Protein AF-A0A150G360-F1 (afdb_monomer)

Mean predicted aligned error: 19.84 Å

Secondary structure (DSSP, 8-state):
--HHHHHHHHHHHHHHHHHHHHHHHHHHHHHHHHHHHHHHHHHHHHHHHHHHHHHHHHHHHHHHHHHHHHHHHHHHHHHHHHHHHHHHHHHHHHHHHHHHSS-HHHHHHHHHHHHHHHSPS----------------------HHHHHHHHHTT--EEE-THHHHHHHHHHTT--HHHHHHHHHHHHHHHHHH-STTTHHHHHHHHHHHHS-TTHHHHTTTTEEEEEEE-SSS-EEEEE---SSHHHHHHHHHHHT--TTTSSS-S-EEETTEEEE-HHHH-SS---SSS----B-SS-HHHHHHHHTTT-SS-HHHHHHTT-SB-TTSSS---S-HHHHHHHHHSPPPHHHHHHHHHHHHHHHHHHHHHTT-S-GGGGGS--S-------HHHHHHHHHHHHHHHHHHHHHHHTTS------------------------

Foldseek 3Di:
DDPVVVVVVVVVVVVVVVVVVVVVVVVVVVVVVVVVVVVVVVVVVVVVVVVVVVVVVVVVVVVVVVVVVVVVVVVVVVVVVVVVVVVVVVVVVVVVVVVVPPPPVVVCVVVVVVVVVVDDDDDDDDDDDYDDDDDDDDDPCPDPVVVVVVVQLQAADEAFAVGLVVLLCVQLPQDPVLVLVLVQLLQVCCQVVNFFQAQLLLLLLSLVLRGDQCSQVSQAPRRWYWWFFPPPHTAIDTDRHAPGSNLSSVSNSRLNACACGRNRHHWDDHPNTITHHRCVHPVFDDGPDPDDATEDAADLVLVCVVCVVPDPPDVNNVSSVRHLFYLPNPHHDPDHRVVSVVCVRRPDDPVVVVVSVVSRVVRVVVSCVVVVVDDPPVPPPDPDDDDPPPPPVSSVSSSVSSVVSVVVVCVVVVVPPDDDDDDDDDDDDDDDDDDDDDDDD

Radius of gyration: 38.51 Å; Cα contacts (8 Å, |Δi|>4): 376; chains: 1; bounding box: 89×79×157 Å

Structure (mmCIF, N/CA/C/O backbone):
data_AF-A0A150G360-F1
#
_entry.id   AF-A0A150G360-F1
#
loop_
_atom_site.group_PDB
_atom_site.id
_atom_site.type_symbol
_atom_site.label_atom_id
_atom_site.label_alt_id
_atom_site.label_comp_id
_atom_site.label_asym_id
_atom_site.label_entity_id
_atom_site.label_seq_id
_atom_site.pdbx_PDB_ins_code
_atom_site.Cartn_x
_atom_site.Cartn_y
_atom_site.Cartn_z
_atom_site.occupancy
_atom_site.B_iso_or_equiv
_atom_site.auth_seq_id
_atom_site.auth_comp_id
_atom_site.auth_asym_id
_atom_site.auth_atom_id
_atom_site.pdbx_PDB_model_num
ATOM 1 N N . MET A 1 1 ? 59.492 9.430 -80.816 1.00 55.16 1 MET A N 1
ATOM 2 C CA . MET A 1 1 ? 59.792 9.183 -79.390 1.00 55.16 1 MET A CA 1
ATOM 3 C C . MET A 1 1 ? 59.311 7.783 -79.062 1.00 55.16 1 MET A C 1
ATOM 5 O O . MET A 1 1 ? 58.238 7.413 -79.514 1.00 55.16 1 MET A O 1
ATOM 9 N N . SER A 1 2 ? 60.183 6.965 -78.478 1.00 65.62 2 SER A N 1
ATOM 10 C CA . SER A 1 2 ? 60.050 5.499 -78.427 1.00 65.62 2 SER A CA 1
ATOM 11 C C . SER A 1 2 ? 59.022 5.070 -77.375 1.00 65.62 2 SER A C 1
ATOM 13 O O . SER A 1 2 ? 58.985 5.674 -76.309 1.00 65.62 2 SER A O 1
ATOM 15 N N . ALA A 1 3 ? 58.249 4.003 -77.626 1.00 75.00 3 ALA A N 1
ATOM 16 C CA . ALA A 1 3 ? 57.279 3.410 -76.687 1.00 75.00 3 ALA A CA 1
ATOM 17 C C . ALA A 1 3 ? 57.857 3.142 -75.278 1.00 75.00 3 ALA A C 1
ATOM 19 O O . ALA A 1 3 ? 57.134 3.115 -74.286 1.00 75.00 3 ALA A O 1
ATOM 20 N N . ARG A 1 4 ? 59.183 3.006 -75.185 1.00 79.25 4 ARG A N 1
ATOM 21 C CA . ARG A 1 4 ? 59.931 2.913 -73.930 1.00 79.25 4 ARG A CA 1
ATOM 22 C C . ARG A 1 4 ? 59.833 4.172 -73.057 1.00 79.25 4 ARG A C 1
ATOM 24 O O . ARG A 1 4 ? 59.665 4.041 -71.854 1.00 79.25 4 ARG A O 1
ATOM 31 N N . GLN A 1 5 ? 59.889 5.366 -73.647 1.00 78.44 5 GLN A N 1
ATOM 32 C CA . GLN A 1 5 ? 59.815 6.636 -72.907 1.00 78.44 5 GLN A CA 1
ATOM 33 C C . GLN A 1 5 ? 58.419 6.861 -72.314 1.00 78.44 5 GLN A C 1
ATOM 35 O O . GLN A 1 5 ? 58.283 7.403 -71.224 1.00 78.44 5 GLN A O 1
ATOM 40 N N . GLU A 1 6 ? 57.375 6.411 -73.011 1.00 81.00 6 GLU A N 1
ATOM 41 C CA . GLU A 1 6 ? 56.001 6.485 -72.510 1.00 81.00 6 GLU A CA 1
ATOM 42 C C . GLU A 1 6 ? 55.748 5.470 -71.382 1.00 81.00 6 GLU A C 1
ATOM 44 O O . GLU A 1 6 ? 55.044 5.771 -70.420 1.00 81.00 6 GLU A O 1
ATOM 49 N N . ALA A 1 7 ? 56.350 4.279 -71.469 1.00 81.50 7 ALA A N 1
ATOM 50 C CA . ALA A 1 7 ? 56.307 3.288 -70.398 1.00 81.50 7 ALA A CA 1
ATOM 51 C C . ALA A 1 7 ? 57.068 3.755 -69.143 1.00 81.50 7 ALA A C 1
ATOM 53 O O . ALA A 1 7 ? 56.560 3.589 -68.037 1.00 81.50 7 ALA A O 1
ATOM 54 N N . GLU A 1 8 ? 58.241 4.376 -69.309 1.00 85.75 8 GLU A N 1
ATOM 55 C CA . GLU A 1 8 ? 59.017 4.971 -68.209 1.00 85.75 8 GLU A CA 1
ATOM 56 C C . GLU A 1 8 ? 58.233 6.112 -67.531 1.00 85.75 8 GLU A C 1
ATOM 58 O O . GLU A 1 8 ? 58.089 6.106 -66.313 1.00 85.75 8 GLU A O 1
ATOM 63 N N . ALA A 1 9 ? 57.596 7.005 -68.299 1.00 85.19 9 ALA A N 1
ATOM 64 C CA . ALA A 1 9 ? 56.768 8.079 -67.739 1.00 85.19 9 ALA A CA 1
ATOM 65 C C . ALA A 1 9 ? 55.541 7.564 -66.958 1.00 85.19 9 ALA A C 1
ATOM 67 O O . ALA A 1 9 ? 55.216 8.089 -65.894 1.00 85.19 9 ALA A O 1
ATOM 68 N N . LYS A 1 10 ? 54.867 6.514 -67.453 1.00 87.88 10 LYS A N 1
ATOM 69 C CA . LYS A 1 10 ? 53.747 5.875 -66.733 1.00 87.88 10 LYS A CA 1
ATOM 70 C C . LYS A 1 10 ? 54.214 5.180 -65.452 1.00 87.88 10 LYS A C 1
ATOM 72 O O . LYS A 1 10 ? 53.502 5.207 -64.452 1.00 87.88 10 LYS A O 1
ATOM 77 N N . LEU A 1 11 ? 55.396 4.562 -65.470 1.00 89.25 11 LEU A N 1
ATOM 78 C CA . LEU A 1 11 ? 55.981 3.927 -64.289 1.00 89.25 11 LEU A CA 1
ATOM 79 C C . LEU A 1 11 ? 56.340 4.963 -63.213 1.00 89.25 11 LEU A C 1
ATOM 81 O O . LEU A 1 11 ? 56.097 4.722 -62.027 1.00 89.25 11 LEU A O 1
ATOM 85 N N . ASP A 1 12 ? 56.877 6.112 -63.621 1.00 89.75 12 ASP A N 1
ATOM 86 C CA . ASP A 1 12 ? 57.209 7.216 -62.720 1.00 89.75 12 ASP A CA 1
ATOM 87 C C . ASP A 1 12 ? 55.954 7.841 -62.099 1.00 89.75 12 ASP A C 1
ATOM 89 O O . ASP A 1 12 ? 55.927 8.081 -60.889 1.00 89.75 12 ASP A O 1
ATOM 93 N N . ASP A 1 13 ? 54.886 8.023 -62.881 1.00 89.81 13 ASP A N 1
ATOM 94 C CA . ASP A 1 13 ? 53.602 8.536 -62.392 1.00 89.81 13 ASP A CA 1
ATOM 95 C C . ASP A 1 13 ? 52.982 7.598 -61.341 1.00 89.81 13 ASP A C 1
ATOM 97 O O . ASP A 1 13 ? 52.686 8.018 -60.218 1.00 89.81 13 ASP A O 1
ATOM 101 N N . VAL A 1 14 ? 52.912 6.294 -61.639 1.00 90.56 14 VAL A N 1
ATOM 102 C CA . VAL A 1 14 ? 52.431 5.272 -60.692 1.00 90.56 14 VAL A CA 1
ATOM 103 C C . VAL A 1 14 ? 53.299 5.228 -59.432 1.00 90.56 14 VAL A C 1
ATOM 105 O O . VAL A 1 14 ? 52.772 5.174 -58.318 1.00 90.56 14 VAL A O 1
ATOM 108 N N . SER A 1 15 ? 54.623 5.300 -59.580 1.00 91.19 15 SER A N 1
ATOM 109 C CA . SER A 1 15 ? 55.553 5.314 -58.445 1.00 91.19 15 SER A CA 1
ATOM 110 C C . SER A 1 15 ? 55.381 6.562 -57.577 1.00 91.19 15 SER A C 1
ATOM 112 O O . SER A 1 15 ? 55.463 6.477 -56.351 1.00 91.19 15 SER A O 1
ATOM 114 N N . SER A 1 16 ? 55.120 7.722 -58.185 1.00 92.06 16 SER A N 1
ATOM 115 C CA . SER A 1 16 ? 54.879 8.974 -57.463 1.00 92.06 16 SER A CA 1
ATOM 116 C C . SER A 1 16 ? 53.556 8.943 -56.689 1.00 92.06 16 SER A C 1
ATOM 118 O O . SER A 1 16 ? 53.523 9.313 -55.513 1.00 92.06 16 SER A O 1
ATOM 120 N N . ASN A 1 17 ? 52.499 8.399 -57.299 1.00 92.94 17 ASN A N 1
ATOM 121 C CA . ASN A 1 17 ? 51.189 8.256 -56.677 1.00 92.94 17 ASN A CA 1
ATOM 122 C C . ASN A 1 17 ? 51.243 7.285 -55.484 1.00 92.94 17 ASN A C 1
ATOM 124 O O . ASN A 1 17 ? 50.775 7.612 -54.395 1.00 92.94 17 ASN A O 1
ATOM 128 N N . LEU A 1 18 ? 51.914 6.136 -55.639 1.00 92.19 18 LEU A N 1
ATOM 129 C CA . LEU A 1 18 ? 52.123 5.182 -54.543 1.00 92.19 18 LEU A CA 1
ATOM 130 C C . LEU A 1 18 ? 52.924 5.790 -53.384 1.00 92.19 18 LEU A C 1
ATOM 132 O O . LEU A 1 18 ? 52.568 5.586 -52.224 1.00 92.19 18 LEU A O 1
ATOM 136 N N . ARG A 1 19 ? 53.966 6.583 -53.671 1.00 93.12 19 ARG A N 1
ATOM 137 C CA . ARG A 1 19 ? 54.724 7.306 -52.632 1.00 93.12 19 ARG A CA 1
ATOM 138 C C . ARG A 1 19 ? 53.855 8.323 -51.896 1.00 93.12 19 ARG A C 1
ATOM 140 O O . ARG A 1 19 ? 53.958 8.435 -50.678 1.00 93.12 19 ARG A O 1
ATOM 147 N N . SER A 1 20 ? 52.987 9.039 -52.610 1.00 91.94 20 SER A N 1
ATOM 148 C CA . SER A 1 20 ? 52.064 9.988 -51.983 1.00 91.94 20 SER A CA 1
ATOM 149 C C . SER A 1 20 ? 51.027 9.288 -51.102 1.00 91.94 20 SER A C 1
ATOM 151 O O . SER A 1 20 ? 50.726 9.776 -50.014 1.00 91.94 20 SER A O 1
ATOM 153 N N . GLN A 1 21 ? 50.495 8.144 -51.543 1.00 92.25 21 GLN A N 1
ATOM 154 C CA . GLN A 1 21 ? 49.557 7.345 -50.753 1.00 92.25 21 GLN A CA 1
ATOM 155 C C . GLN A 1 21 ? 50.218 6.751 -49.506 1.00 92.25 21 GLN A C 1
ATOM 157 O O . GLN A 1 21 ? 49.625 6.803 -48.430 1.00 92.25 21 GLN A O 1
ATOM 162 N N . LEU A 1 22 ? 51.450 6.242 -49.625 1.00 93.00 22 LEU A N 1
ATOM 163 C CA . LEU A 1 22 ? 52.225 5.751 -48.482 1.00 93.00 22 L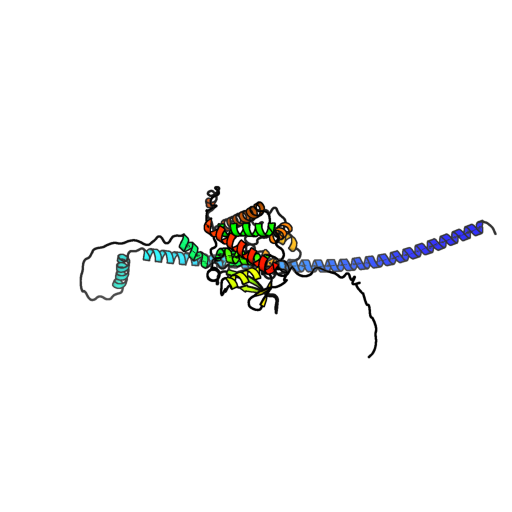EU A CA 1
ATOM 164 C C . LEU A 1 22 ? 52.431 6.849 -47.441 1.00 93.00 22 LEU A C 1
ATOM 166 O O . LEU A 1 22 ? 52.122 6.636 -46.274 1.00 93.00 22 LEU A O 1
ATOM 170 N N . LYS A 1 23 ? 52.845 8.044 -47.872 1.00 93.69 23 LYS A N 1
ATOM 171 C CA . LYS A 1 23 ? 53.038 9.181 -46.968 1.00 93.69 23 LYS A CA 1
ATOM 172 C C . LYS A 1 23 ? 51.743 9.584 -46.251 1.00 93.69 23 LYS A C 1
ATOM 174 O O . LYS A 1 23 ? 51.746 9.802 -45.045 1.00 93.69 23 LYS A O 1
ATOM 179 N N . SER A 1 24 ? 50.620 9.621 -46.972 1.00 93.62 24 SER A N 1
ATOM 180 C CA . SER A 1 24 ? 49.308 9.906 -46.374 1.00 93.62 24 SER A CA 1
ATOM 181 C C . SER A 1 24 ? 48.897 8.844 -45.346 1.00 93.62 24 SER A C 1
ATOM 183 O O . SER A 1 24 ? 48.382 9.186 -44.283 1.00 93.62 24 SER A O 1
ATOM 185 N N . LYS A 1 25 ? 49.157 7.560 -45.622 1.00 92.38 25 LYS A N 1
ATOM 186 C CA . LYS A 1 25 ? 48.865 6.465 -44.684 1.00 92.38 25 LYS A CA 1
ATOM 187 C C . LYS A 1 25 ? 49.782 6.471 -43.462 1.00 92.38 25 LYS A C 1
ATOM 189 O O . LYS A 1 25 ? 49.322 6.154 -42.369 1.00 92.38 25 LYS A O 1
ATOM 194 N N . GLU A 1 26 ? 51.044 6.859 -43.621 1.00 94.75 26 GLU A N 1
ATOM 195 C CA . GLU A 1 26 ? 51.975 7.060 -42.505 1.00 94.75 26 GLU A CA 1
ATOM 196 C C . GLU A 1 26 ? 51.504 8.187 -41.575 1.00 94.75 26 GLU A C 1
ATOM 198 O O . GLU A 1 26 ? 51.492 8.007 -40.357 1.00 94.75 26 GLU A O 1
ATOM 203 N N . GLU A 1 27 ? 51.041 9.313 -42.126 1.00 93.38 27 GLU A N 1
ATOM 204 C CA . GLU A 1 27 ? 50.485 10.428 -41.345 1.00 93.38 27 GLU A CA 1
ATOM 205 C C . GLU A 1 27 ? 49.204 10.023 -40.588 1.00 93.38 27 GLU A C 1
ATOM 207 O O . GLU A 1 27 ? 49.059 10.321 -39.399 1.00 93.38 27 GLU A O 1
ATOM 212 N N . GLU A 1 28 ? 48.296 9.278 -41.232 1.00 93.19 28 GLU A N 1
ATOM 213 C CA . GLU A 1 28 ? 47.108 8.714 -40.575 1.00 93.19 28 GLU A CA 1
ATOM 214 C C . GLU A 1 28 ? 47.479 7.764 -39.426 1.00 93.19 28 GLU A C 1
ATOM 216 O O . GLU A 1 28 ? 46.903 7.855 -38.339 1.00 93.19 28 GLU A O 1
ATOM 221 N N . LEU A 1 29 ? 48.459 6.876 -39.636 1.00 93.19 29 LEU A N 1
ATOM 222 C CA . LEU A 1 29 ? 48.931 5.948 -38.606 1.00 93.19 29 LEU A CA 1
ATOM 223 C C . LEU A 1 29 ? 49.571 6.677 -37.423 1.00 93.19 29 LEU A C 1
ATOM 225 O O . LEU A 1 29 ? 49.321 6.299 -36.275 1.00 93.19 29 LEU A O 1
ATOM 229 N N . MET A 1 30 ? 50.352 7.732 -37.667 1.00 92.50 30 MET A N 1
ATOM 230 C CA . MET A 1 30 ? 50.917 8.550 -36.590 1.00 92.50 30 MET A CA 1
ATOM 231 C C . MET A 1 30 ? 49.820 9.229 -35.763 1.00 92.50 30 MET A C 1
ATOM 233 O O . MET A 1 30 ? 49.859 9.176 -34.530 1.00 92.50 30 MET A O 1
ATOM 237 N N . ASN A 1 31 ? 48.803 9.793 -36.418 1.00 92.50 31 ASN A N 1
ATOM 238 C CA . ASN A 1 31 ? 47.665 10.408 -35.733 1.00 92.50 31 ASN A CA 1
ATOM 239 C C . ASN A 1 31 ? 46.873 9.384 -34.910 1.00 92.50 31 ASN A C 1
ATOM 241 O O . ASN A 1 31 ? 46.568 9.631 -33.742 1.00 92.50 31 ASN A O 1
ATOM 245 N N . LEU A 1 32 ? 46.586 8.212 -35.481 1.00 93.44 32 LEU A N 1
ATOM 246 C CA . LEU A 1 32 ? 45.855 7.153 -34.786 1.00 93.44 32 LEU A CA 1
ATOM 247 C C . LEU A 1 32 ? 46.635 6.636 -33.569 1.00 93.44 32 LEU A C 1
ATOM 249 O O . LEU A 1 32 ? 46.059 6.438 -32.500 1.00 93.44 32 LEU A O 1
ATOM 253 N N . THR A 1 33 ? 47.953 6.479 -33.707 1.00 94.50 33 THR A N 1
ATOM 254 C CA . THR A 1 33 ? 48.838 6.052 -32.613 1.00 94.50 33 THR A CA 1
ATOM 255 C C . THR A 1 33 ? 48.860 7.088 -31.489 1.00 94.50 33 THR A C 1
ATOM 257 O O . THR A 1 33 ? 48.789 6.726 -30.313 1.00 94.50 33 THR A O 1
ATOM 260 N N . SER A 1 34 ? 48.888 8.380 -31.827 1.00 93.12 34 SER A N 1
ATOM 261 C CA . SER A 1 34 ? 48.812 9.469 -30.847 1.00 93.12 34 SER A CA 1
ATOM 262 C C . SER A 1 34 ? 47.495 9.441 -30.061 1.00 93.12 34 SER A C 1
ATOM 264 O O . SER A 1 34 ? 47.510 9.453 -28.827 1.00 93.12 34 SER A O 1
ATOM 266 N N . VAL A 1 35 ? 46.360 9.307 -30.757 1.00 93.19 35 VAL A N 1
ATOM 267 C CA . VAL A 1 35 ? 45.031 9.211 -30.130 1.00 93.19 35 VAL A CA 1
ATOM 268 C C . VAL A 1 35 ? 44.921 7.968 -29.249 1.00 93.19 35 VAL A C 1
ATOM 270 O O . VAL A 1 35 ? 44.436 8.058 -28.122 1.00 93.19 35 VAL A O 1
ATOM 273 N N . HIS A 1 36 ? 45.407 6.819 -29.723 1.00 93.94 36 HIS A N 1
ATOM 274 C CA . HIS A 1 36 ? 45.408 5.583 -28.946 1.00 93.94 36 HIS A CA 1
ATOM 275 C C . HIS A 1 36 ? 46.227 5.730 -27.659 1.00 93.94 36 HIS A C 1
ATOM 277 O O . HIS A 1 36 ? 45.746 5.393 -26.580 1.00 93.94 36 HIS A O 1
ATOM 283 N N . THR A 1 37 ? 47.421 6.320 -27.750 1.00 94.94 37 THR A N 1
ATOM 284 C CA . THR A 1 37 ? 48.291 6.552 -26.587 1.00 94.94 37 THR A CA 1
ATOM 285 C C . THR A 1 37 ? 47.624 7.477 -25.563 1.00 94.94 37 THR A C 1
ATOM 287 O O . THR A 1 37 ? 47.667 7.213 -24.361 1.00 94.94 37 THR A O 1
ATOM 290 N N . ALA A 1 38 ? 46.950 8.535 -26.024 1.00 92.69 38 ALA A N 1
ATOM 291 C CA . ALA A 1 38 ? 46.202 9.438 -25.151 1.00 92.69 38 ALA A CA 1
ATOM 292 C C . ALA A 1 38 ? 45.002 8.747 -24.478 1.00 92.69 38 ALA A C 1
ATOM 294 O O . ALA A 1 38 ? 44.749 8.971 -23.293 1.00 92.69 38 ALA A O 1
ATOM 295 N N . ALA A 1 39 ? 44.286 7.887 -25.209 1.00 91.88 39 ALA A N 1
ATOM 296 C CA . ALA A 1 39 ? 43.159 7.127 -24.678 1.00 91.88 39 ALA A CA 1
ATOM 297 C C . ALA A 1 39 ? 43.606 6.116 -23.612 1.00 91.88 39 ALA A C 1
ATOM 299 O O . ALA A 1 39 ? 43.012 6.074 -22.536 1.00 91.88 39 ALA A O 1
ATOM 300 N N . VAL A 1 40 ? 44.681 5.362 -23.866 1.00 95.56 40 VAL A N 1
ATOM 301 C CA . VAL A 1 40 ? 45.262 4.421 -22.891 1.00 95.56 40 VAL A CA 1
ATOM 302 C C . VAL A 1 40 ? 45.650 5.155 -21.607 1.00 95.56 40 VAL A C 1
ATOM 304 O O . VAL A 1 40 ? 45.194 4.783 -20.530 1.00 95.56 40 VAL A O 1
ATOM 307 N N . ALA A 1 41 ? 46.359 6.283 -21.716 1.00 93.75 41 ALA A N 1
ATOM 308 C CA . ALA A 1 41 ? 46.737 7.082 -20.551 1.00 93.75 41 ALA A CA 1
ATOM 309 C C . ALA A 1 41 ? 45.526 7.637 -19.768 1.00 93.75 41 ALA A C 1
ATOM 311 O O . ALA A 1 41 ? 45.592 7.795 -18.547 1.00 93.75 41 ALA A O 1
ATOM 312 N N . ALA A 1 42 ? 44.417 7.953 -20.446 1.00 91.81 42 ALA A N 1
ATOM 313 C CA . ALA A 1 42 ? 43.184 8.386 -19.790 1.00 91.81 42 ALA A CA 1
ATOM 314 C C . ALA A 1 42 ? 42.497 7.233 -19.039 1.00 91.81 42 ALA A C 1
ATOM 316 O O . ALA A 1 42 ? 42.035 7.429 -17.911 1.00 91.81 42 ALA A O 1
ATOM 317 N N . TYR A 1 43 ? 42.466 6.036 -19.631 1.00 91.06 43 TYR A N 1
ATOM 318 C CA . TYR A 1 43 ? 41.922 4.846 -18.981 1.00 91.06 43 TYR A CA 1
ATOM 319 C C . TYR A 1 43 ? 42.761 4.418 -17.778 1.00 91.06 43 TYR A C 1
ATOM 321 O O . TYR A 1 43 ? 42.183 4.180 -16.720 1.00 91.06 43 TYR A O 1
ATOM 329 N N . ASP A 1 44 ? 44.090 4.436 -17.877 1.00 95.06 44 ASP A N 1
ATOM 330 C CA . ASP A 1 44 ? 44.978 4.096 -16.757 1.00 95.06 44 ASP A CA 1
ATOM 331 C C . ASP A 1 44 ? 44.754 5.019 -15.550 1.00 95.06 44 ASP A C 1
ATOM 333 O O . ASP A 1 44 ? 44.653 4.562 -14.409 1.00 95.06 44 ASP A O 1
ATOM 337 N N . ARG A 1 45 ? 44.570 6.328 -15.784 1.00 94.31 45 ARG A N 1
ATOM 338 C CA . ARG A 1 45 ? 44.216 7.278 -14.712 1.00 94.31 45 ARG A CA 1
ATOM 339 C C . ARG A 1 45 ? 42.872 6.948 -14.073 1.00 94.31 45 ARG A C 1
ATOM 341 O O . ARG A 1 45 ? 42.733 7.057 -12.855 1.00 94.31 45 ARG A O 1
ATOM 348 N N . ARG A 1 46 ? 41.878 6.559 -14.876 1.00 92.62 46 ARG A N 1
ATOM 349 C CA . ARG A 1 46 ? 40.546 6.217 -14.370 1.00 92.62 46 ARG A CA 1
ATOM 350 C C . ARG A 1 46 ? 40.561 4.921 -13.566 1.00 92.62 46 ARG A C 1
ATOM 352 O O . ARG A 1 46 ? 39.880 4.850 -12.546 1.00 92.62 46 ARG A O 1
ATOM 359 N N . VAL A 1 47 ? 41.340 3.931 -13.996 1.00 93.38 47 VAL A N 1
ATOM 360 C CA . VAL A 1 47 ? 41.549 2.682 -13.254 1.00 93.38 47 VAL A CA 1
ATOM 361 C C . VAL A 1 47 ? 42.182 2.985 -11.897 1.00 93.38 47 VAL A C 1
ATOM 363 O O . VAL A 1 47 ? 41.600 2.618 -10.880 1.00 93.38 47 VAL A O 1
ATOM 366 N N . ALA A 1 48 ? 43.264 3.768 -11.854 1.00 93.94 48 ALA A N 1
ATOM 367 C CA . ALA A 1 48 ? 43.916 4.146 -10.598 1.00 93.94 48 ALA A CA 1
ATOM 368 C C . ALA A 1 48 ? 42.980 4.909 -9.632 1.00 93.94 48 ALA A C 1
ATOM 370 O O . ALA A 1 48 ? 42.994 4.686 -8.419 1.00 93.94 48 ALA A O 1
ATOM 371 N N . GLU A 1 49 ? 42.126 5.800 -10.150 1.00 93.00 49 GLU A N 1
ATOM 372 C CA . GLU A 1 49 ? 41.129 6.517 -9.342 1.00 93.00 49 GLU A CA 1
ATOM 373 C C . GLU A 1 49 ? 40.070 5.566 -8.754 1.00 93.00 49 GLU A C 1
ATOM 375 O O . GLU A 1 49 ? 39.684 5.691 -7.586 1.00 93.00 49 GLU A O 1
ATOM 380 N N . LEU A 1 50 ? 39.603 4.603 -9.554 1.00 88.19 50 LEU A N 1
ATOM 381 C CA . LEU A 1 50 ? 38.626 3.606 -9.122 1.00 88.19 50 LEU A CA 1
ATOM 382 C C . LEU A 1 50 ? 39.220 2.648 -8.086 1.00 88.19 50 LEU A C 1
ATOM 384 O O . LEU A 1 50 ? 38.567 2.388 -7.077 1.00 88.19 50 LEU A O 1
ATOM 388 N N . GLU A 1 51 ? 40.458 2.193 -8.274 1.00 95.44 51 GLU A N 1
ATOM 389 C CA . GLU A 1 51 ? 41.176 1.357 -7.307 1.00 95.44 51 GLU A CA 1
ATOM 390 C C . GLU A 1 51 ? 41.321 2.062 -5.951 1.00 95.44 51 GLU A C 1
ATOM 392 O O . GLU A 1 51 ? 41.011 1.484 -4.905 1.00 95.44 51 GLU A O 1
ATOM 397 N N . LEU A 1 52 ? 41.678 3.352 -5.952 1.00 94.38 52 LEU A N 1
ATOM 398 C CA . LEU A 1 52 ? 41.749 4.159 -4.732 1.00 94.38 52 LEU A CA 1
ATOM 399 C C . LEU A 1 52 ? 40.380 4.278 -4.041 1.00 94.38 52 LEU A C 1
ATOM 401 O O . LEU A 1 52 ? 40.283 4.223 -2.811 1.00 94.38 52 LEU A O 1
ATOM 405 N N . LYS A 1 53 ? 39.304 4.446 -4.819 1.00 91.69 53 LYS A N 1
ATOM 406 C CA . LYS A 1 53 ? 37.939 4.540 -4.287 1.00 91.69 53 LYS A CA 1
ATOM 407 C C . LYS A 1 53 ? 37.482 3.217 -3.673 1.00 91.69 53 LYS A C 1
ATOM 409 O O . LYS A 1 53 ? 36.900 3.235 -2.589 1.00 91.69 53 LYS A O 1
ATOM 414 N N . VAL A 1 54 ? 37.782 2.091 -4.320 1.00 91.25 54 VAL A N 1
ATOM 415 C CA . VAL A 1 54 ? 37.502 0.746 -3.795 1.00 91.25 54 VAL A CA 1
ATOM 416 C C . VAL A 1 54 ? 38.251 0.517 -2.485 1.00 91.25 54 VAL A C 1
ATOM 418 O O . VAL A 1 54 ? 37.639 0.074 -1.514 1.00 91.25 54 VAL A O 1
ATOM 421 N N . ALA A 1 55 ? 39.530 0.896 -2.404 1.00 92.94 55 ALA A N 1
ATOM 422 C CA . ALA A 1 55 ? 40.308 0.774 -1.172 1.00 92.94 55 ALA A CA 1
ATOM 423 C C . ALA A 1 55 ? 39.690 1.577 -0.009 1.00 92.94 55 ALA A C 1
ATOM 425 O O . ALA A 1 55 ? 39.511 1.040 1.084 1.00 92.94 55 ALA A O 1
ATOM 426 N N . ARG A 1 56 ? 39.281 2.834 -0.250 1.00 91.50 56 ARG A N 1
ATOM 427 C CA . ARG A 1 56 ? 38.620 3.670 0.774 1.00 91.50 56 ARG A CA 1
ATOM 428 C C . ARG A 1 56 ? 37.284 3.096 1.239 1.00 91.50 56 ARG A C 1
ATOM 430 O O . ARG A 1 56 ? 37.010 3.092 2.434 1.00 91.50 56 ARG A O 1
ATOM 437 N N . LEU A 1 57 ? 36.452 2.631 0.306 1.00 85.50 57 LEU A N 1
ATOM 438 C CA . LEU A 1 57 ? 35.148 2.049 0.636 1.00 85.50 57 LEU A CA 1
ATOM 439 C C . LEU A 1 57 ? 35.293 0.723 1.388 1.00 85.50 57 LEU A C 1
ATOM 441 O O . LEU A 1 57 ? 34.531 0.462 2.313 1.00 85.50 57 LEU A O 1
ATOM 445 N N . THR A 1 58 ? 36.300 -0.079 1.040 1.00 91.69 58 THR A N 1
ATOM 446 C CA . THR A 1 58 ? 36.605 -1.332 1.741 1.00 91.69 58 THR A CA 1
ATOM 447 C C . THR A 1 58 ? 36.988 -1.068 3.195 1.00 91.69 58 THR A C 1
ATOM 449 O O . THR A 1 58 ? 36.499 -1.752 4.090 1.00 91.69 58 THR A O 1
ATOM 452 N N . GLU A 1 59 ? 37.813 -0.050 3.451 1.00 91.88 59 GLU A N 1
ATOM 453 C CA . GLU A 1 59 ? 38.175 0.325 4.820 1.00 91.88 59 GLU A CA 1
ATOM 454 C C . GLU A 1 59 ? 36.972 0.874 5.601 1.00 91.88 59 GLU A C 1
ATOM 456 O O . GLU A 1 59 ? 36.727 0.456 6.730 1.00 91.88 59 GLU A O 1
ATOM 461 N N . ALA A 1 60 ? 36.156 1.736 4.988 1.00 87.31 60 ALA A N 1
ATOM 462 C CA . ALA A 1 60 ? 34.939 2.245 5.621 1.00 87.31 60 ALA A CA 1
ATOM 463 C C . ALA A 1 60 ? 33.950 1.121 5.989 1.00 87.31 60 ALA A C 1
ATOM 465 O O . ALA A 1 60 ? 33.375 1.144 7.077 1.00 87.31 60 ALA A O 1
ATOM 466 N N . ASN A 1 61 ? 33.792 0.111 5.126 1.00 87.56 61 ASN A N 1
ATOM 467 C CA . ASN A 1 61 ? 32.953 -1.053 5.417 1.00 87.56 61 ASN A CA 1
ATOM 468 C C . ASN A 1 61 ? 33.478 -1.862 6.606 1.00 87.56 61 ASN A C 1
ATOM 470 O O . ASN A 1 61 ? 32.690 -2.208 7.481 1.00 87.56 61 ASN A O 1
ATOM 474 N N . LYS A 1 62 ? 34.794 -2.096 6.702 1.00 92.00 62 LYS A N 1
ATOM 475 C CA . LYS A 1 62 ? 35.383 -2.780 7.868 1.00 92.00 62 LYS A CA 1
ATOM 476 C C . LYS A 1 62 ? 35.105 -2.035 9.174 1.00 92.00 62 LYS A C 1
ATOM 478 O O . LYS A 1 62 ? 34.772 -2.656 10.180 1.00 92.00 62 LYS A O 1
ATOM 483 N N . GLN A 1 63 ? 35.200 -0.704 9.158 1.00 87.12 63 GLN A N 1
ATOM 484 C CA . GLN A 1 63 ? 34.889 0.123 10.330 1.00 87.12 63 GLN A CA 1
ATOM 485 C C . GLN A 1 63 ? 33.405 0.027 10.722 1.00 87.12 63 GLN A C 1
ATOM 487 O O . GLN A 1 63 ? 33.078 -0.052 11.906 1.00 87.12 63 GLN A O 1
ATOM 492 N N . LEU A 1 64 ? 32.498 -0.011 9.740 1.00 84.69 64 LEU A N 1
ATOM 493 C CA . LEU A 1 64 ? 31.065 -0.200 9.986 1.00 84.69 64 LEU A CA 1
ATOM 494 C C . LEU A 1 64 ? 30.745 -1.597 10.529 1.00 84.69 64 LEU A C 1
ATOM 496 O O . LEU A 1 64 ? 29.932 -1.716 11.444 1.00 84.69 64 LEU A O 1
ATOM 500 N N . GLU A 1 65 ? 31.389 -2.644 10.014 1.00 85.25 65 GLU A N 1
ATOM 501 C CA . GLU A 1 65 ? 31.235 -4.012 10.518 1.00 85.25 65 GLU A CA 1
ATOM 502 C C . GLU A 1 65 ? 31.705 -4.137 11.970 1.00 85.25 65 GLU A C 1
ATOM 504 O O . GLU A 1 65 ? 30.997 -4.726 12.790 1.00 85.25 65 GLU A O 1
ATOM 509 N N . LEU A 1 66 ? 32.845 -3.523 12.307 1.00 88.19 66 LEU A N 1
ATOM 510 C CA . LEU A 1 66 ? 33.349 -3.476 13.679 1.00 88.19 66 LEU A CA 1
ATOM 511 C C . LEU A 1 66 ? 32.369 -2.755 14.610 1.00 88.19 66 LEU A C 1
ATOM 513 O O . LEU A 1 66 ? 32.066 -3.250 15.694 1.00 88.19 66 LEU A O 1
ATOM 517 N N . ARG A 1 67 ? 31.825 -1.611 14.178 1.00 82.31 67 ARG A N 1
ATOM 518 C CA . ARG A 1 67 ? 30.825 -0.874 14.959 1.00 82.31 67 ARG A CA 1
ATOM 519 C C . ARG A 1 67 ? 29.557 -1.695 15.176 1.00 82.31 67 ARG A C 1
ATOM 521 O O . ARG A 1 67 ? 29.081 -1.778 16.300 1.00 82.31 67 ARG A O 1
ATOM 528 N N . ARG A 1 68 ? 29.059 -2.362 14.130 1.00 85.38 68 ARG A N 1
ATOM 529 C CA . ARG A 1 68 ? 27.889 -3.245 14.228 1.00 85.38 68 ARG A CA 1
ATOM 530 C C . ARG A 1 68 ? 28.127 -4.382 15.220 1.00 85.38 68 ARG A C 1
ATOM 532 O O . ARG A 1 68 ? 27.221 -4.718 15.971 1.00 85.38 68 ARG A O 1
ATOM 539 N N . HIS A 1 69 ? 29.327 -4.961 15.235 1.00 82.00 69 HIS A N 1
ATOM 540 C CA . HIS A 1 69 ? 29.687 -5.996 16.202 1.00 82.00 69 HIS A CA 1
ATOM 541 C C . HIS A 1 69 ? 29.614 -5.475 17.644 1.00 82.00 69 HIS A C 1
ATOM 543 O O . HIS A 1 69 ? 28.958 -6.092 18.478 1.00 82.00 69 HIS A O 1
ATOM 549 N N . LEU A 1 70 ? 30.222 -4.315 17.915 1.00 78.50 70 LEU A N 1
ATOM 550 C CA . LEU A 1 70 ? 30.205 -3.685 19.240 1.00 78.50 70 LEU A CA 1
ATOM 551 C C . LEU A 1 70 ? 28.783 -3.307 19.688 1.00 78.50 70 LEU A C 1
ATOM 553 O O . LEU A 1 70 ? 28.422 -3.531 20.842 1.00 78.50 70 LEU A O 1
ATOM 557 N N . ASP A 1 71 ? 27.957 -2.788 18.776 1.00 78.75 71 ASP A N 1
ATOM 558 C CA . ASP A 1 71 ? 26.560 -2.446 19.061 1.00 78.75 71 ASP A CA 1
ATOM 559 C C . ASP A 1 71 ? 25.727 -3.707 19.362 1.00 78.75 71 ASP A C 1
ATOM 561 O O . ASP A 1 71 ? 24.923 -3.709 20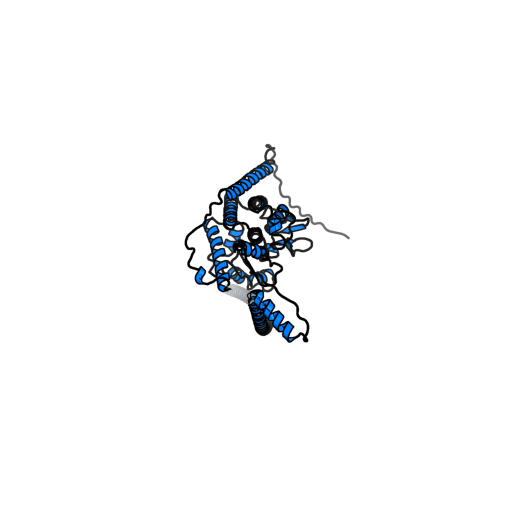.294 1.00 78.75 71 ASP A O 1
ATOM 565 N N . CYS A 1 72 ? 25.945 -4.809 18.632 1.00 75.19 72 CYS A N 1
ATOM 566 C CA . CYS A 1 72 ? 25.304 -6.094 18.923 1.00 75.19 72 CYS A CA 1
ATOM 567 C C . CYS A 1 72 ? 25.709 -6.641 20.299 1.00 75.19 72 CYS A C 1
ATOM 569 O O . CYS A 1 72 ? 24.847 -7.120 21.036 1.00 75.19 72 CYS A O 1
ATOM 571 N N . GLU A 1 73 ? 26.987 -6.550 20.672 1.00 75.50 73 GLU A N 1
ATOM 572 C CA . GLU A 1 73 ? 27.457 -6.956 22.001 1.00 75.50 73 GLU A CA 1
ATOM 573 C C . GLU A 1 73 ? 26.816 -6.106 23.108 1.00 75.50 73 GLU A C 1
ATOM 575 O O . GLU A 1 73 ? 26.274 -6.663 24.067 1.00 75.50 73 GLU A O 1
ATOM 580 N N . GLY A 1 74 ? 26.777 -4.779 22.941 1.00 78.81 74 GLY A N 1
ATOM 581 C CA . GLY A 1 74 ? 26.085 -3.873 23.864 1.00 78.81 74 GLY A CA 1
ATOM 582 C C . GLY A 1 74 ? 24.603 -4.220 24.014 1.00 78.81 74 GLY A C 1
ATOM 583 O O . GLY A 1 74 ? 24.106 -4.394 25.127 1.00 78.81 74 GLY A O 1
ATOM 584 N N . TRP A 1 75 ? 23.917 -4.454 22.895 1.00 72.88 75 TRP A N 1
ATOM 585 C CA . TRP A 1 75 ? 22.501 -4.813 22.896 1.00 72.88 75 TRP A CA 1
ATOM 586 C C . TRP A 1 75 ? 22.239 -6.163 23.577 1.00 72.88 75 TRP A C 1
ATOM 588 O O . TRP A 1 75 ? 21.278 -6.307 24.333 1.00 72.88 75 TRP A O 1
ATOM 598 N N . THR A 1 76 ? 23.111 -7.161 23.391 1.00 75.75 76 THR A N 1
ATOM 599 C CA . THR A 1 76 ? 22.981 -8.443 24.106 1.00 75.75 76 THR A CA 1
ATOM 600 C C . THR A 1 76 ? 23.178 -8.304 25.617 1.00 75.75 76 THR A C 1
ATOM 602 O O . THR A 1 76 ? 22.489 -8.986 26.387 1.00 75.75 76 THR A O 1
ATOM 605 N N . ALA A 1 77 ? 24.062 -7.405 26.060 1.00 76.81 77 ALA A N 1
ATOM 606 C CA . ALA A 1 77 ? 24.237 -7.099 27.476 1.00 76.81 77 ALA A CA 1
ATOM 607 C C . ALA A 1 77 ? 22.975 -6.439 28.056 1.00 76.81 77 ALA A C 1
ATOM 609 O O . ALA A 1 77 ? 22.460 -6.904 29.078 1.00 76.81 77 ALA A O 1
ATOM 610 N N . ASP A 1 78 ? 22.412 -5.452 27.358 1.00 80.12 78 ASP A N 1
ATOM 611 C CA . ASP A 1 78 ? 21.197 -4.745 27.775 1.00 80.12 78 ASP A CA 1
ATOM 612 C C . ASP A 1 78 ? 19.977 -5.673 27.821 1.00 80.12 78 ASP A C 1
ATOM 614 O O . ASP A 1 78 ? 19.260 -5.717 28.824 1.00 80.12 78 ASP A O 1
ATOM 618 N N . VAL A 1 79 ? 19.782 -6.514 26.799 1.00 77.88 79 VAL A N 1
ATOM 619 C CA . VAL A 1 79 ? 18.721 -7.537 26.781 1.00 77.88 79 VAL A CA 1
ATOM 620 C C . VAL A 1 79 ? 18.876 -8.511 27.952 1.00 77.88 79 VAL A C 1
ATOM 622 O O . VAL A 1 79 ? 17.885 -8.919 28.562 1.00 77.88 79 VAL A O 1
ATOM 625 N N . THR A 1 80 ? 20.108 -8.873 28.317 1.00 82.06 80 THR A N 1
ATOM 626 C CA . THR A 1 80 ? 20.367 -9.750 29.467 1.00 82.06 80 THR A CA 1
ATOM 627 C C . THR A 1 80 ? 20.002 -9.072 30.790 1.00 82.06 80 THR A C 1
ATOM 629 O O . THR A 1 80 ? 19.429 -9.717 31.674 1.00 82.06 80 THR A O 1
ATOM 632 N N . VAL A 1 81 ? 20.288 -7.775 30.938 1.00 82.00 81 VAL A N 1
ATOM 633 C CA . VAL A 1 81 ? 19.895 -6.983 32.115 1.00 82.00 81 VAL A CA 1
ATOM 634 C C . VAL A 1 81 ? 18.374 -6.853 32.198 1.00 82.00 81 VAL A C 1
ATOM 636 O O . VAL A 1 81 ? 17.794 -7.133 33.250 1.00 82.00 81 VAL A O 1
ATOM 639 N N . LEU A 1 82 ? 17.714 -6.524 31.087 1.00 81.62 82 LEU A N 1
ATOM 640 C CA . LEU A 1 82 ? 16.258 -6.393 31.020 1.00 81.62 82 LEU A CA 1
ATOM 641 C C . LEU A 1 82 ? 15.549 -7.714 31.340 1.00 81.62 82 LEU A C 1
ATOM 643 O O . LEU A 1 82 ? 14.601 -7.723 32.123 1.00 81.62 82 LEU A O 1
ATOM 647 N N . ARG A 1 83 ? 16.048 -8.853 30.838 1.00 85.69 83 ARG A N 1
ATOM 648 C CA . ARG A 1 83 ? 15.512 -10.184 31.183 1.00 85.69 83 ARG A CA 1
ATOM 649 C C . ARG A 1 83 ? 15.597 -10.480 32.680 1.00 85.69 83 ARG A C 1
ATOM 651 O O . ARG A 1 83 ? 14.649 -11.040 33.232 1.00 85.69 83 ARG A O 1
ATOM 658 N N . LYS A 1 84 ? 16.694 -10.092 33.344 1.00 85.69 84 LYS A N 1
ATOM 659 C CA . LYS A 1 84 ? 16.854 -10.236 34.805 1.00 85.69 84 LYS A CA 1
ATOM 660 C C . LYS A 1 84 ? 15.881 -9.345 35.580 1.00 85.69 84 LYS A C 1
ATOM 662 O O . LYS A 1 84 ? 15.315 -9.785 36.577 1.00 85.69 84 LYS A O 1
ATOM 667 N N . MET A 1 85 ? 15.671 -8.109 35.127 1.00 83.62 85 MET A N 1
ATOM 668 C CA . MET A 1 85 ? 14.694 -7.203 35.738 1.00 83.62 85 MET A CA 1
ATOM 669 C C . MET A 1 85 ? 13.265 -7.729 35.580 1.00 83.62 85 MET A C 1
ATOM 671 O O . MET A 1 85 ? 12.517 -7.748 36.555 1.00 83.62 85 MET A O 1
ATOM 675 N N . LEU A 1 86 ? 12.913 -8.227 34.393 1.00 84.88 86 LEU A N 1
ATOM 676 C CA . LEU A 1 86 ? 11.594 -8.793 34.119 1.00 84.88 86 LEU A CA 1
ATOM 677 C C . LEU A 1 86 ? 11.303 -10.011 35.006 1.00 84.88 86 LEU A C 1
ATOM 679 O O . LEU A 1 86 ? 10.261 -10.062 35.649 1.00 84.88 86 LEU A O 1
ATOM 683 N N . THR A 1 87 ? 12.257 -10.939 35.140 1.00 85.75 87 THR A N 1
ATOM 684 C CA . THR A 1 87 ? 12.097 -12.098 36.042 1.00 85.75 87 THR A CA 1
ATOM 685 C C . THR A 1 87 ? 11.960 -11.691 37.511 1.00 85.75 87 THR A C 1
ATOM 687 O O . THR A 1 87 ? 11.227 -12.334 38.262 1.00 85.75 87 THR A O 1
ATOM 690 N N . ALA A 1 88 ? 12.628 -10.616 37.941 1.00 82.62 88 ALA A N 1
ATOM 691 C CA . ALA A 1 88 ? 12.466 -10.084 39.293 1.00 82.62 88 ALA A CA 1
ATOM 692 C C . ALA A 1 88 ? 11.073 -9.465 39.516 1.00 82.62 88 ALA A C 1
ATOM 694 O O . ALA A 1 88 ? 10.484 -9.656 40.584 1.00 82.62 88 ALA A O 1
ATOM 695 N N . VAL A 1 89 ? 10.537 -8.753 38.518 1.00 86.75 89 VAL A N 1
ATOM 696 C CA . VAL A 1 89 ? 9.175 -8.198 38.551 1.00 86.75 89 VAL A CA 1
ATOM 697 C C . VAL A 1 89 ? 8.139 -9.320 38.568 1.00 86.75 89 VAL A C 1
ATOM 699 O O . VAL A 1 89 ? 7.284 -9.317 39.449 1.00 86.75 89 VAL A O 1
ATOM 702 N N . ASP A 1 90 ? 8.258 -10.317 37.689 1.00 81.81 90 ASP A N 1
ATOM 703 C CA . ASP A 1 90 ? 7.357 -11.476 37.648 1.00 81.81 90 ASP A CA 1
ATOM 704 C C . ASP A 1 90 ? 7.336 -12.234 38.972 1.00 81.81 90 ASP A C 1
ATOM 706 O O . ASP A 1 90 ? 6.270 -12.606 39.465 1.00 81.81 90 ASP A O 1
ATOM 710 N N . ARG A 1 91 ? 8.505 -12.414 39.600 1.00 84.56 91 ARG A N 1
ATOM 711 C CA . ARG A 1 91 ? 8.594 -13.029 40.926 1.00 84.56 91 ARG A CA 1
ATOM 712 C C . ARG A 1 91 ? 7.828 -12.222 41.974 1.00 84.56 91 ARG A C 1
ATOM 714 O O . ARG A 1 91 ? 7.056 -12.811 42.724 1.00 84.56 91 ARG A O 1
ATOM 721 N N . LYS A 1 92 ? 7.988 -10.895 42.010 1.00 78.62 92 LYS A N 1
ATOM 722 C CA . LYS A 1 92 ? 7.232 -10.035 42.938 1.00 78.62 92 LYS A CA 1
ATOM 723 C C . LYS A 1 92 ? 5.731 -10.079 42.678 1.00 78.62 92 LYS A C 1
ATOM 725 O O . LYS A 1 92 ? 4.948 -10.105 43.620 1.00 78.62 92 LYS A O 1
ATOM 730 N N . LEU A 1 93 ? 5.327 -10.098 41.415 1.00 77.94 93 LEU A N 1
ATOM 731 C CA . LEU A 1 93 ? 3.922 -10.140 41.024 1.00 77.94 93 LEU A CA 1
ATOM 732 C C . LEU A 1 93 ? 3.297 -11.498 41.372 1.00 77.94 93 LEU A C 1
ATOM 734 O O . LEU A 1 93 ? 2.157 -11.564 41.825 1.00 77.94 93 LEU A O 1
ATOM 738 N N . HIS A 1 94 ? 4.064 -12.581 41.246 1.00 78.06 94 HIS A N 1
ATOM 739 C CA . HIS A 1 94 ? 3.677 -13.906 41.715 1.00 78.06 94 HIS A CA 1
ATOM 740 C C . HIS A 1 94 ? 3.557 -13.964 43.244 1.00 78.06 94 HIS A C 1
ATOM 742 O O . HIS A 1 94 ? 2.557 -14.467 43.748 1.00 78.06 94 HIS A O 1
ATOM 748 N N . GLU A 1 95 ? 4.521 -13.400 43.978 1.00 72.88 95 GLU A N 1
ATOM 749 C CA . GLU A 1 95 ? 4.458 -13.258 45.439 1.00 72.88 95 GLU A CA 1
ATOM 750 C C . GLU A 1 95 ? 3.215 -12.454 45.862 1.00 72.88 95 GLU A C 1
ATOM 752 O O . GLU A 1 95 ? 2.478 -12.891 46.742 1.00 72.88 95 GLU A O 1
ATOM 757 N N . MET A 1 96 ? 2.903 -11.345 45.183 1.00 69.38 96 MET A N 1
ATOM 758 C CA . MET A 1 96 ? 1.687 -10.560 45.435 1.00 69.38 96 MET A CA 1
ATOM 759 C C . MET A 1 96 ? 0.404 -11.356 45.168 1.00 69.38 96 MET A C 1
ATOM 761 O O . MET A 1 96 ? -0.483 -11.356 46.014 1.00 69.38 96 MET A O 1
ATOM 765 N N . ARG A 1 97 ? 0.317 -12.098 44.057 1.00 75.81 97 ARG A N 1
ATOM 766 C CA . ARG A 1 97 ? -0.841 -12.963 43.745 1.00 75.81 97 ARG A CA 1
ATOM 767 C C . ARG A 1 97 ? -0.993 -14.149 44.702 1.00 75.81 97 ARG A C 1
ATOM 769 O O . ARG A 1 97 ? -2.078 -14.716 44.805 1.00 75.81 97 ARG A O 1
ATOM 776 N N . LEU A 1 98 ? 0.092 -14.603 45.332 1.00 68.56 98 LEU A N 1
ATOM 777 C CA . LEU A 1 98 ? 0.037 -15.611 46.396 1.00 68.56 98 LEU A CA 1
ATOM 778 C C . LEU A 1 98 ? -0.477 -14.992 47.699 1.00 68.56 98 LEU A C 1
ATOM 780 O O . LEU A 1 98 ? -1.298 -15.602 48.373 1.00 68.56 98 LEU A O 1
ATOM 784 N N . VAL A 1 99 ? -0.054 -13.763 48.007 1.00 62.62 99 VAL A N 1
ATOM 785 C CA . VAL A 1 99 ? -0.558 -12.977 49.146 1.00 62.62 99 VAL A CA 1
ATOM 786 C C . VAL A 1 99 ? -2.038 -12.611 48.979 1.00 62.62 99 VAL A C 1
ATOM 788 O O . VAL A 1 99 ? -2.762 -12.550 49.964 1.00 62.62 99 VAL A O 1
ATOM 791 N N . GLU A 1 100 ? -2.493 -12.393 47.748 1.00 60.12 100 GLU A N 1
ATOM 792 C CA . GLU A 1 100 ? -3.885 -12.070 47.409 1.00 60.12 100 GLU A CA 1
ATOM 793 C C . GLU A 1 100 ? -4.808 -13.303 47.406 1.00 60.12 100 GLU A C 1
ATOM 795 O O . GLU A 1 100 ? -6.014 -13.168 47.568 1.00 60.12 100 GLU A O 1
ATOM 800 N N . ARG A 1 101 ? -4.242 -14.514 47.271 1.00 60.72 101 ARG A N 1
ATOM 801 C CA . ARG A 1 101 ? -4.963 -15.800 47.355 1.00 60.72 101 ARG A CA 1
ATOM 802 C C . ARG A 1 101 ? -5.041 -16.396 48.762 1.00 60.72 101 ARG A C 1
ATOM 804 O O . ARG A 1 101 ? -5.710 -17.409 48.942 1.00 60.72 101 ARG A O 1
ATOM 811 N N . LEU A 1 102 ? -4.358 -15.805 49.738 1.00 53.38 102 LEU A N 1
ATOM 812 C CA . LEU A 1 102 ? -4.562 -16.117 51.150 1.00 53.38 102 LEU A CA 1
ATOM 813 C C . LEU A 1 102 ? -5.832 -15.388 51.605 1.00 53.38 102 LEU A C 1
ATOM 815 O O . LEU A 1 102 ? -5.867 -14.158 51.599 1.00 53.38 102 LEU A O 1
ATOM 819 N N . GLU A 1 103 ? -6.871 -16.161 51.929 1.00 52.28 103 GLU A N 1
ATOM 820 C CA . GLU A 1 103 ? -8.186 -15.674 52.358 1.00 52.28 103 GLU A CA 1
ATOM 821 C C . GLU A 1 103 ? -8.055 -14.682 53.531 1.00 52.28 103 GLU A C 1
ATOM 823 O O . GLU A 1 103 ? -7.160 -14.799 54.373 1.00 52.28 103 GLU A O 1
ATOM 828 N N . ASP A 1 104 ? -8.927 -13.668 53.554 1.00 58.41 104 ASP A N 1
ATOM 829 C CA . ASP A 1 104 ? -8.814 -12.451 54.374 1.00 58.41 104 ASP A CA 1
ATOM 830 C C . ASP A 1 104 ? -8.627 -12.685 55.892 1.00 58.41 104 ASP A C 1
ATOM 832 O O . ASP A 1 104 ? -8.090 -11.810 56.581 1.00 58.41 104 ASP A O 1
ATOM 836 N N . ASP A 1 105 ? -8.959 -13.871 56.406 1.00 52.47 105 ASP A N 1
ATOM 837 C CA . ASP A 1 105 ? -8.736 -14.260 57.804 1.00 52.47 105 ASP A CA 1
ATOM 838 C C . ASP A 1 105 ? -7.242 -14.491 58.131 1.00 52.47 105 ASP A C 1
ATOM 840 O O . ASP A 1 105 ? -6.762 -14.042 59.177 1.00 52.47 105 ASP A O 1
ATOM 844 N N . ASP A 1 106 ? -6.451 -15.060 57.211 1.00 58.84 106 ASP A N 1
ATOM 845 C CA . ASP A 1 106 ? -5.003 -15.271 57.400 1.00 58.84 106 ASP A CA 1
ATOM 846 C C . ASP A 1 106 ? -4.195 -13.976 57.191 1.00 58.84 106 ASP A C 1
ATOM 848 O O . ASP A 1 106 ? -3.146 -13.762 57.822 1.00 58.84 106 ASP A O 1
ATOM 852 N N . ARG A 1 107 ? -4.685 -13.068 56.329 1.00 57.34 107 ARG A N 1
ATOM 853 C CA . ARG A 1 107 ? -4.117 -11.716 56.147 1.00 57.34 107 ARG A CA 1
ATOM 854 C C . ARG A 1 107 ? -4.296 -10.885 57.412 1.00 57.34 107 ARG A C 1
ATOM 856 O O . ARG A 1 107 ? -3.335 -10.238 57.840 1.00 57.34 107 ARG A O 1
ATOM 863 N N . LEU A 1 108 ? -5.476 -10.936 58.036 1.00 50.59 108 LEU A N 1
ATOM 864 C CA . LEU A 1 108 ? -5.741 -10.248 59.296 1.00 50.59 108 LEU A CA 1
ATOM 865 C C . LEU A 1 108 ? -4.865 -10.812 60.421 1.00 50.59 108 LEU A C 1
ATOM 867 O O . LEU A 1 108 ? -4.253 -10.028 61.140 1.00 50.59 108 LEU A O 1
ATOM 871 N N . ASP A 1 109 ? -4.713 -12.135 60.528 1.00 58.34 109 ASP A N 1
ATOM 872 C CA . ASP A 1 109 ? -3.896 -12.771 61.570 1.00 58.34 109 ASP A CA 1
ATOM 873 C C . ASP A 1 109 ? -2.391 -12.539 61.393 1.00 58.34 109 ASP A C 1
ATOM 875 O O . ASP A 1 109 ? -1.664 -12.353 62.375 1.00 58.34 109 ASP A O 1
ATOM 879 N N . THR A 1 110 ? -1.904 -12.482 60.151 1.00 66.75 110 THR A N 1
ATOM 880 C CA . THR A 1 110 ? -0.496 -12.179 59.856 1.00 66.75 110 THR A CA 1
ATOM 881 C C . THR A 1 110 ? -0.178 -10.708 60.131 1.00 66.75 110 THR A C 1
ATOM 883 O O . THR A 1 110 ? 0.833 -10.404 60.774 1.00 66.75 110 THR A O 1
ATOM 886 N N . ILE A 1 111 ? -1.067 -9.793 59.728 1.00 62.94 111 ILE A N 1
ATOM 887 C CA . ILE A 1 111 ? -0.951 -8.356 60.016 1.00 62.94 111 ILE A CA 1
ATOM 888 C C . ILE A 1 111 ? -1.117 -8.095 61.524 1.00 62.94 111 ILE A C 1
ATOM 890 O O . ILE A 1 111 ? -0.325 -7.353 62.105 1.00 62.94 111 ILE A O 1
ATOM 894 N N . LEU A 1 112 ? -2.052 -8.767 62.206 1.00 52.19 112 LEU A N 1
ATOM 895 C CA . LEU A 1 112 ? -2.231 -8.707 63.663 1.00 52.19 112 LEU A CA 1
ATOM 896 C C . LEU A 1 112 ? -1.048 -9.316 64.422 1.00 52.19 112 LEU A C 1
ATOM 898 O O . LEU A 1 112 ? -0.684 -8.781 65.467 1.00 52.19 112 LEU A O 1
ATOM 902 N N . LYS A 1 113 ? -0.400 -10.382 63.928 1.00 66.06 113 LYS A N 1
ATOM 903 C CA . LYS A 1 113 ? 0.850 -10.921 64.504 1.00 66.06 113 LYS A CA 1
ATOM 904 C C . LYS A 1 113 ? 1.994 -9.924 64.387 1.00 66.06 113 LYS A C 1
ATOM 906 O O . LYS A 1 113 ? 2.712 -9.714 65.364 1.00 66.06 113 LYS A O 1
ATOM 911 N N . GLN A 1 114 ? 2.149 -9.295 63.223 1.00 66.31 114 GLN A N 1
ATOM 912 C CA . GLN A 1 114 ? 3.184 -8.286 62.993 1.00 66.31 114 GLN A CA 1
ATOM 913 C C . GLN A 1 114 ? 2.938 -7.009 63.812 1.00 66.31 114 GLN A C 1
ATOM 915 O O . GLN A 1 114 ? 3.887 -6.425 64.335 1.00 66.31 114 GLN A O 1
ATOM 920 N N . LEU A 1 115 ? 1.676 -6.610 63.999 1.00 52.41 115 LEU A N 1
ATOM 921 C CA . LEU A 1 115 ? 1.292 -5.485 64.856 1.00 52.41 115 LEU A CA 1
ATOM 922 C C . LEU A 1 115 ? 1.390 -5.830 66.354 1.00 52.41 115 LEU A C 1
ATOM 924 O O . LEU A 1 115 ? 1.844 -4.993 67.129 1.00 52.41 115 LEU A O 1
ATOM 928 N N . ARG A 1 116 ? 1.080 -7.067 66.776 1.00 48.62 116 ARG A N 1
ATOM 929 C CA . ARG A 1 116 ? 1.270 -7.554 68.162 1.00 48.62 116 ARG A CA 1
ATOM 930 C C . ARG A 1 116 ? 2.736 -7.711 68.553 1.00 48.62 116 ARG A C 1
ATOM 932 O O . ARG A 1 116 ? 3.068 -7.481 69.708 1.00 48.62 116 ARG A O 1
ATOM 939 N N . GLN A 1 117 ? 3.614 -8.079 67.619 1.00 57.75 117 GLN A N 1
ATOM 940 C CA . GLN A 1 117 ? 5.063 -8.104 67.856 1.00 57.75 117 GLN A CA 1
ATOM 941 C C . GLN A 1 117 ? 5.668 -6.695 67.971 1.00 57.75 117 GLN A C 1
ATOM 943 O O . GLN A 1 117 ? 6.737 -6.545 68.558 1.00 57.75 117 GLN A O 1
ATOM 948 N N . LYS A 1 118 ? 4.990 -5.670 67.434 1.00 50.56 118 LYS A N 1
ATOM 949 C CA . LYS A 1 118 ? 5.438 -4.267 67.446 1.00 50.56 118 LYS A CA 1
ATOM 950 C C . LYS A 1 118 ? 4.720 -3.364 68.456 1.00 50.56 118 LYS A C 1
ATOM 952 O O . LYS A 1 118 ? 5.138 -2.221 68.620 1.00 50.56 118 LYS A O 1
ATOM 957 N N . ALA A 1 119 ? 3.681 -3.834 69.142 1.00 36.28 119 ALA A N 1
ATOM 958 C CA . ALA A 1 119 ? 2.934 -3.024 70.104 1.00 36.28 119 ALA A CA 1
ATOM 959 C C . ALA A 1 119 ? 3.451 -3.209 71.550 1.00 36.28 119 ALA A C 1
ATOM 961 O O . ALA A 1 119 ? 3.596 -4.346 72.009 1.00 36.28 119 ALA A O 1
ATOM 962 N N . PRO A 1 120 ? 3.682 -2.123 72.318 1.00 39.88 120 PRO A N 1
ATOM 963 C CA . PRO A 1 120 ? 3.861 -2.199 73.766 1.00 39.88 120 PRO A CA 1
ATOM 964 C C . PRO A 1 120 ? 2.558 -2.653 74.446 1.00 39.88 120 PRO A C 1
ATOM 966 O O . PRO A 1 120 ? 1.461 -2.337 73.991 1.00 39.88 120 PRO A O 1
ATOM 969 N N . LYS A 1 121 ? 2.682 -3.401 75.549 1.00 38.09 121 LYS A N 1
ATOM 970 C CA . LYS A 1 121 ? 1.563 -4.009 76.290 1.00 38.09 121 LYS A CA 1
ATOM 971 C C . LYS A 1 121 ? 0.515 -2.981 76.739 1.00 38.09 121 LYS A C 1
ATOM 973 O O . LYS A 1 121 ? 0.848 -2.067 77.487 1.00 38.09 121 LYS A O 1
ATOM 978 N N . GLY A 1 122 ? -0.759 -3.247 76.440 1.00 39.91 122 GLY A N 1
ATOM 979 C CA . GLY A 1 122 ? -1.877 -2.715 77.220 1.00 39.91 122 GLY A CA 1
ATOM 980 C C . GLY A 1 122 ? -3.217 -2.643 76.488 1.00 39.91 122 GLY A C 1
ATOM 981 O O . GLY A 1 122 ? -3.289 -2.140 75.377 1.00 39.91 122 GLY A O 1
ATOM 982 N N . VAL A 1 123 ? -4.264 -3.037 77.219 1.00 32.06 123 VAL A N 1
ATOM 983 C CA . VAL A 1 123 ? -5.709 -2.831 76.994 1.00 32.06 123 VAL A CA 1
ATOM 984 C C . VAL A 1 123 ? -6.470 -3.968 76.284 1.00 32.06 123 VAL A C 1
ATOM 986 O O . VAL A 1 123 ? -6.240 -4.328 75.135 1.00 32.06 123 VAL A O 1
ATOM 989 N N . GLN A 1 124 ? -7.398 -4.531 77.058 1.00 36.56 124 GLN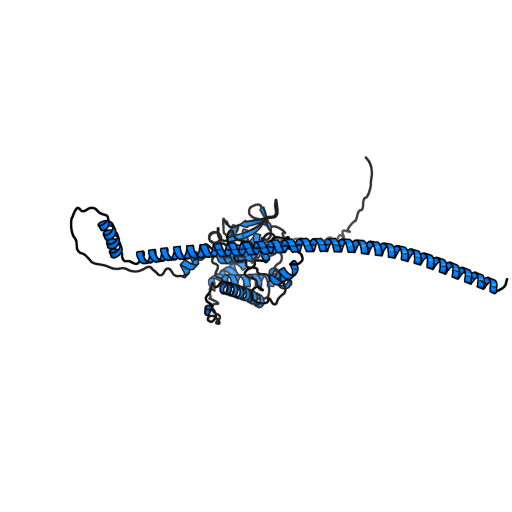 A N 1
ATOM 990 C CA . GLN A 1 124 ? -8.404 -5.557 76.763 1.00 36.56 124 GLN A CA 1
ATOM 991 C C . GLN A 1 124 ? -9.738 -4.875 76.420 1.00 36.56 124 GLN A C 1
ATOM 993 O O . GLN A 1 124 ? -9.966 -3.804 76.975 1.00 36.56 124 GLN A O 1
ATOM 998 N N . LEU A 1 125 ? -10.612 -5.511 75.613 1.00 29.45 125 LEU A N 1
ATOM 999 C CA . LEU A 1 125 ? -12.101 -5.532 75.701 1.00 29.45 125 LEU A CA 1
ATOM 1000 C C . LEU A 1 125 ? -12.727 -6.269 74.471 1.00 29.45 125 LEU A C 1
ATOM 1002 O O . LEU A 1 125 ? -11.991 -6.564 73.531 1.00 29.45 125 LEU A O 1
ATOM 1006 N N . PRO A 1 126 ? -14.011 -6.709 74.494 1.00 33.72 126 PRO A N 1
ATOM 1007 C CA . PRO A 1 126 ? -14.351 -8.123 74.294 1.00 33.72 126 PRO A CA 1
ATOM 1008 C C . PRO A 1 126 ? -15.321 -8.439 73.130 1.00 33.72 126 PRO A C 1
ATOM 1010 O O . PRO A 1 126 ? -16.233 -7.678 72.840 1.00 33.72 126 PRO A O 1
ATOM 1013 N N . GLY A 1 127 ? -15.166 -9.650 72.574 1.00 31.08 127 GLY A N 1
ATOM 1014 C CA . GLY A 1 127 ? -16.225 -10.613 72.210 1.00 31.08 127 GLY A CA 1
ATOM 1015 C C . GLY A 1 127 ? -17.244 -10.304 71.099 1.00 31.08 127 GLY A C 1
ATOM 1016 O O . GLY A 1 127 ? -18.127 -9.479 71.295 1.00 31.08 127 GLY A O 1
ATOM 1017 N N . ARG A 1 128 ? -17.275 -11.149 70.048 1.00 27.22 128 ARG A N 1
ATOM 1018 C CA . ARG A 1 128 ? -18.466 -11.947 69.658 1.00 27.22 128 ARG A CA 1
ATOM 1019 C C . ARG A 1 128 ? -18.140 -13.026 68.606 1.00 27.22 128 ARG A C 1
ATOM 1021 O O . ARG A 1 128 ? -17.396 -12.777 67.669 1.00 27.22 128 ARG A O 1
ATOM 1028 N N . SER A 1 129 ? -18.726 -14.208 68.800 1.00 29.05 129 SER A N 1
ATOM 1029 C CA . SER A 1 129 ? -18.728 -15.405 67.934 1.00 29.05 129 SER A CA 1
ATOM 1030 C C . SER A 1 129 ? -19.763 -15.318 66.773 1.00 29.05 129 SER A C 1
ATOM 1032 O O . SER A 1 129 ? -20.546 -14.366 66.766 1.00 29.05 129 SER A O 1
ATOM 1034 N N . PRO A 1 130 ? -19.774 -16.274 65.807 1.00 37.25 130 PRO A N 1
ATOM 1035 C CA . PRO A 1 130 ? -19.966 -16.004 64.368 1.00 37.25 130 PRO A CA 1
ATOM 1036 C C . PRO A 1 130 ? -21.291 -16.487 63.716 1.00 37.25 130 PRO A C 1
ATOM 1038 O O . PRO A 1 130 ? -22.074 -17.199 64.341 1.00 37.25 130 PRO A O 1
ATOM 1041 N N . ALA A 1 131 ? -21.395 -16.187 62.401 1.00 28.31 131 ALA A N 1
ATOM 1042 C CA . ALA A 1 131 ? -22.150 -16.851 61.307 1.00 28.31 131 ALA A CA 1
ATOM 1043 C C . ALA A 1 131 ? -23.666 -16.528 61.147 1.00 28.31 131 ALA A C 1
ATOM 1045 O O . ALA A 1 131 ? -24.289 -16.151 62.139 1.00 28.31 131 ALA A O 1
ATOM 1046 N N . PRO A 1 132 ? -24.297 -16.688 59.945 1.00 35.41 132 PRO A N 1
ATOM 1047 C CA . PRO A 1 132 ? -23.846 -17.448 58.765 1.00 35.41 132 PRO A CA 1
ATOM 1048 C C . PRO A 1 132 ? -24.004 -16.784 57.372 1.00 35.41 132 PRO A C 1
ATOM 1050 O O . PRO A 1 132 ? -24.594 -15.723 57.194 1.00 35.41 132 PRO A O 1
ATOM 1053 N N . ALA A 1 133 ? -23.459 -17.497 56.383 1.00 35.09 133 ALA A N 1
ATOM 1054 C CA . ALA A 1 133 ? -23.449 -17.230 54.950 1.00 35.09 133 ALA A CA 1
ATOM 1055 C C . ALA A 1 133 ? -24.805 -17.423 54.238 1.00 35.09 133 ALA A C 1
ATOM 1057 O O . ALA A 1 133 ? -25.513 -18.393 54.498 1.00 35.09 133 ALA A O 1
ATOM 1058 N N . GLN A 1 134 ? -25.068 -16.557 53.254 1.00 29.56 134 GLN A N 1
ATOM 1059 C CA . GLN A 1 134 ? -25.808 -16.776 51.997 1.00 29.56 134 GLN A CA 1
ATOM 1060 C C . GLN A 1 134 ? -25.184 -15.766 51.009 1.00 29.56 134 GLN A C 1
ATOM 1062 O O . GLN A 1 134 ? -25.005 -14.614 51.380 1.00 29.56 134 GLN A O 1
ATOM 1067 N N . GLY A 1 135 ? -24.692 -16.083 49.814 1.00 28.36 135 GLY A N 1
ATOM 1068 C CA . GLY A 1 135 ? -25.191 -16.992 48.790 1.00 28.36 135 GLY A CA 1
ATOM 1069 C C . GLY A 1 135 ? -25.488 -16.133 47.553 1.00 28.36 135 GLY A C 1
ATOM 1070 O O . GLY A 1 135 ? -26.332 -15.249 47.633 1.00 28.36 135 GLY A O 1
ATOM 1071 N N . GLY A 1 136 ? -24.796 -16.364 46.433 1.00 28.00 136 GLY A N 1
ATOM 1072 C CA . GLY A 1 136 ? -25.131 -15.715 45.158 1.00 28.00 136 GLY A CA 1
ATOM 1073 C C . GLY A 1 136 ? -23.935 -15.428 44.259 1.00 28.00 136 GLY A C 1
ATOM 1074 O O . GLY A 1 136 ? -23.505 -14.287 44.145 1.00 28.00 136 GLY A O 1
ATOM 1075 N N . GLY A 1 137 ? -23.410 -16.472 43.619 1.00 30.02 137 GLY A N 1
ATOM 1076 C CA . GLY A 1 137 ? -22.504 -16.330 42.487 1.00 30.02 137 GLY A CA 1
ATOM 1077 C C . GLY A 1 137 ? -23.234 -15.893 41.215 1.00 30.02 137 GLY A C 1
ATOM 1078 O O . GLY A 1 137 ? -24.427 -16.148 41.045 1.00 30.02 137 GLY A O 1
ATOM 1079 N N . GLY A 1 138 ? -22.478 -15.285 40.304 1.00 31.16 138 GLY A N 1
ATOM 1080 C CA . GLY A 1 138 ? -22.894 -15.055 38.926 1.00 31.16 138 GLY A CA 1
ATOM 1081 C C . GLY A 1 138 ? -22.181 -13.866 38.301 1.00 31.16 138 GLY A C 1
ATOM 1082 O O . GLY A 1 138 ? -22.680 -12.751 38.394 1.00 31.16 138 GLY A O 1
ATOM 1083 N N . GLY A 1 139 ? -21.045 -14.097 37.634 1.00 31.48 139 GLY A N 1
ATOM 1084 C CA . GLY A 1 139 ? -20.464 -13.053 36.790 1.00 31.48 139 GLY A CA 1
ATOM 1085 C C . GLY A 1 139 ? -19.000 -13.185 36.390 1.00 31.48 139 GLY A C 1
ATOM 1086 O O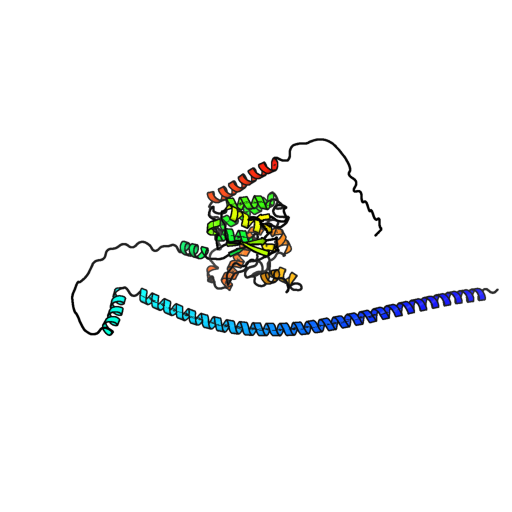 . GLY A 1 139 ? -18.332 -12.169 36.371 1.00 31.48 139 GLY A O 1
ATOM 1087 N N . GLU A 1 140 ? -18.487 -14.364 36.030 1.00 36.25 140 GLU A N 1
ATOM 1088 C CA . GLU A 1 140 ? -17.179 -14.440 35.355 1.00 36.25 140 GLU A CA 1
ATOM 1089 C C . GLU A 1 140 ? -17.225 -15.418 34.182 1.00 36.25 140 GLU A C 1
ATOM 1091 O O . GLU A 1 140 ? -16.781 -16.560 34.221 1.00 36.25 140 GLU A O 1
ATOM 1096 N N . ALA A 1 141 ? -17.821 -14.925 33.103 1.00 36.72 141 ALA A N 1
ATOM 1097 C CA . ALA A 1 141 ? -17.535 -15.367 31.750 1.00 36.72 141 ALA A CA 1
ATOM 1098 C C . ALA A 1 141 ? -17.540 -14.128 30.844 1.00 36.72 141 ALA A C 1
ATOM 1100 O O . ALA A 1 141 ? -18.295 -14.046 29.875 1.00 36.72 141 ALA A O 1
ATOM 1101 N N . GLN A 1 142 ? -16.713 -13.128 31.175 1.00 38.03 142 GLN A N 1
ATOM 1102 C CA . GLN A 1 142 ? -16.250 -12.186 30.160 1.00 38.03 142 GLN A CA 1
ATOM 1103 C C . GLN A 1 142 ? -15.451 -13.010 29.147 1.00 38.03 142 GLN A C 1
ATOM 1105 O O . GLN A 1 142 ? -14.350 -13.489 29.409 1.00 38.03 142 GLN A O 1
ATOM 1110 N N . SER A 1 143 ? -16.113 -13.309 28.033 1.00 38.59 143 SER A N 1
ATOM 1111 C CA . SER A 1 143 ? -15.613 -14.140 26.948 1.00 38.59 143 SER A CA 1
ATOM 1112 C C . SER A 1 143 ? -14.232 -13.663 26.507 1.00 38.59 143 SER A C 1
ATOM 1114 O O . SER A 1 143 ? -14.035 -12.484 26.255 1.00 38.59 143 SER A O 1
ATOM 1116 N N . VAL A 1 144 ? -13.293 -14.586 26.308 1.00 42.00 144 VAL A N 1
ATOM 1117 C CA . VAL A 1 144 ? -11.953 -14.337 25.736 1.00 42.00 144 VAL A CA 1
ATOM 1118 C C . VAL A 1 144 ? -12.011 -13.511 24.432 1.00 42.00 144 VAL A C 1
ATOM 1120 O O . VAL A 1 144 ? -11.051 -12.838 24.072 1.00 42.00 144 VAL A O 1
ATOM 1123 N N . LYS A 1 145 ? -13.166 -13.494 23.746 1.00 33.50 145 LYS A N 1
ATOM 1124 C CA . LYS A 1 145 ? -13.440 -12.621 22.596 1.00 33.50 145 LYS A CA 1
ATOM 1125 C C . LYS A 1 145 ? -13.501 -11.126 22.943 1.00 33.50 145 LYS A C 1
ATOM 1127 O O . LYS A 1 145 ? -13.063 -10.336 22.118 1.00 33.50 145 LYS A O 1
ATOM 1132 N N . SER A 1 146 ? -14.025 -10.731 24.107 1.00 36.00 146 SER A N 1
ATOM 1133 C CA . SER A 1 146 ? -14.083 -9.320 24.519 1.00 36.00 146 SER A CA 1
ATOM 1134 C C . SER A 1 146 ? -12.709 -8.803 24.931 1.00 36.00 146 SER A C 1
ATOM 1136 O O . SER A 1 146 ? -12.334 -7.722 24.507 1.00 36.00 146 SER A O 1
ATOM 1138 N N . ALA A 1 147 ? -11.914 -9.615 25.634 1.00 33.59 147 ALA A N 1
ATOM 1139 C CA . ALA A 1 147 ? -10.539 -9.261 25.995 1.00 33.59 147 ALA A CA 1
ATOM 1140 C C . ALA A 1 147 ? -9.605 -9.182 24.768 1.00 33.59 147 ALA A C 1
ATOM 1142 O O . ALA A 1 147 ? -8.743 -8.311 24.696 1.00 33.59 147 ALA A O 1
ATOM 1143 N N . LEU A 1 148 ? -9.793 -10.060 23.770 1.00 37.06 148 LEU A N 1
ATOM 1144 C CA . LEU A 1 148 ? -9.067 -9.976 22.498 1.00 37.06 148 LEU A CA 1
ATOM 1145 C C . LEU A 1 148 ? -9.509 -8.754 21.675 1.00 37.06 148 LEU A C 1
ATOM 1147 O O . LEU A 1 148 ? -8.673 -8.118 21.046 1.00 37.06 148 LEU A O 1
ATOM 1151 N N . ALA A 1 149 ? -10.801 -8.409 21.693 1.00 37.00 149 ALA A N 1
ATOM 1152 C CA . ALA A 1 149 ? -11.328 -7.226 21.016 1.00 37.00 149 ALA A CA 1
ATOM 1153 C C . ALA A 1 149 ? -10.877 -5.908 21.675 1.00 37.00 149 ALA A C 1
ATOM 1155 O O . ALA A 1 149 ? -10.563 -4.963 20.957 1.00 37.00 149 ALA A O 1
ATOM 1156 N N . GLU A 1 150 ? -10.783 -5.857 23.007 1.00 37.94 150 GLU A N 1
ATOM 1157 C CA . GLU A 1 150 ? -10.237 -4.710 23.749 1.00 37.94 150 GLU A CA 1
ATOM 1158 C C . GLU A 1 150 ? -8.724 -4.563 23.525 1.00 37.94 150 GLU A C 1
ATOM 1160 O O . GLU A 1 150 ? -8.259 -3.466 23.236 1.00 37.94 150 GLU A O 1
ATOM 1165 N N . GLY A 1 151 ? -7.956 -5.661 23.529 1.00 44.38 151 GLY A N 1
ATOM 1166 C CA . GLY A 1 151 ? -6.520 -5.621 23.216 1.00 44.38 151 GLY A CA 1
ATOM 1167 C C . GLY A 1 151 ? -6.190 -5.279 21.753 1.00 44.38 151 GLY A C 1
ATOM 1168 O O . GLY A 1 151 ? -5.067 -4.873 21.455 1.00 44.38 151 GLY A O 1
ATOM 1169 N N . LEU A 1 152 ? -7.147 -5.428 20.829 1.00 45.28 152 LEU A N 1
ATOM 1170 C CA . LEU A 1 152 ? -6.976 -5.085 19.412 1.00 45.28 152 LEU A CA 1
ATOM 1171 C C . LEU A 1 152 ? -7.113 -3.580 19.131 1.00 45.28 152 LEU A C 1
ATOM 1173 O O . LEU A 1 152 ? -6.559 -3.116 18.136 1.00 45.28 152 LEU A O 1
ATOM 1177 N N . GLN A 1 153 ? -7.819 -2.822 19.980 1.00 49.25 153 GLN A N 1
ATOM 1178 C CA . GLN A 1 153 ? -8.028 -1.380 19.781 1.00 49.25 153 GLN A CA 1
ATOM 1179 C C . GLN A 1 153 ? -6.753 -0.543 19.996 1.00 49.25 153 GLN A C 1
ATOM 1181 O O . GLN A 1 153 ? -6.667 0.567 19.468 1.00 49.25 153 GLN A O 1
ATOM 1186 N N . ASP A 1 154 ? -5.741 -1.104 20.669 1.00 64.00 154 ASP A N 1
ATOM 1187 C CA . ASP A 1 154 ? -4.461 -0.448 20.974 1.00 64.00 154 ASP A CA 1
ATOM 1188 C C . ASP A 1 154 ? -3.363 -0.662 19.913 1.00 64.00 154 ASP A C 1
ATOM 1190 O O . ASP A 1 154 ? -2.278 -0.074 20.005 1.00 64.00 154 ASP A O 1
ATOM 1194 N N . VAL A 1 155 ? -3.599 -1.486 18.883 1.00 78.62 155 VAL A N 1
ATOM 1195 C CA . VAL A 1 155 ? -2.565 -1.772 17.877 1.00 78.62 155 VAL A CA 1
ATOM 1196 C C . VAL A 1 155 ? -2.481 -0.638 16.860 1.00 78.62 155 VAL A C 1
ATOM 1198 O O . VAL A 1 155 ? -3.328 -0.468 15.986 1.00 78.62 155 VAL A O 1
ATOM 1201 N N . GLN A 1 156 ? -1.395 0.120 16.950 1.00 91.94 156 GLN A N 1
ATOM 1202 C CA . GLN A 1 156 ? -1.073 1.181 16.006 1.00 91.94 156 GLN A CA 1
ATOM 1203 C C . GLN A 1 156 ? -0.700 0.586 14.644 1.00 91.94 156 GLN A C 1
ATOM 1205 O O . GLN A 1 156 ? 0.278 -0.156 14.523 1.00 91.94 156 GLN A O 1
ATOM 1210 N N . MET A 1 157 ? -1.450 0.939 13.604 1.00 94.56 157 MET A N 1
ATOM 1211 C CA . MET A 1 157 ? -1.214 0.473 12.238 1.00 94.56 157 MET A CA 1
ATOM 1212 C C . MET A 1 157 ? -1.064 1.646 11.285 1.00 94.56 157 MET A C 1
ATOM 1214 O O . MET A 1 157 ? -1.778 2.637 11.395 1.00 94.56 157 MET A O 1
ATOM 1218 N N . ALA A 1 158 ? -0.157 1.526 10.319 1.00 95.75 158 ALA A N 1
ATOM 1219 C CA . ALA A 1 158 ? 0.003 2.505 9.255 1.00 95.75 158 ALA A CA 1
ATOM 1220 C C . ALA A 1 158 ? -0.149 1.849 7.888 1.00 95.75 158 ALA A C 1
ATOM 1222 O O . ALA A 1 158 ? 0.325 0.734 7.674 1.00 95.75 158 ALA A O 1
ATOM 1223 N N . GLY A 1 159 ? -0.770 2.562 6.953 1.00 95.88 159 GLY A N 1
ATOM 1224 C CA . GLY A 1 159 ? -0.959 2.079 5.593 1.00 95.88 159 GLY A CA 1
ATOM 1225 C C . GLY A 1 159 ? -0.941 3.203 4.565 1.00 95.88 159 GLY A C 1
ATOM 1226 O O . GLY A 1 159 ? -1.350 4.330 4.840 1.00 95.88 159 GLY A O 1
ATOM 1227 N N . ALA A 1 160 ? -0.462 2.876 3.367 1.00 95.75 160 ALA A N 1
ATOM 1228 C CA . ALA A 1 160 ? -0.469 3.736 2.190 1.00 95.75 160 ALA A CA 1
ATOM 1229 C C . ALA A 1 160 ? -1.209 3.022 1.055 1.00 95.75 160 ALA A C 1
ATOM 1231 O O . ALA A 1 160 ? -1.050 1.807 0.901 1.00 95.75 160 ALA A O 1
ATOM 1232 N N . SER A 1 161 ? -1.997 3.749 0.259 1.00 95.56 161 SER A N 1
ATOM 1233 C CA . SER A 1 161 ? -2.734 3.182 -0.880 1.00 95.56 161 SER A CA 1
ATOM 1234 C C . SER A 1 161 ? -3.579 1.968 -0.456 1.00 95.56 161 SER A C 1
ATOM 1236 O O . SER A 1 161 ? -4.242 2.026 0.581 1.00 95.56 161 SER A O 1
ATOM 1238 N N . ALA A 1 162 ? -3.520 0.836 -1.163 1.00 93.56 162 ALA A N 1
ATOM 1239 C CA . ALA A 1 162 ? -4.194 -0.408 -0.766 1.00 93.56 162 ALA A CA 1
ATOM 1240 C C . ALA A 1 162 ? -3.883 -0.860 0.680 1.00 93.56 162 ALA A C 1
ATOM 1242 O O . ALA A 1 162 ? -4.745 -1.425 1.353 1.00 93.56 162 ALA A O 1
ATOM 1243 N N . GLY A 1 163 ? -2.684 -0.566 1.196 1.00 95.06 163 GLY A N 1
ATOM 1244 C CA . GLY A 1 163 ? -2.326 -0.830 2.590 1.00 95.06 163 GLY A CA 1
ATOM 1245 C C . GLY A 1 163 ? -3.146 -0.002 3.582 1.00 95.06 163 GLY A C 1
ATOM 1246 O O . GLY A 1 163 ? -3.482 -0.508 4.648 1.00 95.06 163 GLY A O 1
ATOM 1247 N N . SER A 1 164 ? -3.526 1.234 3.227 1.00 96.81 164 SER A N 1
ATOM 1248 C CA . SER A 1 164 ? -4.415 2.074 4.049 1.00 96.81 164 SER A CA 1
ATOM 1249 C C . SER A 1 164 ? -5.813 1.461 4.175 1.00 96.81 164 SER A C 1
ATOM 1251 O O . SER A 1 164 ? -6.394 1.460 5.257 1.00 96.81 164 SER A O 1
ATOM 1253 N N . LEU A 1 165 ? -6.315 0.848 3.097 1.00 96.31 165 LEU A N 1
ATOM 1254 C CA . LEU A 1 165 ? -7.596 0.141 3.092 1.00 96.31 165 LEU A CA 1
ATOM 1255 C C . LEU A 1 165 ? -7.534 -1.113 3.969 1.00 96.31 165 LEU A C 1
ATOM 1257 O O . LEU A 1 165 ? -8.439 -1.351 4.765 1.00 96.31 165 LEU A O 1
ATOM 1261 N N . ALA A 1 166 ? -6.447 -1.885 3.875 1.00 94.31 166 ALA A N 1
ATOM 1262 C CA . ALA A 1 166 ? -6.256 -3.079 4.693 1.00 94.31 166 ALA A CA 1
ATOM 1263 C C . ALA A 1 166 ? -6.262 -2.746 6.195 1.00 94.31 166 ALA A C 1
ATOM 1265 O O . ALA A 1 166 ? -7.041 -3.336 6.946 1.00 94.31 166 ALA A O 1
ATOM 1266 N N . VAL A 1 167 ? -5.471 -1.755 6.628 1.00 94.62 167 VAL A N 1
ATOM 1267 C CA . VAL A 1 167 ? -5.439 -1.348 8.046 1.00 94.62 167 VAL A CA 1
ATOM 1268 C C . VAL A 1 167 ? -6.765 -0.743 8.499 1.00 94.62 167 VAL A C 1
ATOM 1270 O O . VAL A 1 167 ? -7.216 -1.043 9.599 1.00 94.62 167 VAL A O 1
ATOM 1273 N N . ALA A 1 168 ? -7.437 0.033 7.640 1.00 94.62 168 ALA A N 1
ATOM 1274 C CA . ALA A 1 168 ? -8.751 0.591 7.939 1.00 94.62 168 ALA A CA 1
ATOM 1275 C C . ALA A 1 168 ? -9.788 -0.514 8.175 1.00 94.62 168 ALA A C 1
ATOM 1277 O O . ALA A 1 168 ? -10.482 -0.504 9.190 1.00 94.62 168 ALA A O 1
ATOM 1278 N N . THR A 1 169 ? -9.870 -1.500 7.274 1.00 92.94 169 THR A N 1
ATOM 1279 C CA . THR A 1 169 ? -10.810 -2.625 7.425 1.00 92.94 169 THR A CA 1
ATOM 1280 C C . THR A 1 169 ? -10.542 -3.432 8.693 1.00 92.94 169 THR A C 1
ATOM 1282 O O . THR A 1 169 ? -11.489 -3.808 9.378 1.00 92.94 169 THR A O 1
ATOM 1285 N N . TYR A 1 170 ? -9.273 -3.630 9.058 1.00 92.19 170 TYR A N 1
ATOM 1286 C CA . TYR A 1 170 ? -8.911 -4.332 10.284 1.00 92.19 170 TYR A CA 1
ATOM 1287 C C . TYR A 1 170 ? -9.280 -3.530 11.544 1.00 92.19 170 TYR A C 1
ATOM 1289 O O . TYR A 1 170 ? -10.035 -4.025 12.379 1.00 92.19 170 TYR A O 1
ATOM 1297 N N . ASN A 1 171 ? -8.818 -2.279 11.665 1.00 92.25 171 ASN A N 1
ATOM 1298 C CA . ASN A 1 171 ? -9.015 -1.465 12.872 1.00 92.25 171 ASN A CA 1
ATOM 1299 C C . ASN A 1 171 ? -10.474 -1.028 13.085 1.00 92.25 171 ASN A C 1
ATOM 1301 O O . ASN A 1 171 ? -10.904 -0.883 14.226 1.00 92.25 171 ASN A O 1
ATOM 1305 N N . CYS A 1 172 ? -11.281 -0.884 12.025 1.00 90.88 172 CYS A N 1
ATOM 1306 C CA . CYS A 1 172 ? -12.722 -0.652 12.198 1.00 90.88 172 CYS A CA 1
ATOM 1307 C C . CYS A 1 172 ? -13.499 -1.922 12.603 1.00 90.88 172 CYS A C 1
ATOM 1309 O O . CYS A 1 172 ? -14.703 -1.852 12.873 1.00 90.88 172 CYS A O 1
ATOM 1311 N N . GLY A 1 173 ? -12.830 -3.079 12.666 1.00 88.50 173 GLY A N 1
ATOM 1312 C CA . GLY A 1 173 ? -13.430 -4.358 13.034 1.00 88.50 173 GLY A CA 1
ATOM 1313 C C . GLY A 1 173 ? -14.320 -4.943 11.938 1.00 88.50 173 GLY A C 1
ATOM 1314 O O . GLY A 1 173 ? -15.323 -5.591 12.250 1.00 88.50 173 GLY A O 1
ATOM 1315 N N . LEU A 1 174 ? -14.004 -4.692 10.661 1.00 87.69 174 LEU A N 1
ATOM 1316 C CA . LEU A 1 174 ? -14.712 -5.329 9.556 1.00 87.69 174 LEU A CA 1
ATOM 1317 C C . LEU A 1 174 ? -14.369 -6.819 9.531 1.00 87.69 174 LEU A C 1
ATOM 1319 O O . LEU A 1 174 ? -13.203 -7.212 9.545 1.00 87.69 174 LEU A O 1
ATOM 1323 N N . ASP A 1 175 ? -15.404 -7.651 9.472 1.00 87.44 175 ASP A N 1
ATOM 1324 C CA . ASP A 1 175 ? -15.235 -9.096 9.397 1.00 87.44 175 ASP A CA 1
ATOM 1325 C C . ASP A 1 175 ? -14.372 -9.500 8.171 1.00 87.44 175 ASP A C 1
ATOM 1327 O O . ASP A 1 175 ? -14.635 -9.022 7.059 1.00 87.44 175 ASP A O 1
ATOM 1331 N N . PRO A 1 176 ? -13.356 -10.374 8.331 1.00 83.75 176 PRO A N 1
ATOM 1332 C CA . PRO A 1 176 ? -12.463 -10.756 7.237 1.00 83.75 176 PRO A CA 1
ATOM 1333 C C . PRO A 1 176 ? -13.156 -11.410 6.034 1.00 83.75 176 PRO A C 1
ATOM 1335 O O . PRO A 1 176 ? -12.677 -11.258 4.905 1.00 83.75 176 PRO A O 1
ATOM 1338 N N . GLU A 1 177 ? -14.260 -12.138 6.236 1.00 86.50 177 GLU A N 1
ATOM 1339 C CA . GLU A 1 177 ? -15.032 -12.736 5.140 1.00 86.50 177 GLU A CA 1
ATOM 1340 C C . GLU A 1 177 ? -15.769 -11.641 4.364 1.00 86.50 177 GLU A C 1
ATOM 1342 O O . GLU A 1 177 ? -15.711 -11.616 3.132 1.00 86.50 177 GLU A O 1
ATOM 1347 N N . LYS A 1 178 ? -16.361 -10.664 5.067 1.00 87.06 178 LYS A N 1
ATOM 1348 C CA . LYS A 1 178 ? -16.969 -9.480 4.430 1.00 87.06 178 LYS A CA 1
ATOM 1349 C C . LYS A 1 178 ? -15.951 -8.655 3.651 1.00 87.06 178 LYS A C 1
ATOM 1351 O O . LYS A 1 178 ? -16.239 -8.263 2.524 1.00 87.06 178 LYS A O 1
ATOM 1356 N N . ALA A 1 179 ? -14.765 -8.424 4.213 1.00 88.12 179 ALA A N 1
ATOM 1357 C CA . ALA A 1 179 ? -13.688 -7.714 3.525 1.00 88.12 179 ALA A CA 1
ATOM 1358 C C . ALA A 1 179 ? -13.235 -8.464 2.258 1.00 88.12 179 ALA A C 1
ATOM 1360 O O . ALA A 1 179 ? -13.060 -7.860 1.201 1.00 88.12 179 ALA A O 1
ATOM 1361 N N . THR A 1 180 ? -13.112 -9.795 2.341 1.00 88.06 180 THR A N 1
ATOM 1362 C CA . THR A 1 180 ? -12.771 -10.648 1.191 1.00 88.06 180 THR A CA 1
ATOM 1363 C C . THR A 1 180 ? -13.850 -10.578 0.105 1.00 88.06 180 THR A C 1
ATOM 1365 O O . THR A 1 180 ? -13.527 -10.427 -1.072 1.00 88.06 180 THR A O 1
ATOM 1368 N N . LYS A 1 181 ? -15.133 -10.638 0.482 1.00 88.56 181 LYS A N 1
ATOM 1369 C CA . LYS A 1 181 ? -16.256 -10.511 -0.458 1.00 88.56 181 LYS A CA 1
ATOM 1370 C C . LYS A 1 181 ? -16.279 -9.138 -1.136 1.00 88.56 181 LYS A C 1
ATOM 1372 O O . LYS A 1 181 ? -16.360 -9.081 -2.360 1.00 88.56 181 LYS A O 1
ATOM 1377 N N . ALA A 1 182 ? -16.126 -8.059 -0.368 1.00 89.00 182 ALA A N 1
ATOM 1378 C CA . ALA A 1 182 ? -16.060 -6.699 -0.901 1.00 89.00 182 ALA A CA 1
ATOM 1379 C C . ALA A 1 182 ? -14.928 -6.542 -1.929 1.00 89.00 182 ALA A C 1
ATOM 1381 O O . ALA A 1 182 ? -15.123 -5.937 -2.979 1.00 89.00 182 ALA A O 1
ATOM 1382 N N . LEU A 1 183 ? -13.762 -7.141 -1.662 1.00 90.69 183 LEU A N 1
ATOM 1383 C CA . LEU A 1 183 ? -12.636 -7.152 -2.596 1.00 90.69 183 LEU A CA 1
ATOM 1384 C C . LEU A 1 183 ? -12.967 -7.891 -3.903 1.00 90.69 183 LEU A C 1
ATOM 1386 O O . LEU A 1 183 ? -12.649 -7.385 -4.977 1.00 90.69 183 LEU A O 1
ATOM 1390 N N . HIS A 1 184 ? -13.617 -9.058 -3.833 1.00 90.00 184 HIS A N 1
ATOM 1391 C CA . HIS A 1 184 ? -14.044 -9.797 -5.027 1.00 90.00 184 HIS A CA 1
ATOM 1392 C C . HIS A 1 184 ? -15.071 -9.018 -5.858 1.00 90.00 184 HIS A C 1
ATOM 1394 O O . HIS A 1 184 ? -14.934 -8.949 -7.077 1.00 90.00 184 HIS A O 1
ATOM 1400 N N . GLU A 1 185 ? -16.064 -8.396 -5.222 1.00 91.25 185 GLU A N 1
ATOM 1401 C CA . GLU A 1 185 ? -17.065 -7.570 -5.913 1.00 91.25 185 GLU A CA 1
ATOM 1402 C C . GLU A 1 185 ? -16.439 -6.329 -6.560 1.00 91.25 185 GLU A C 1
ATOM 1404 O O . GLU A 1 185 ? -16.723 -6.013 -7.718 1.00 91.25 185 GLU A O 1
ATOM 1409 N N . PHE A 1 186 ? -15.529 -5.657 -5.848 1.00 91.38 186 PHE A N 1
ATOM 1410 C CA . PHE A 1 186 ? -14.779 -4.522 -6.380 1.00 91.38 186 PHE A CA 1
ATOM 1411 C C . PHE A 1 186 ? -13.937 -4.930 -7.595 1.00 91.38 186 PHE A C 1
ATOM 1413 O O . PHE A 1 186 ? -13.954 -4.255 -8.628 1.00 91.38 186 PHE A O 1
ATOM 1420 N N . ALA A 1 187 ? -13.234 -6.064 -7.497 1.00 90.81 187 ALA A N 1
ATOM 1421 C CA . ALA A 1 187 ? -12.433 -6.615 -8.582 1.00 90.81 187 ALA A CA 1
ATOM 1422 C C . ALA A 1 187 ? -13.300 -7.004 -9.788 1.00 90.81 187 ALA A C 1
ATOM 1424 O O . ALA A 1 187 ? -12.944 -6.672 -10.916 1.00 90.81 187 ALA A O 1
ATOM 1425 N N . ALA A 1 188 ? -14.454 -7.639 -9.567 1.00 90.25 188 ALA A N 1
ATOM 1426 C CA . ALA A 1 188 ? -15.394 -7.994 -10.625 1.00 90.25 188 ALA A CA 1
ATOM 1427 C C . ALA A 1 188 ? -15.889 -6.756 -11.385 1.00 90.25 188 ALA A C 1
ATOM 1429 O O . ALA A 1 188 ? -15.767 -6.709 -12.609 1.00 90.25 188 ALA A O 1
ATOM 1430 N N . ASN A 1 189 ? -16.329 -5.715 -10.669 1.00 90.88 189 ASN A N 1
ATOM 1431 C CA . ASN A 1 189 ? -16.766 -4.462 -11.289 1.00 90.88 189 ASN A CA 1
ATOM 1432 C C . ASN A 1 189 ? -15.640 -3.794 -12.099 1.00 90.88 189 ASN A C 1
ATOM 1434 O O . ASN A 1 189 ? -15.865 -3.291 -13.201 1.00 90.88 189 ASN A O 1
ATOM 1438 N N . CYS A 1 190 ? -14.416 -3.808 -11.569 1.00 90.69 190 CYS A N 1
ATOM 1439 C CA . CYS A 1 190 ? -13.233 -3.283 -12.245 1.00 90.69 190 CYS A CA 1
ATOM 1440 C C . CYS A 1 190 ? -12.851 -4.079 -13.506 1.00 90.69 190 CYS A C 1
ATOM 1442 O O . CYS A 1 190 ? -12.402 -3.475 -14.477 1.00 90.69 190 CYS A O 1
ATOM 1444 N N . ARG A 1 191 ? -13.024 -5.409 -13.519 1.00 89.81 191 ARG A N 1
ATOM 1445 C CA . ARG A 1 191 ? -12.780 -6.241 -14.712 1.00 89.81 191 ARG A CA 1
ATOM 1446 C C . ARG A 1 191 ? -13.828 -6.005 -15.795 1.00 89.81 191 ARG A C 1
ATOM 1448 O O . ARG A 1 191 ? -13.467 -5.911 -16.961 1.00 89.81 191 ARG A O 1
ATOM 1455 N N . GLU A 1 192 ? -15.096 -5.899 -15.410 1.00 89.06 192 GLU A N 1
ATOM 1456 C CA . GLU A 1 192 ? -16.212 -5.737 -16.348 1.00 89.06 192 GLU A CA 1
ATOM 1457 C C . GLU A 1 192 ? -16.224 -4.350 -16.991 1.00 89.06 192 GLU A C 1
ATOM 1459 O O . GLU A 1 192 ? -16.326 -4.219 -18.207 1.00 89.06 192 GLU A O 1
ATOM 1464 N N . ASN A 1 193 ? -16.061 -3.309 -16.178 1.00 87.50 193 ASN A N 1
ATOM 1465 C CA . ASN A 1 193 ? -16.266 -1.939 -16.633 1.00 87.50 193 ASN A CA 1
ATOM 1466 C C . ASN A 1 193 ? -14.935 -1.170 -16.800 1.00 87.50 193 ASN A C 1
ATOM 1468 O O . ASN A 1 193 ? -14.937 0.010 -17.142 1.00 87.50 193 ASN A O 1
ATOM 1472 N N . GLY A 1 194 ? -13.785 -1.786 -16.509 1.00 87.38 194 GLY A N 1
ATOM 1473 C CA . GLY A 1 194 ? -12.463 -1.144 -16.512 1.00 87.38 194 GLY A CA 1
ATOM 1474 C C . GLY A 1 194 ? -12.133 -0.394 -15.214 1.00 87.38 194 GLY A C 1
ATOM 1475 O O . GLY A 1 194 ? -12.990 -0.193 -14.359 1.00 87.38 194 GLY A O 1
ATOM 1476 N N . THR A 1 195 ? -10.876 0.020 -15.052 1.00 85.88 195 THR A N 1
ATOM 1477 C CA . THR A 1 195 ? -10.364 0.642 -13.814 1.00 85.88 195 THR A CA 1
ATOM 1478 C C . THR A 1 195 ? -10.047 2.129 -13.966 1.00 85.88 195 THR A C 1
ATOM 1480 O O . THR A 1 195 ? -10.388 2.947 -13.112 1.00 85.88 195 THR A O 1
ATOM 1483 N N . ARG A 1 196 ? -9.379 2.494 -15.061 1.00 84.88 196 ARG A N 1
ATOM 1484 C CA . ARG A 1 196 ? -8.811 3.828 -15.274 1.00 84.88 196 ARG A CA 1
ATOM 1485 C C . ARG A 1 196 ? -9.889 4.911 -15.204 1.00 84.88 196 ARG A C 1
ATOM 1487 O O . ARG A 1 196 ? -10.946 4.776 -15.808 1.00 84.88 196 ARG A O 1
ATOM 1494 N N . TYR A 1 197 ? -9.594 5.992 -14.486 1.00 86.12 197 TYR A N 1
ATOM 1495 C CA . TYR A 1 197 ? -10.452 7.170 -14.318 1.00 86.12 197 TYR A CA 1
ATOM 1496 C C . TYR A 1 197 ? -11.765 6.957 -13.537 1.00 86.12 197 TYR A C 1
ATOM 1498 O O . TYR A 1 197 ? -12.415 7.949 -13.219 1.00 86.12 197 TYR A O 1
ATOM 1506 N N . ARG A 1 198 ? -12.136 5.719 -13.164 1.00 87.62 198 ARG A N 1
ATOM 1507 C CA . ARG A 1 198 ? -13.374 5.429 -12.408 1.00 87.62 198 ARG A CA 1
ATOM 1508 C C . ARG A 1 198 ? -13.154 5.129 -10.922 1.00 87.62 198 ARG A C 1
ATOM 1510 O O . ARG A 1 198 ? -14.094 5.238 -10.132 1.00 87.62 198 ARG A O 1
ATOM 1517 N N . LEU A 1 199 ? -11.936 4.764 -10.511 1.00 88.00 199 LEU A N 1
ATOM 1518 C CA . LEU A 1 199 ? -11.691 4.233 -9.163 1.00 88.00 199 LEU A CA 1
ATOM 1519 C C . LEU A 1 199 ? -12.119 5.177 -8.036 1.00 88.00 199 LEU A C 1
ATOM 1521 O O . LEU A 1 199 ? -12.564 4.688 -7.006 1.00 88.00 199 LEU A O 1
ATOM 1525 N N . GLY A 1 200 ? -12.049 6.498 -8.223 1.00 88.19 200 GLY A N 1
ATOM 1526 C CA . GLY A 1 200 ? -12.445 7.455 -7.184 1.00 88.19 200 GLY A CA 1
ATOM 1527 C C . GLY A 1 200 ? -13.898 7.327 -6.725 1.00 88.19 200 GLY A C 1
ATOM 1528 O O . GLY A 1 200 ? -14.155 7.183 -5.531 1.00 88.19 200 GLY A O 1
ATOM 1529 N N . GLY A 1 201 ? -14.849 7.353 -7.662 1.00 88.94 201 GLY A N 1
ATOM 1530 C CA . GLY A 1 201 ? -16.273 7.207 -7.339 1.00 88.94 201 GLY A CA 1
ATOM 1531 C C . GLY A 1 201 ? -16.616 5.790 -6.883 1.00 88.94 201 GLY A C 1
ATOM 1532 O O . GLY A 1 201 ? -17.324 5.609 -5.898 1.00 88.94 201 GLY A O 1
ATOM 1533 N N . LEU A 1 202 ? -16.041 4.787 -7.553 1.00 91.06 202 LEU A N 1
ATOM 1534 C CA . LEU A 1 202 ? -16.246 3.380 -7.217 1.00 91.06 202 LEU A CA 1
ATOM 1535 C C . LEU A 1 202 ? -15.781 3.060 -5.791 1.00 91.06 202 LEU A C 1
ATOM 1537 O O . LEU A 1 202 ? -16.534 2.506 -4.997 1.00 91.06 202 LEU A O 1
ATOM 1541 N N . LEU A 1 203 ? -14.541 3.420 -5.453 1.00 93.62 203 LEU A N 1
ATOM 1542 C CA . LEU A 1 203 ? -13.968 3.139 -4.141 1.00 93.62 203 LEU A CA 1
ATOM 1543 C C . LEU A 1 203 ? -14.721 3.888 -3.039 1.00 93.62 203 LEU A C 1
ATOM 1545 O O . LEU A 1 203 ? -14.936 3.322 -1.971 1.00 93.62 203 LEU A O 1
ATOM 1549 N N . ARG A 1 204 ? -15.177 5.120 -3.303 1.00 94.81 204 ARG A N 1
ATOM 1550 C CA . ARG A 1 204 ? -16.004 5.884 -2.361 1.00 94.81 204 ARG A CA 1
ATOM 1551 C C . ARG A 1 204 ? -17.250 5.095 -1.962 1.00 94.81 204 ARG A C 1
ATOM 1553 O O . ARG A 1 204 ? -17.500 4.931 -0.771 1.00 94.81 204 ARG A O 1
ATOM 1560 N N . ASP A 1 205 ? -17.988 4.566 -2.933 1.00 92.94 205 ASP A N 1
ATOM 1561 C CA . ASP A 1 205 ? -19.205 3.797 -2.654 1.00 92.94 205 ASP A CA 1
ATOM 1562 C C . ASP A 1 205 ? -18.941 2.540 -1.860 1.00 92.94 205 ASP A C 1
ATOM 1564 O O . ASP A 1 205 ? -19.634 2.275 -0.880 1.00 92.94 205 ASP A O 1
ATOM 1568 N N . PHE A 1 206 ? -17.925 1.781 -2.265 1.00 93.31 206 PHE A N 1
ATOM 1569 C CA . PHE A 1 206 ? -17.548 0.567 -1.558 1.00 93.31 206 PHE A CA 1
ATOM 1570 C C . PHE A 1 206 ? -17.192 0.874 -0.104 1.00 93.31 206 PHE A C 1
ATOM 1572 O O . PHE A 1 206 ? -17.665 0.184 0.798 1.00 93.31 206 PHE A O 1
ATOM 1579 N N . LEU A 1 207 ? -16.426 1.938 0.148 1.00 94.75 207 LEU A N 1
ATOM 1580 C CA . LEU A 1 207 ? -16.068 2.334 1.506 1.00 94.75 207 LEU A CA 1
ATOM 1581 C C . LEU A 1 207 ? -17.292 2.771 2.321 1.00 94.75 207 LEU A C 1
ATOM 1583 O O . LEU A 1 207 ? -17.434 2.336 3.460 1.00 94.75 207 LEU A O 1
ATOM 1587 N N . HIS A 1 208 ? -18.221 3.552 1.762 1.00 94.12 208 HIS A N 1
ATOM 1588 C CA . HIS A 1 208 ? -19.443 3.923 2.489 1.00 94.12 208 HIS A CA 1
ATOM 1589 C C . HIS A 1 208 ? -20.378 2.739 2.749 1.00 94.12 208 HIS A C 1
ATOM 1591 O O . HIS A 1 208 ? -21.020 2.703 3.804 1.00 94.12 208 HIS A O 1
ATOM 1597 N N . ALA A 1 209 ? -20.456 1.788 1.816 1.00 91.69 209 ALA A N 1
ATOM 1598 C CA . ALA A 1 209 ? -21.336 0.631 1.910 1.00 91.69 209 ALA A CA 1
ATOM 1599 C C . ALA A 1 209 ? -20.824 -0.432 2.889 1.00 91.69 209 ALA A C 1
ATOM 1601 O O . ALA A 1 209 ? -21.626 -1.012 3.624 1.00 91.69 209 ALA A O 1
ATOM 1602 N N . TYR A 1 210 ? -19.511 -0.686 2.896 1.00 92.31 210 TYR A N 1
ATOM 1603 C CA . TYR A 1 210 ? -18.908 -1.775 3.664 1.00 92.31 210 TYR A CA 1
ATOM 1604 C C . TYR A 1 210 ? -18.328 -1.351 5.013 1.00 92.31 210 TYR A C 1
ATOM 1606 O O . TYR A 1 210 ? -18.331 -2.166 5.938 1.00 92.31 210 TYR A O 1
ATOM 1614 N N . LEU A 1 211 ? -17.843 -0.114 5.162 1.00 92.81 211 LEU A N 1
ATOM 1615 C CA . LEU A 1 211 ? -17.338 0.337 6.457 1.00 92.81 211 LEU A CA 1
ATOM 1616 C C . LEU A 1 211 ? -18.497 0.602 7.435 1.00 92.81 211 LEU A C 1
ATOM 1618 O O . LEU A 1 211 ? -19.520 1.169 7.029 1.00 92.81 211 LEU A O 1
ATOM 1622 N N . PRO A 1 212 ? -18.333 0.261 8.728 1.00 92.44 212 PRO A N 1
ATOM 1623 C CA . PRO A 1 212 ? -19.252 0.678 9.787 1.00 92.44 212 PRO A CA 1
ATOM 1624 C C . PRO A 1 212 ? -19.459 2.198 9.819 1.00 92.44 212 PRO A C 1
ATOM 1626 O O . PRO A 1 212 ? -18.584 2.962 9.409 1.00 92.44 212 PRO A O 1
ATOM 1629 N N . ASP A 1 213 ? -20.604 2.662 10.317 1.00 93.31 213 ASP A N 1
ATOM 1630 C CA . ASP A 1 213 ? -20.896 4.103 10.375 1.00 93.31 213 ASP A CA 1
ATOM 1631 C C . ASP A 1 213 ? -19.986 4.851 11.366 1.00 93.31 213 ASP A C 1
ATOM 1633 O O . ASP A 1 213 ? -19.550 5.973 11.105 1.00 93.31 213 ASP A O 1
ATOM 1637 N N . ASP A 1 214 ? -19.583 4.169 12.435 1.00 93.75 214 ASP A N 1
ATOM 1638 C CA . ASP A 1 214 ? -18.623 4.599 13.453 1.00 93.75 214 ASP A CA 1
ATOM 1639 C C . ASP A 1 214 ? -17.160 4.259 13.093 1.00 93.75 214 ASP A C 1
ATOM 1641 O O . ASP A 1 214 ? -16.274 4.351 13.940 1.00 93.75 214 ASP A O 1
ATOM 1645 N N . ALA A 1 215 ? -16.857 3.882 11.840 1.00 94.62 215 ALA A N 1
ATOM 1646 C CA . ALA A 1 215 ? -15.498 3.488 11.439 1.00 94.62 215 ALA A CA 1
ATOM 1647 C C . ALA A 1 215 ? -14.443 4.568 11.731 1.00 94.62 215 ALA A C 1
ATOM 1649 O O . ALA A 1 215 ? -13.336 4.249 12.154 1.00 94.62 215 ALA A O 1
ATOM 1650 N N . HIS A 1 216 ? -14.799 5.839 11.545 1.00 95.56 216 HIS A N 1
ATOM 1651 C CA . HIS A 1 216 ? -13.928 6.976 11.834 1.00 95.56 216 HIS A CA 1
ATOM 1652 C C . HIS A 1 216 ? -13.575 7.098 13.324 1.00 95.56 216 HIS A C 1
ATOM 1654 O O . HIS A 1 216 ? -12.449 7.466 13.638 1.00 95.56 216 HIS A O 1
ATOM 1660 N N . GLU A 1 217 ? -14.493 6.742 14.229 1.00 94.69 217 GLU A N 1
ATOM 1661 C CA . GLU A 1 217 ? -14.254 6.735 15.676 1.00 94.69 217 GLU A CA 1
ATOM 1662 C C . GLU A 1 217 ? -13.354 5.561 16.070 1.00 94.69 217 GLU A C 1
ATOM 1664 O O . GLU A 1 217 ? -12.381 5.745 16.795 1.00 94.69 217 GLU A O 1
ATOM 1669 N N . ARG A 1 218 ? -13.623 4.366 15.527 1.00 93.50 218 ARG A N 1
ATOM 1670 C CA . ARG A 1 218 ? -12.832 3.149 15.796 1.00 93.50 218 ARG A CA 1
ATOM 1671 C C . ARG A 1 218 ? -11.391 3.243 15.302 1.00 93.50 218 ARG A C 1
ATOM 1673 O O . ARG A 1 218 ? -10.492 2.665 15.908 1.00 93.50 218 ARG A O 1
ATOM 1680 N N . CYS A 1 219 ? -11.188 3.940 14.186 1.00 94.38 219 CYS A N 1
ATOM 1681 C CA . CYS A 1 219 ? -9.882 4.120 13.559 1.00 94.38 219 CYS A CA 1
ATOM 1682 C C . CYS A 1 219 ? -9.115 5.347 14.077 1.00 94.38 219 CYS A C 1
ATOM 1684 O O . CYS A 1 219 ? -7.955 5.550 13.702 1.00 94.38 219 CYS A O 1
ATOM 1686 N N . ARG A 1 220 ? -9.741 6.182 14.911 1.00 94.19 220 ARG A N 1
ATOM 1687 C CA . ARG A 1 220 ? -9.136 7.408 15.426 1.00 94.19 220 ARG A CA 1
ATOM 1688 C C . ARG A 1 220 ? -7.972 7.083 16.362 1.00 94.19 220 ARG A C 1
ATOM 1690 O O . ARG A 1 220 ? -8.113 6.306 17.298 1.00 94.19 220 ARG A O 1
ATOM 1697 N N . GLY A 1 221 ? -6.809 7.675 16.107 1.00 91.31 221 GLY A N 1
ATOM 1698 C CA . GLY A 1 221 ? -5.616 7.540 16.947 1.00 91.31 221 GLY A CA 1
ATOM 1699 C C . GLY A 1 221 ? -4.856 6.211 16.828 1.00 91.31 221 GLY A C 1
ATOM 1700 O O . GLY A 1 221 ? -3.708 6.154 17.260 1.00 91.31 221 GLY A O 1
ATOM 1701 N N . ASN A 1 222 ? -5.429 5.164 16.222 1.00 92.69 222 ASN A N 1
ATOM 1702 C CA . ASN A 1 222 ? -4.765 3.865 16.008 1.00 92.69 222 ASN A CA 1
ATOM 1703 C C . ASN A 1 222 ? -4.490 3.537 14.529 1.00 92.69 222 ASN A C 1
ATOM 1705 O O . ASN A 1 222 ? -3.681 2.657 14.231 1.00 92.69 222 ASN A O 1
ATOM 1709 N N . THR A 1 223 ? -5.128 4.243 13.593 1.00 95.88 223 THR A N 1
ATOM 1710 C CA . THR A 1 223 ? -5.000 4.008 12.151 1.00 95.88 223 THR A CA 1
ATOM 1711 C C . THR A 1 223 ? -4.336 5.204 11.494 1.00 95.88 223 THR A C 1
ATOM 1713 O O . THR A 1 223 ? -4.904 6.288 11.457 1.00 95.88 223 THR A O 1
ATOM 1716 N N . HIS A 1 224 ? -3.146 5.008 10.937 1.00 96.69 224 HIS A N 1
ATOM 1717 C CA . HIS A 1 224 ? -2.354 6.067 10.322 1.00 96.69 224 HIS A CA 1
ATOM 1718 C C . HIS A 1 224 ? -2.367 5.941 8.800 1.00 96.69 224 HIS A C 1
ATOM 1720 O O . HIS A 1 224 ? -1.721 5.067 8.215 1.00 96.69 224 HIS A O 1
ATOM 1726 N N . VAL A 1 225 ? -3.097 6.836 8.146 1.00 97.81 225 VAL A N 1
ATOM 1727 C CA . VAL A 1 225 ? -3.218 6.897 6.690 1.00 97.81 225 VAL A CA 1
ATOM 1728 C C . VAL A 1 225 ? -2.109 7.785 6.134 1.00 97.81 225 VAL A C 1
ATOM 1730 O O . VAL A 1 225 ? -2.074 8.991 6.382 1.00 97.81 225 VAL A O 1
ATOM 1733 N N . ALA A 1 226 ? -1.189 7.188 5.380 1.00 97.12 226 ALA A N 1
ATOM 1734 C CA . ALA A 1 226 ? -0.095 7.906 4.742 1.00 97.12 226 ALA A CA 1
ATOM 1735 C C . ALA A 1 226 ? -0.582 8.631 3.485 1.00 97.12 226 ALA A C 1
ATOM 1737 O O . ALA A 1 226 ? -1.160 8.010 2.593 1.00 97.12 226 ALA A O 1
ATOM 1738 N N . LEU A 1 227 ? -0.290 9.926 3.389 1.00 96.88 227 LEU A N 1
ATOM 1739 C CA . LEU A 1 227 ? -0.558 10.772 2.228 1.00 96.88 227 LEU A CA 1
ATOM 1740 C C . LEU A 1 227 ? 0.739 11.428 1.741 1.00 96.88 227 LEU A C 1
ATOM 1742 O O . LEU A 1 227 ? 1.645 11.712 2.530 1.00 96.88 227 LEU A O 1
ATOM 1746 N N . THR A 1 228 ? 0.824 11.723 0.445 1.00 95.50 228 THR A N 1
ATOM 1747 C CA . THR A 1 228 ? 1.937 12.503 -0.117 1.00 95.50 228 THR A CA 1
ATOM 1748 C C . THR A 1 228 ? 1.489 13.943 -0.322 1.00 95.50 228 THR A C 1
ATOM 1750 O O . THR A 1 228 ? 0.818 14.244 -1.305 1.00 95.50 228 THR A O 1
ATOM 1753 N N . ARG A 1 229 ? 1.837 14.846 0.600 1.00 95.31 229 ARG A N 1
ATOM 1754 C CA . ARG A 1 229 ? 1.545 16.282 0.471 1.00 95.31 229 ARG A CA 1
ATOM 1755 C C . ARG A 1 229 ? 2.450 16.899 -0.585 1.00 95.31 229 ARG A C 1
ATOM 1757 O O . ARG A 1 229 ? 3.645 16.634 -0.557 1.00 95.31 229 ARG A O 1
ATOM 1764 N N . LEU A 1 230 ? 1.910 17.756 -1.454 1.00 91.88 230 LEU A N 1
ATOM 1765 C CA . LEU A 1 230 ? 2.665 18.346 -2.570 1.00 91.88 230 LEU A CA 1
ATOM 1766 C C . LEU A 1 230 ? 3.245 19.733 -2.278 1.00 91.88 230 LEU A C 1
ATOM 1768 O O . LEU A 1 230 ? 4.403 19.996 -2.591 1.00 91.88 230 LEU A O 1
ATOM 1772 N N . PHE A 1 231 ? 2.453 20.618 -1.667 1.00 88.50 231 PHE A N 1
ATOM 1773 C CA . PHE A 1 231 ? 2.817 22.026 -1.478 1.00 88.50 231 PHE A CA 1
ATOM 1774 C C . PHE A 1 231 ? 2.875 22.412 0.003 1.00 88.50 231 PHE A C 1
ATOM 1776 O O . PHE A 1 231 ? 1.990 22.017 0.769 1.00 88.50 231 PHE A O 1
ATOM 1783 N N . PRO A 1 232 ? 3.846 23.233 0.445 1.00 87.25 232 PRO A N 1
ATOM 1784 C CA . PRO A 1 232 ? 4.885 23.898 -0.355 1.00 87.25 232 PRO A CA 1
ATOM 1785 C C . PRO A 1 232 ? 6.086 23.005 -0.710 1.00 87.25 232 PRO A C 1
ATOM 1787 O O . PRO A 1 232 ? 6.830 23.330 -1.626 1.00 87.25 232 PRO A O 1
ATOM 1790 N N . VAL A 1 233 ? 6.274 21.893 0.004 1.00 89.75 233 VAL A N 1
ATOM 1791 C CA . VAL A 1 233 ? 7.341 20.913 -0.232 1.00 89.75 233 VAL A CA 1
ATOM 1792 C C . VAL A 1 233 ? 6.724 19.524 -0.208 1.00 89.75 233 VAL A C 1
ATOM 1794 O O . VAL A 1 233 ? 5.874 19.248 0.647 1.00 89.75 233 VAL A O 1
ATOM 1797 N N . VAL A 1 234 ? 7.176 18.658 -1.119 1.00 89.06 234 VAL A N 1
ATOM 1798 C CA . VAL A 1 234 ? 6.727 17.269 -1.176 1.00 89.06 234 VAL A CA 1
ATOM 1799 C C . VAL A 1 234 ? 7.172 16.538 0.084 1.00 89.06 234 VAL A C 1
ATOM 1801 O O . VAL A 1 234 ? 8.368 16.444 0.359 1.00 89.06 234 VAL A O 1
ATOM 1804 N N . ARG A 1 235 ? 6.220 16.022 0.860 1.00 91.06 235 ARG A N 1
ATOM 1805 C CA . ARG A 1 235 ? 6.511 15.266 2.084 1.00 91.06 235 ARG A CA 1
ATOM 1806 C C . ARG A 1 235 ? 5.429 14.243 2.383 1.00 91.06 235 ARG A C 1
ATOM 1808 O O . ARG A 1 235 ? 4.274 14.420 2.003 1.00 91.06 235 ARG A O 1
ATOM 1815 N N . ASN A 1 236 ? 5.803 13.201 3.112 1.00 91.88 236 ASN A N 1
ATOM 1816 C CA . ASN A 1 236 ? 4.830 12.293 3.697 1.00 91.88 236 ASN A CA 1
ATOM 1817 C C . ASN A 1 236 ? 4.103 12.981 4.867 1.00 91.88 236 ASN A C 1
ATOM 1819 O O . ASN A 1 236 ? 4.720 13.691 5.663 1.00 91.88 236 ASN A O 1
ATOM 1823 N N . GLU A 1 237 ? 2.790 12.793 4.945 1.00 94.50 237 GLU A N 1
ATOM 1824 C CA . GLU A 1 237 ? 1.944 13.250 6.045 1.00 94.50 237 GLU A CA 1
ATOM 1825 C C . GLU A 1 237 ? 1.071 12.077 6.500 1.00 94.50 237 GLU A C 1
ATOM 1827 O O . GLU A 1 237 ? 0.428 11.429 5.677 1.00 94.50 237 GLU A O 1
ATOM 1832 N N . MET A 1 238 ? 1.089 11.787 7.800 1.00 95.19 238 MET A N 1
ATOM 1833 C CA . MET A 1 238 ? 0.339 10.688 8.408 1.00 95.19 238 MET A CA 1
ATOM 1834 C C . MET A 1 238 ? -0.911 11.256 9.072 1.00 95.19 238 MET A C 1
ATOM 1836 O O . MET A 1 238 ? -0.805 12.115 9.947 1.00 95.19 238 MET A O 1
ATOM 1840 N N . ILE A 1 239 ? -2.083 10.798 8.642 1.00 96.88 239 ILE A N 1
ATOM 1841 C CA . ILE A 1 239 ? -3.373 11.232 9.181 1.00 96.88 239 ILE A CA 1
ATOM 1842 C C . ILE A 1 239 ? -3.941 10.119 10.057 1.00 96.88 239 ILE A C 1
ATOM 1844 O O . ILE A 1 239 ? -4.162 9.014 9.568 1.00 96.88 239 ILE A O 1
ATOM 1848 N N . SER A 1 240 ? -4.185 10.415 11.333 1.00 96.12 240 SER A N 1
ATOM 1849 C CA . SER A 1 240 ? -4.775 9.476 12.301 1.00 96.12 240 SER A CA 1
ATOM 1850 C C . SER A 1 240 ? -6.030 9.998 12.996 1.00 96.12 240 SER A C 1
ATOM 1852 O O . SER A 1 240 ? -6.676 9.271 13.742 1.00 96.12 240 SER A O 1
ATOM 1854 N N . GLU A 1 241 ? -6.368 11.266 12.773 1.00 96.19 241 GLU A N 1
ATOM 1855 C CA . GLU A 1 241 ? -7.529 11.922 13.365 1.00 96.19 241 GLU A CA 1
ATOM 1856 C C . GLU A 1 241 ? -8.592 12.120 12.294 1.00 96.19 241 GLU A C 1
ATOM 1858 O O . GLU A 1 241 ? -8.310 12.746 11.267 1.00 96.19 241 GLU A O 1
ATOM 1863 N N . PHE A 1 242 ? -9.804 11.633 12.555 1.00 96.81 242 PHE A N 1
ATOM 1864 C CA . PHE A 1 242 ? -10.925 11.672 11.620 1.00 96.81 242 PHE A CA 1
ATOM 1865 C C . PHE A 1 242 ? -12.146 12.299 12.292 1.00 96.81 242 PHE A C 1
ATOM 1867 O O . PHE A 1 242 ? -12.515 11.910 13.400 1.00 96.81 242 PHE A O 1
ATOM 1874 N N . GLU A 1 243 ? -12.754 13.283 11.634 1.00 95.25 243 GLU A N 1
ATOM 1875 C CA . GLU A 1 243 ? -13.886 14.043 12.188 1.00 95.25 243 GLU A CA 1
ATOM 1876 C C . GLU A 1 243 ? -15.238 13.384 11.889 1.00 95.25 243 GLU A C 1
ATOM 1878 O O . GLU A 1 243 ? -16.200 13.572 12.628 1.00 95.25 243 GLU A O 1
ATOM 1883 N N . SER A 1 244 ? -15.318 12.617 10.802 1.00 97.50 244 SER A N 1
ATOM 1884 C CA . SER A 1 244 ? -16.529 11.928 10.360 1.00 97.50 244 SER A CA 1
ATOM 1885 C C . SER A 1 244 ? -16.188 10.721 9.486 1.00 97.50 244 SER A C 1
ATOM 1887 O O . SER A 1 244 ? -15.051 10.571 9.023 1.00 97.50 244 SER A O 1
ATOM 1889 N N . LYS A 1 245 ? -17.185 9.869 9.202 1.00 96.38 245 LYS A N 1
ATOM 1890 C CA . LYS A 1 245 ? -17.046 8.772 8.227 1.00 96.38 245 LYS A CA 1
ATOM 1891 C C . LYS A 1 245 ? -16.602 9.299 6.860 1.00 96.38 245 LYS A C 1
ATOM 1893 O O . LYS A 1 245 ? -15.721 8.709 6.245 1.00 96.38 245 LYS A O 1
ATOM 1898 N N . ASP A 1 246 ? -17.167 10.417 6.409 1.00 97.44 246 ASP A N 1
ATOM 1899 C CA . ASP A 1 246 ? -16.824 11.027 5.120 1.00 97.44 246 ASP A CA 1
ATOM 1900 C C . ASP A 1 246 ? -15.384 11.533 5.091 1.00 97.44 246 ASP A C 1
ATOM 1902 O O . ASP A 1 246 ? -14.673 11.320 4.112 1.00 97.44 246 ASP A O 1
ATOM 1906 N N . ASP A 1 247 ? -14.929 12.171 6.167 1.00 97.62 247 ASP A N 1
ATOM 1907 C CA . ASP A 1 247 ? -13.553 12.645 6.294 1.00 97.62 247 ASP A CA 1
ATOM 1908 C C . ASP A 1 247 ? -12.552 11.473 6.338 1.00 97.62 247 ASP A C 1
ATOM 1910 O O . ASP A 1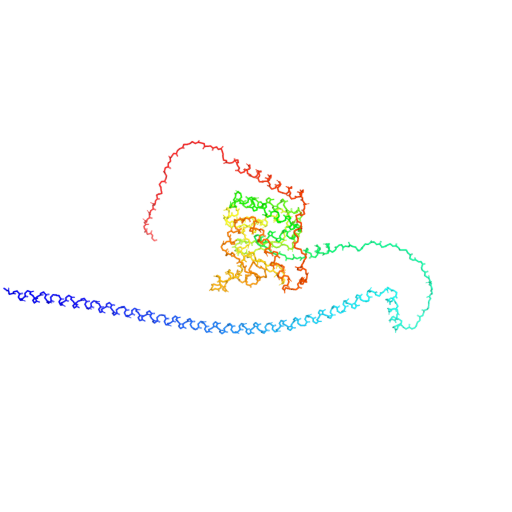 247 ? -11.536 11.509 5.641 1.00 97.62 247 ASP A O 1
ATOM 1914 N N . PHE A 1 248 ? -12.888 10.376 7.029 1.00 97.88 248 PHE A N 1
ATOM 1915 C CA . PHE A 1 248 ? -12.102 9.137 6.997 1.00 97.88 248 PHE A CA 1
ATOM 1916 C C . PHE A 1 248 ? -12.035 8.522 5.592 1.00 97.88 248 PHE A C 1
ATOM 1918 O O . PHE A 1 248 ? -10.951 8.211 5.095 1.00 97.88 248 PHE A O 1
ATOM 1925 N N . VAL A 1 249 ? -13.177 8.399 4.907 1.00 97.88 249 VAL A N 1
ATOM 1926 C CA . VAL A 1 249 ? -13.234 7.898 3.525 1.00 97.88 249 VAL A CA 1
ATOM 1927 C C . VAL A 1 249 ? -12.438 8.803 2.583 1.00 97.88 249 VAL A C 1
ATOM 1929 O O . VAL A 1 249 ? -11.680 8.304 1.755 1.00 97.88 249 VAL A O 1
ATOM 1932 N N . ASN A 1 250 ? -12.531 10.126 2.730 1.00 97.62 250 ASN A N 1
ATOM 1933 C CA . ASN A 1 250 ? -11.748 11.077 1.941 1.00 97.62 250 ASN A CA 1
ATOM 1934 C C . ASN A 1 250 ? -10.238 10.917 2.171 1.00 97.62 250 ASN A C 1
ATOM 1936 O O . ASN A 1 250 ? -9.475 10.994 1.205 1.00 97.62 250 ASN A O 1
ATOM 1940 N N . ALA A 1 251 ? -9.799 10.641 3.402 1.00 98.00 251 ALA A N 1
ATOM 1941 C CA . ALA A 1 251 ? -8.399 10.338 3.689 1.00 98.00 251 ALA A CA 1
ATOM 1942 C C . ALA A 1 251 ? -7.939 9.058 2.965 1.00 98.00 251 ALA A C 1
ATOM 1944 O O . ALA A 1 251 ? -6.898 9.066 2.306 1.00 98.00 251 ALA A O 1
ATOM 1945 N N . LEU A 1 252 ? -8.733 7.981 3.008 1.00 98.00 252 LEU A N 1
ATOM 1946 C CA . LEU A 1 252 ? -8.427 6.719 2.316 1.00 98.00 252 LEU A CA 1
ATOM 1947 C C . LEU A 1 252 ? -8.382 6.884 0.790 1.00 98.00 252 LEU A C 1
ATOM 1949 O O . LEU A 1 252 ? -7.438 6.424 0.147 1.00 98.00 252 LEU A O 1
ATOM 1953 N N . LEU A 1 253 ? -9.355 7.594 0.211 1.00 97.25 253 LEU A N 1
ATOM 1954 C CA . LEU A 1 253 ? -9.377 7.921 -1.219 1.00 97.25 253 LEU A CA 1
ATOM 1955 C C . LEU A 1 253 ? -8.141 8.725 -1.625 1.00 97.25 253 LEU A C 1
ATOM 1957 O O . LEU A 1 253 ? -7.516 8.424 -2.638 1.00 97.25 253 LEU A O 1
ATOM 1961 N N . THR A 1 254 ? -7.754 9.705 -0.806 1.00 97.19 254 THR A N 1
ATOM 1962 C CA . THR A 1 254 ? -6.552 10.515 -1.031 1.00 97.19 254 THR A CA 1
ATOM 1963 C C . THR A 1 254 ? -5.286 9.660 -0.982 1.00 97.19 254 THR A C 1
ATOM 1965 O O . THR A 1 254 ? -4.402 9.820 -1.822 1.00 97.19 254 THR A O 1
ATOM 1968 N N . SER A 1 255 ? -5.216 8.699 -0.056 1.00 97.44 255 SER A N 1
ATOM 1969 C CA . SER A 1 255 ? -4.089 7.764 0.052 1.00 97.44 255 SER A CA 1
ATOM 1970 C C . SER A 1 255 ? -3.972 6.826 -1.147 1.00 97.44 255 SER A C 1
ATOM 1972 O O . SER A 1 255 ? -2.861 6.402 -1.452 1.00 97.44 255 SER A O 1
ATOM 1974 N N . CYS A 1 256 ? -5.085 6.539 -1.831 1.00 96.06 256 CYS A N 1
ATOM 1975 C CA . CYS A 1 256 ? -5.160 5.698 -3.030 1.00 96.06 256 CYS A CA 1
ATOM 1976 C C . CYS A 1 256 ? -5.105 6.497 -4.348 1.00 96.06 256 CYS A C 1
ATOM 1978 O O . CYS A 1 256 ? -5.300 5.926 -5.424 1.00 96.06 256 CYS A O 1
ATOM 1980 N N . HIS A 1 257 ? -4.896 7.820 -4.295 1.00 94.81 257 HIS A N 1
ATOM 1981 C CA . HIS A 1 257 ? -4.984 8.701 -5.464 1.00 94.81 257 HIS A CA 1
ATOM 1982 C C . HIS A 1 257 ? -3.745 8.596 -6.361 1.00 94.81 257 HIS A C 1
ATOM 1984 O O . HIS A 1 257 ? -2.868 9.466 -6.365 1.00 94.81 257 HIS A O 1
ATOM 1990 N N . ILE A 1 258 ? -3.655 7.505 -7.123 1.00 91.38 258 ILE A N 1
ATOM 1991 C CA . ILE A 1 258 ? -2.565 7.266 -8.075 1.00 91.38 258 ILE A CA 1
ATOM 1992 C C . ILE A 1 258 ? -2.638 8.323 -9.199 1.00 91.38 258 ILE A C 1
ATOM 1994 O O . ILE A 1 258 ? -3.660 8.387 -9.903 1.00 91.38 258 ILE A O 1
ATOM 1998 N N . PRO A 1 259 ? -1.578 9.134 -9.412 1.00 89.12 259 PRO A N 1
ATOM 1999 C CA . PRO A 1 259 ? -1.593 10.235 -10.375 1.00 89.12 259 PRO A CA 1
ATOM 2000 C C . PRO A 1 259 ? -1.994 9.794 -11.785 1.00 89.12 259 PRO A C 1
ATOM 2002 O O . PRO A 1 259 ? -1.469 8.811 -12.305 1.00 89.12 259 PRO A O 1
ATOM 2005 N N . PHE A 1 260 ? -2.921 10.529 -12.410 1.00 88.88 260 PHE A N 1
ATOM 2006 C CA . PHE A 1 260 ? -3.457 10.269 -13.759 1.00 88.88 260 PHE A CA 1
ATOM 2007 C C . PHE A 1 260 ? -4.182 8.925 -13.942 1.00 88.88 260 PHE A C 1
ATOM 2009 O O . PHE A 1 260 ? -4.637 8.628 -15.047 1.00 88.88 260 PHE A O 1
ATOM 2016 N N . TYR A 1 261 ? -4.310 8.107 -12.898 1.00 86.56 261 TYR A N 1
ATOM 2017 C CA . TYR A 1 261 ? -4.938 6.792 -12.977 1.00 86.56 261 TYR A CA 1
ATOM 2018 C C . TYR A 1 261 ? -6.283 6.755 -12.253 1.00 86.56 261 TYR A C 1
ATOM 2020 O O . TYR A 1 261 ? -7.271 6.290 -12.819 1.00 86.56 261 TYR A O 1
ATOM 2028 N N . PHE A 1 262 ? -6.331 7.288 -11.031 1.00 87.69 262 PHE A N 1
ATOM 2029 C CA . PHE A 1 262 ? -7.445 7.087 -10.104 1.00 87.69 262 PHE A CA 1
ATOM 2030 C C . PHE A 1 262 ? -8.766 7.726 -10.568 1.00 87.69 262 PHE A C 1
ATOM 2032 O O . PHE A 1 262 ? -9.794 7.058 -10.647 1.00 87.69 262 PHE A O 1
ATOM 2039 N N . ASN A 1 263 ? -8.731 9.008 -10.932 1.00 84.75 263 ASN A N 1
ATOM 2040 C CA . ASN A 1 263 ? -9.872 9.751 -11.489 1.00 84.75 263 ASN A CA 1
ATOM 2041 C C . ASN A 1 263 ? -9.468 10.690 -12.645 1.00 84.75 263 ASN A C 1
ATOM 2043 O O . ASN A 1 263 ? -10.221 11.571 -13.039 1.00 84.75 263 ASN A O 1
ATOM 2047 N N . GLY A 1 264 ? -8.240 10.544 -13.151 1.00 85.69 264 GLY A N 1
ATOM 2048 C CA . GLY A 1 264 ? -7.694 11.350 -14.249 1.00 85.69 264 GLY A CA 1
ATOM 2049 C C . GLY A 1 264 ? -6.964 12.610 -13.811 1.00 85.69 264 GLY A C 1
ATOM 2050 O O . GLY A 1 264 ? -6.120 13.102 -14.557 1.00 85.69 264 GLY A O 1
ATOM 2051 N N . SER A 1 265 ? -7.177 13.063 -12.577 1.00 89.88 265 SER A N 1
ATOM 2052 C CA . SER A 1 265 ? -6.354 14.108 -11.983 1.00 89.88 265 SER A CA 1
ATOM 2053 C C . SER A 1 265 ? -5.018 13.549 -11.492 1.00 89.88 265 SER A C 1
ATOM 2055 O O . SER A 1 265 ? -4.919 12.425 -10.994 1.00 89.88 265 SER A O 1
ATOM 2057 N N . TRP A 1 266 ? -3.967 14.358 -11.586 1.00 89.56 266 TRP A N 1
ATOM 2058 C CA . TRP A 1 266 ? -2.651 14.030 -11.038 1.00 89.56 266 TRP A CA 1
ATOM 2059 C C . TRP A 1 266 ? -2.557 14.263 -9.520 1.00 89.56 266 TRP A C 1
ATOM 2061 O O . TRP A 1 266 ? -1.683 13.685 -8.884 1.00 89.56 266 TRP A O 1
ATOM 2071 N N . MET A 1 267 ? -3.469 15.054 -8.938 1.00 92.62 267 MET A N 1
ATOM 2072 C CA . MET A 1 267 ? -3.555 15.352 -7.500 1.00 92.62 267 MET A CA 1
ATOM 2073 C C . MET A 1 267 ? -5.012 15.459 -7.023 1.00 92.62 267 MET A C 1
ATOM 2075 O O . MET A 1 267 ? -5.919 15.656 -7.834 1.00 92.62 267 MET A O 1
ATOM 2079 N N . THR A 1 268 ? -5.238 15.382 -5.714 1.00 94.94 268 THR A N 1
ATOM 2080 C CA . THR A 1 268 ? -6.548 15.631 -5.090 1.00 94.94 268 THR A CA 1
ATOM 2081 C C . THR A 1 268 ? -6.422 16.590 -3.914 1.00 94.94 268 THR A C 1
ATOM 2083 O O . THR A 1 268 ? -5.367 16.678 -3.284 1.00 94.94 268 THR A O 1
ATOM 2086 N N . GLU A 1 269 ? -7.491 17.327 -3.627 1.00 95.69 269 GLU A N 1
ATOM 2087 C CA . GLU A 1 269 ? -7.574 18.184 -2.449 1.00 95.69 269 GLU A CA 1
ATOM 2088 C C . GLU A 1 269 ? -8.129 17.395 -1.255 1.00 95.69 269 GLU A C 1
ATOM 2090 O O . GLU A 1 269 ? -9.125 16.683 -1.374 1.00 95.69 269 GLU A O 1
ATOM 2095 N N . PHE A 1 270 ? -7.489 17.538 -0.097 1.00 96.56 270 PHE A N 1
ATOM 2096 C CA . PHE A 1 270 ? -7.964 17.028 1.185 1.00 96.56 270 PHE A CA 1
ATOM 2097 C C . PHE A 1 270 ? -7.655 18.067 2.268 1.00 96.56 270 PHE A C 1
ATOM 2099 O O . PHE A 1 270 ? -6.525 18.546 2.367 1.00 96.56 270 PHE A O 1
ATOM 2106 N N . ARG A 1 271 ? -8.662 18.474 3.053 1.00 95.19 271 ARG A N 1
ATOM 2107 C CA . ARG A 1 271 ? -8.535 19.489 4.122 1.00 95.19 271 ARG A CA 1
ATOM 2108 C C . ARG A 1 271 ? -7.782 20.768 3.690 1.00 95.19 271 ARG A C 1
ATOM 2110 O O . ARG A 1 271 ? -6.891 21.250 4.394 1.00 95.19 271 ARG A O 1
ATOM 2117 N N . GLY A 1 272 ? -8.110 21.302 2.509 1.00 94.00 272 GLY A N 1
ATOM 2118 C CA . GLY A 1 272 ? -7.533 22.548 1.982 1.00 94.00 272 GLY A CA 1
ATOM 2119 C C . GLY A 1 272 ? -6.088 22.442 1.479 1.00 94.00 272 GLY A C 1
ATOM 2120 O O . GLY A 1 272 ? -5.403 23.458 1.342 1.00 94.00 272 GLY A O 1
ATOM 2121 N N . ARG A 1 273 ? -5.568 21.228 1.261 1.00 95.56 273 ARG A N 1
ATOM 2122 C CA . ARG A 1 273 ? -4.205 20.979 0.763 1.00 95.56 273 ARG A CA 1
ATOM 2123 C C . ARG A 1 273 ? -4.222 19.933 -0.347 1.00 95.56 273 ARG A C 1
ATOM 2125 O O . ARG A 1 273 ? -5.103 19.083 -0.389 1.00 95.56 273 ARG A O 1
ATOM 2132 N N . PHE A 1 274 ? -3.217 19.972 -1.220 1.00 95.81 274 PHE A N 1
ATOM 2133 C CA . PHE A 1 274 ? -3.094 19.033 -2.336 1.00 95.81 274 PHE A CA 1
ATOM 2134 C C . PHE A 1 274 ? -2.189 17.846 -2.015 1.00 95.81 274 PHE A C 1
ATOM 2136 O O . PHE A 1 274 ? -1.073 18.015 -1.499 1.00 95.81 274 PHE A O 1
ATOM 2143 N N . TYR A 1 275 ? -2.667 16.664 -2.394 1.00 96.56 275 TYR A N 1
ATOM 2144 C CA . TYR A 1 275 ? -2.056 15.375 -2.113 1.00 96.56 275 TYR A CA 1
ATOM 2145 C C . TYR A 1 275 ? -2.049 14.443 -3.335 1.00 96.56 275 TYR A C 1
ATOM 2147 O O . TYR A 1 275 ? -2.789 14.634 -4.302 1.00 96.56 275 TYR A O 1
ATOM 2155 N N . MET A 1 276 ? -1.214 13.410 -3.248 1.00 94.44 276 MET A N 1
ATOM 2156 C CA . MET A 1 276 ? -1.217 12.206 -4.085 1.00 94.44 276 MET A CA 1
ATOM 2157 C C . MET A 1 276 ? -1.248 10.953 -3.206 1.00 94.44 276 MET A C 1
ATOM 2159 O O . MET A 1 276 ? -1.103 11.045 -1.981 1.00 94.44 276 MET A O 1
ATOM 2163 N N . ASP A 1 277 ? -1.322 9.796 -3.869 1.00 95.00 277 ASP A N 1
ATOM 2164 C CA . ASP A 1 277 ? -1.126 8.476 -3.276 1.00 95.00 277 ASP A CA 1
ATOM 2165 C C . ASP A 1 277 ? 0.029 8.450 -2.257 1.00 95.00 277 ASP A C 1
ATOM 2167 O O . ASP A 1 277 ? 1.133 8.966 -2.489 1.00 95.00 277 ASP A O 1
ATOM 2171 N N . GLY A 1 278 ? -0.241 7.853 -1.097 1.00 91.50 278 GLY A N 1
ATOM 2172 C CA . GLY A 1 278 ? 0.695 7.797 0.025 1.00 91.50 278 GLY A CA 1
ATOM 2173 C C . GLY A 1 278 ? 1.970 7.019 -0.276 1.00 91.50 278 GLY A C 1
ATOM 2174 O O . GLY A 1 278 ? 3.038 7.360 0.239 1.00 91.50 278 GLY A O 1
ATOM 2175 N N . GLY A 1 279 ? 1.873 6.019 -1.155 1.00 86.88 279 GLY A N 1
ATOM 2176 C CA . GLY A 1 279 ? 2.967 5.139 -1.539 1.00 86.88 279 GLY A CA 1
ATOM 2177 C C . GLY A 1 279 ? 4.071 5.857 -2.311 1.00 86.88 279 GLY A C 1
ATOM 2178 O O . GLY A 1 279 ? 5.202 5.374 -2.356 1.00 86.88 279 GLY A O 1
ATOM 2179 N N . VAL A 1 280 ? 3.783 7.043 -2.864 1.00 83.88 280 VAL A N 1
ATOM 2180 C CA . VAL A 1 280 ? 4.777 7.884 -3.543 1.00 83.88 280 VAL A CA 1
ATOM 2181 C C . VAL A 1 280 ? 5.826 8.395 -2.554 1.00 83.88 280 VAL A C 1
ATOM 2183 O O . VAL A 1 280 ? 7.020 8.280 -2.823 1.00 83.88 280 VAL A O 1
ATOM 2186 N N . ALA A 1 281 ? 5.435 8.965 -1.414 1.00 81.06 281 ALA A N 1
ATOM 2187 C CA . ALA A 1 281 ? 6.396 9.444 -0.418 1.00 81.06 281 ALA A CA 1
ATOM 2188 C C . ALA A 1 281 ? 6.808 8.355 0.583 1.00 81.06 281 ALA A C 1
ATOM 2190 O O . ALA A 1 281 ? 7.976 8.311 0.965 1.00 81.06 281 ALA A O 1
ATOM 2191 N N . ALA A 1 282 ? 5.888 7.472 0.981 1.00 84.00 282 ALA A N 1
ATOM 2192 C CA . ALA A 1 282 ? 6.139 6.409 1.950 1.00 84.00 282 ALA A CA 1
ATOM 2193 C C . ALA A 1 282 ? 5.464 5.104 1.507 1.00 84.00 282 ALA A C 1
ATOM 2195 O O . ALA A 1 282 ? 4.296 4.864 1.799 1.00 84.00 282 ALA A O 1
ATOM 2196 N N . PHE A 1 283 ? 6.221 4.252 0.811 1.00 84.94 283 PHE A N 1
ATOM 2197 C CA . PHE A 1 283 ? 5.708 2.990 0.270 1.00 84.94 283 PHE A CA 1
ATOM 2198 C C . PHE A 1 283 ? 5.267 2.006 1.363 1.00 84.94 283 PHE A C 1
ATOM 2200 O O . PHE A 1 283 ? 4.205 1.401 1.263 1.00 84.94 283 PHE A O 1
ATOM 2207 N N . ILE A 1 284 ? 6.062 1.895 2.433 1.00 89.38 284 ILE A N 1
ATOM 2208 C CA . ILE A 1 284 ? 5.737 1.119 3.635 1.00 89.38 284 ILE A CA 1
ATOM 2209 C C . ILE A 1 284 ? 5.809 2.080 4.827 1.00 89.38 284 ILE A C 1
ATOM 2211 O O . ILE A 1 284 ? 6.882 2.247 5.419 1.00 89.38 284 ILE A O 1
ATOM 2215 N N . PRO A 1 285 ? 4.714 2.795 5.137 1.00 89.88 285 PRO A N 1
ATOM 2216 C CA . PRO A 1 285 ? 4.711 3.765 6.220 1.00 89.88 285 PRO A CA 1
ATOM 2217 C C . PRO A 1 285 ? 4.835 3.064 7.575 1.00 89.88 285 PRO A C 1
ATOM 2219 O O . PRO A 1 285 ? 4.384 1.934 7.758 1.00 89.88 285 PRO A O 1
ATOM 2222 N N . ARG A 1 286 ? 5.449 3.750 8.542 1.00 88.56 286 ARG A N 1
ATOM 2223 C CA . ARG A 1 286 ? 5.604 3.257 9.913 1.00 88.56 286 ARG A CA 1
ATOM 2224 C C . ARG A 1 286 ? 4.673 4.044 10.837 1.00 88.56 286 ARG A C 1
ATOM 2226 O O . ARG A 1 286 ? 4.705 5.274 10.770 1.00 88.56 286 ARG A O 1
ATOM 2233 N N . PRO A 1 287 ? 3.871 3.382 11.687 1.00 88.50 287 PRO A N 1
ATOM 2234 C CA . PRO A 1 287 ? 3.131 4.082 12.729 1.00 88.50 287 PRO A CA 1
ATOM 2235 C C . PRO A 1 287 ? 4.103 4.673 13.772 1.00 88.50 287 PRO A C 1
ATOM 2237 O O . PRO A 1 287 ? 5.279 4.293 13.796 1.00 88.50 287 PRO A O 1
ATOM 2240 N N . PRO A 1 288 ? 3.652 5.601 14.634 1.00 86.44 288 PRO A N 1
ATOM 2241 C CA . PRO A 1 288 ? 4.462 6.192 15.699 1.00 86.44 288 PRO A CA 1
ATOM 2242 C C . PRO A 1 288 ? 4.677 5.198 16.858 1.00 86.44 288 PRO A C 1
ATOM 2244 O O . PRO A 1 288 ? 4.239 5.421 17.982 1.00 86.44 288 PRO A O 1
ATOM 2247 N N . THR A 1 289 ? 5.351 4.083 16.574 1.00 84.19 289 THR A N 1
ATOM 2248 C CA . THR A 1 289 ? 5.716 3.034 17.532 1.00 84.19 289 THR A CA 1
ATOM 2249 C C . THR A 1 289 ? 7.206 2.718 17.462 1.00 84.19 289 THR A C 1
ATOM 2251 O O . THR A 1 289 ? 7.859 2.937 16.440 1.00 84.19 289 THR A O 1
ATOM 2254 N N . GLU A 1 290 ? 7.750 2.191 18.561 1.00 79.31 290 GLU A N 1
ATOM 2255 C CA . GLU A 1 290 ? 9.155 1.768 18.636 1.00 79.31 290 GLU A CA 1
ATOM 2256 C C . GL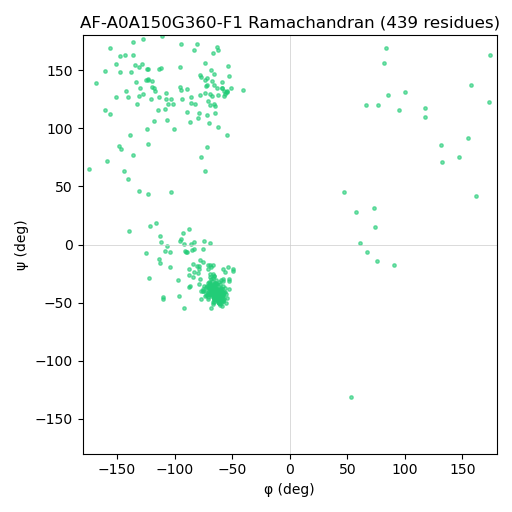U A 1 290 ? 9.424 0.551 17.738 1.00 79.31 290 GLU A C 1
ATOM 2258 O O . GLU A 1 290 ? 10.404 0.520 16.995 1.00 79.31 290 GLU A O 1
ATOM 2263 N N . TYR A 1 291 ? 8.502 -0.415 17.746 1.00 81.44 291 TYR A N 1
ATOM 2264 C CA . TYR A 1 291 ? 8.565 -1.619 16.925 1.00 81.44 291 TYR A CA 1
ATOM 2265 C C . TYR A 1 291 ? 7.349 -1.686 16.004 1.00 81.44 291 TYR A C 1
ATOM 2267 O O . TYR A 1 291 ? 6.216 -1.442 16.424 1.00 81.44 291 TYR A O 1
ATOM 2275 N N . ALA A 1 292 ? 7.588 -2.019 14.736 1.00 87.00 292 ALA A N 1
ATOM 2276 C CA . ALA A 1 292 ? 6.545 -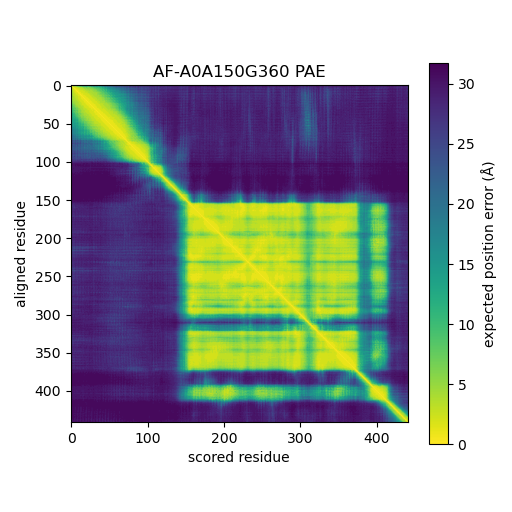2.182 13.734 1.00 87.00 292 ALA A CA 1
ATOM 2277 C C . ALA A 1 292 ? 6.883 -3.355 12.812 1.00 87.00 292 ALA A C 1
ATOM 2279 O O . ALA A 1 292 ? 7.995 -3.449 12.294 1.00 87.00 292 ALA A O 1
ATOM 2280 N N . VAL A 1 293 ? 5.904 -4.229 12.586 1.00 90.31 293 VAL A N 1
ATOM 2281 C CA . VAL A 1 293 ? 6.012 -5.325 11.619 1.00 90.31 293 VAL A CA 1
ATOM 2282 C C . VAL A 1 293 ? 5.692 -4.769 10.239 1.00 90.31 293 VAL A C 1
ATOM 2284 O O . VAL A 1 293 ? 4.602 -4.242 10.017 1.00 90.31 293 VAL A O 1
ATOM 2287 N N . LYS A 1 294 ? 6.638 -4.869 9.303 1.00 91.62 294 LYS A N 1
ATOM 2288 C CA . LYS A 1 294 ? 6.460 -4.337 7.948 1.00 91.62 294 LYS A CA 1
ATOM 2289 C C . LYS A 1 294 ? 5.924 -5.405 7.008 1.00 91.62 294 LYS A C 1
ATOM 2291 O O . LYS A 1 294 ? 6.540 -6.460 6.850 1.00 91.62 294 LYS A O 1
ATOM 2296 N N . VAL A 1 295 ? 4.813 -5.092 6.349 1.00 92.44 295 VAL A N 1
ATOM 2297 C CA . VAL A 1 295 ? 4.173 -5.947 5.346 1.00 92.44 295 VAL A CA 1
ATOM 2298 C C . VAL A 1 295 ? 4.264 -5.265 3.985 1.00 92.44 295 VAL A C 1
ATOM 2300 O O . VAL A 1 295 ? 3.868 -4.110 3.844 1.00 92.44 295 VAL A O 1
ATOM 2303 N N . CYS A 1 296 ? 4.781 -5.974 2.986 1.00 91.25 296 CYS A N 1
ATOM 2304 C CA . CYS A 1 296 ? 4.845 -5.524 1.600 1.00 91.25 296 CYS A CA 1
ATOM 2305 C C . CYS A 1 296 ? 4.024 -6.467 0.721 1.00 91.25 296 CYS A C 1
ATOM 2307 O O . CYS A 1 296 ? 4.156 -7.683 0.824 1.00 91.25 296 CYS A O 1
ATOM 2309 N N . CYS A 1 297 ? 3.203 -5.923 -0.176 1.00 89.19 297 CYS A N 1
ATOM 2310 C CA . CYS A 1 297 ? 2.446 -6.721 -1.142 1.00 89.19 297 CYS A CA 1
ATOM 2311 C C . CYS A 1 297 ? 3.233 -7.054 -2.423 1.00 89.19 297 CYS A C 1
ATOM 2313 O O . CYS A 1 297 ? 2.694 -7.731 -3.289 1.00 89.19 297 CYS A O 1
ATOM 2315 N N . PHE A 1 298 ? 4.492 -6.621 -2.546 1.00 89.00 298 PHE A N 1
ATOM 2316 C CA . PHE A 1 298 ? 5.370 -6.902 -3.688 1.00 89.00 298 PHE A CA 1
ATOM 2317 C C . PHE A 1 298 ? 6.534 -7.821 -3.294 1.00 89.00 298 PHE A C 1
ATOM 2319 O O . PHE A 1 298 ? 6.963 -7.771 -2.137 1.00 89.00 298 PHE A O 1
ATOM 2326 N N . PRO A 1 299 ? 7.072 -8.627 -4.233 1.00 86.81 299 PRO A N 1
ATOM 2327 C CA . PRO A 1 299 ? 8.247 -9.455 -3.982 1.00 86.81 299 PRO A CA 1
ATOM 2328 C C . PRO A 1 299 ? 9.470 -8.566 -3.721 1.00 86.81 299 PRO A C 1
ATOM 2330 O O . PRO A 1 299 ? 9.913 -7.819 -4.594 1.00 86.81 299 PRO A O 1
ATOM 2333 N N . VAL A 1 300 ? 9.990 -8.603 -2.497 1.00 83.06 300 VAL A N 1
ATOM 2334 C CA . VAL A 1 300 ? 11.054 -7.702 -2.036 1.00 83.06 300 VAL A CA 1
ATOM 2335 C C . VAL A 1 300 ? 12.417 -8.126 -2.575 1.00 83.06 300 VAL A C 1
ATOM 2337 O O . VAL A 1 300 ? 13.192 -7.270 -2.985 1.00 83.06 300 VAL A O 1
ATOM 2340 N N . SER A 1 301 ? 12.712 -9.422 -2.630 1.00 74.75 301 SER A N 1
ATOM 2341 C CA . SER A 1 301 ? 13.990 -9.974 -3.093 1.00 74.75 301 SER A CA 1
ATOM 2342 C C . SER A 1 301 ? 14.248 -9.653 -4.566 1.00 74.75 301 SER A C 1
ATOM 2344 O O . SER A 1 301 ? 15.365 -9.289 -4.922 1.00 74.75 301 SER A O 1
ATOM 2346 N N . GLU A 1 302 ? 13.222 -9.726 -5.421 1.00 69.69 302 GLU A N 1
ATOM 2347 C CA . GLU A 1 302 ? 13.336 -9.372 -6.845 1.00 69.69 302 GLU A CA 1
ATOM 2348 C C . GLU A 1 302 ? 13.545 -7.862 -7.036 1.00 69.69 302 GLU A C 1
ATOM 2350 O O . GLU A 1 302 ? 14.394 -7.429 -7.822 1.00 69.69 302 GLU A O 1
ATOM 2355 N N . VAL A 1 303 ? 12.818 -7.045 -6.265 1.00 69.06 303 VAL A N 1
ATOM 2356 C CA . VAL A 1 303 ? 12.998 -5.588 -6.265 1.00 69.06 303 VAL A CA 1
ATOM 2357 C C . VAL A 1 303 ? 14.410 -5.240 -5.810 1.00 69.06 303 VAL A C 1
ATOM 2359 O O . VAL A 1 303 ? 15.108 -4.517 -6.519 1.00 69.06 303 VAL A O 1
ATOM 2362 N N . LEU A 1 304 ? 14.863 -5.800 -4.686 1.00 67.69 304 LEU A N 1
ATOM 2363 C CA . LEU A 1 304 ? 16.209 -5.591 -4.161 1.00 67.69 304 LEU A CA 1
ATOM 2364 C C . LEU A 1 304 ? 17.272 -6.007 -5.176 1.00 67.69 304 LEU A C 1
ATOM 2366 O O . LEU A 1 304 ? 18.136 -5.186 -5.457 1.00 67.69 304 LEU A O 1
ATOM 2370 N N . ALA A 1 305 ? 17.158 -7.181 -5.804 1.00 64.62 305 ALA A N 1
ATOM 2371 C CA . ALA A 1 305 ? 18.091 -7.634 -6.839 1.00 64.62 305 ALA A CA 1
ATOM 2372 C C . ALA A 1 305 ? 18.183 -6.667 -8.037 1.00 64.62 305 ALA A C 1
ATOM 2374 O O . ALA A 1 305 ? 19.237 -6.539 -8.655 1.00 64.62 305 ALA A O 1
ATOM 2375 N N . THR A 1 306 ? 17.101 -5.947 -8.348 1.00 59.72 306 THR A N 1
ATOM 2376 C CA . THR A 1 306 ? 17.046 -4.999 -9.474 1.00 59.72 306 THR A CA 1
ATOM 2377 C C . THR A 1 306 ? 17.603 -3.611 -9.120 1.00 59.72 306 THR A C 1
ATOM 2379 O O . THR A 1 306 ? 18.099 -2.899 -9.997 1.00 59.72 306 THR A O 1
ATOM 2382 N N . VAL A 1 307 ? 17.542 -3.200 -7.846 1.00 57.25 307 VAL A N 1
ATOM 2383 C CA . VAL A 1 307 ? 18.003 -1.873 -7.381 1.00 57.25 307 VAL A CA 1
ATOM 2384 C C . VAL A 1 307 ? 19.291 -1.890 -6.548 1.00 57.25 307 VAL A C 1
ATOM 2386 O O . VAL A 1 307 ? 19.824 -0.813 -6.262 1.00 57.25 307 VAL A O 1
ATOM 2389 N N . GLN A 1 308 ? 19.830 -3.070 -6.213 1.00 54.44 308 GLN A N 1
ATOM 2390 C CA . GLN A 1 308 ? 20.990 -3.235 -5.324 1.00 54.44 308 GLN A CA 1
ATOM 2391 C C . GLN A 1 308 ? 22.224 -2.462 -5.804 1.00 54.44 308 GLN A C 1
ATOM 2393 O O . GLN A 1 308 ? 22.867 -1.781 -5.008 1.00 54.44 308 GLN A O 1
ATOM 2398 N N . ASP A 1 309 ? 22.492 -2.473 -7.112 1.00 50.53 309 ASP A N 1
ATOM 2399 C CA . ASP A 1 309 ? 23.663 -1.808 -7.696 1.00 50.53 309 ASP A CA 1
ATOM 2400 C C . ASP A 1 309 ? 23.514 -0.283 -7.831 1.00 50.53 309 ASP A C 1
ATOM 2402 O O . ASP A 1 309 ? 24.497 0.418 -8.079 1.00 50.53 309 ASP A O 1
ATOM 2406 N N . ARG A 1 310 ? 22.299 0.269 -7.686 1.00 53.38 310 ARG A N 1
ATOM 2407 C CA . ARG A 1 310 ? 22.039 1.701 -7.937 1.00 53.38 310 ARG A CA 1
ATOM 2408 C C . ARG A 1 310 ? 21.654 2.511 -6.709 1.00 53.38 310 ARG A C 1
ATOM 2410 O O . ARG A 1 310 ? 21.620 3.736 -6.813 1.00 53.38 310 ARG A O 1
ATOM 2417 N N . VAL A 1 311 ? 21.329 1.896 -5.571 1.00 47.31 311 VAL A N 1
ATOM 2418 C CA . VAL A 1 311 ? 20.614 2.630 -4.519 1.00 47.31 311 VAL A CA 1
ATOM 2419 C C . VAL A 1 311 ? 20.990 2.200 -3.097 1.00 47.31 311 VAL A C 1
ATOM 2421 O O . VAL A 1 311 ? 20.252 1.505 -2.411 1.00 47.31 311 VAL A O 1
ATOM 2424 N N . ALA A 1 312 ? 22.104 2.747 -2.610 1.00 48.50 312 ALA A N 1
ATOM 2425 C CA . ALA A 1 312 ? 22.338 2.972 -1.178 1.00 48.50 312 ALA A CA 1
ATOM 2426 C C . ALA A 1 312 ? 21.969 4.413 -0.743 1.00 48.50 312 ALA A C 1
ATOM 2428 O O . ALA A 1 312 ? 22.193 4.791 0.401 1.00 48.50 312 ALA A O 1
ATOM 2429 N N . GLN A 1 313 ? 21.433 5.239 -1.657 1.00 47.69 313 GLN A N 1
ATOM 2430 C CA . GLN A 1 313 ? 21.217 6.685 -1.459 1.00 47.69 313 GLN A CA 1
ATOM 2431 C C . GLN A 1 313 ? 19.744 7.128 -1.380 1.00 47.69 313 GLN A C 1
ATOM 2433 O O . GLN A 1 313 ? 19.493 8.322 -1.247 1.00 47.69 313 GLN A O 1
ATOM 2438 N N . TYR A 1 314 ? 18.765 6.218 -1.454 1.00 55.09 314 TYR A N 1
ATOM 2439 C CA . TYR A 1 314 ? 17.346 6.590 -1.379 1.00 55.09 314 TYR A CA 1
ATOM 2440 C C . TYR A 1 314 ? 16.643 5.898 -0.207 1.00 55.09 314 TYR A C 1
ATOM 2442 O O . TYR A 1 314 ? 16.578 4.668 -0.151 1.00 55.09 314 TYR A O 1
ATOM 2450 N N . ASP A 1 315 ? 16.012 6.698 0.658 1.00 54.94 315 ASP A N 1
ATOM 2451 C CA . ASP A 1 315 ? 15.210 6.247 1.809 1.00 54.94 315 ASP A CA 1
ATOM 2452 C C . ASP A 1 315 ? 14.127 5.222 1.429 1.00 54.94 315 ASP A C 1
ATOM 2454 O O . ASP A 1 315 ? 13.795 4.327 2.209 1.00 54.94 315 ASP A O 1
ATOM 2458 N N . ARG A 1 316 ? 13.610 5.293 0.193 1.00 57.91 316 ARG A N 1
ATOM 2459 C CA . ARG A 1 316 ? 12.622 4.333 -0.325 1.00 57.91 316 ARG A CA 1
ATOM 2460 C C . ARG A 1 316 ? 13.147 2.896 -0.332 1.00 57.91 316 ARG A C 1
ATOM 2462 O O . ARG A 1 316 ? 12.404 1.992 0.031 1.00 57.91 316 ARG A O 1
ATOM 2469 N N . VAL A 1 317 ? 14.412 2.673 -0.690 1.00 58.41 317 VAL A N 1
ATOM 2470 C CA . VAL A 1 317 ? 14.996 1.318 -0.721 1.00 58.41 317 VAL A CA 1
ATOM 2471 C C . VAL A 1 317 ? 15.380 0.857 0.681 1.00 58.41 317 VAL A C 1
ATOM 2473 O O . VAL A 1 317 ? 15.166 -0.304 1.012 1.00 58.41 317 VAL A O 1
ATOM 2476 N N . ALA A 1 318 ? 15.824 1.771 1.551 1.00 58.81 318 ALA A N 1
ATOM 2477 C CA . ALA A 1 318 ? 16.050 1.460 2.962 1.00 58.81 318 ALA A CA 1
ATOM 2478 C C . ALA A 1 318 ? 14.776 0.933 3.651 1.00 58.81 318 ALA A C 1
ATOM 2480 O O . ALA A 1 318 ? 14.846 0.016 4.466 1.00 58.81 318 ALA A O 1
ATOM 2481 N N . SER A 1 319 ? 13.599 1.451 3.276 1.00 60.28 319 SER A N 1
ATOM 2482 C CA . SER A 1 319 ? 12.318 0.951 3.796 1.00 60.28 319 SER A CA 1
ATOM 2483 C C . SER A 1 319 ? 11.994 -0.493 3.377 1.00 60.28 319 SER A C 1
ATOM 2485 O O . SER A 1 319 ? 11.321 -1.195 4.132 1.00 60.28 319 SER A O 1
ATOM 2487 N N . LEU A 1 320 ? 12.518 -0.949 2.230 1.00 61.94 320 LEU A N 1
ATOM 2488 C CA . LEU A 1 320 ? 12.331 -2.303 1.694 1.00 61.94 320 LEU A CA 1
ATOM 2489 C C . LEU A 1 320 ? 13.294 -3.335 2.302 1.00 61.94 320 LEU A C 1
ATOM 2491 O O . LEU A 1 320 ? 12.980 -4.520 2.306 1.00 61.94 320 LEU A O 1
ATOM 2495 N N . LEU A 1 321 ? 14.445 -2.909 2.831 1.00 61.91 321 LEU A N 1
ATOM 2496 C CA . LEU A 1 321 ? 15.463 -3.816 3.389 1.00 61.91 321 LEU A CA 1
ATOM 2497 C C . LEU A 1 321 ? 15.038 -4.505 4.696 1.00 61.91 321 LEU A C 1
ATOM 2499 O O . LEU A 1 321 ? 15.629 -5.508 5.079 1.00 61.91 321 LEU A O 1
ATOM 2503 N N . ASP A 1 322 ? 14.022 -3.977 5.373 1.00 75.31 322 ASP A N 1
ATOM 2504 C CA . ASP A 1 322 ? 13.556 -4.444 6.682 1.00 75.31 322 ASP A CA 1
ATOM 2505 C C . ASP A 1 322 ? 12.064 -4.818 6.624 1.00 75.31 322 ASP A C 1
ATOM 2507 O O . ASP A 1 322 ? 11.252 -4.417 7.458 1.00 75.31 322 ASP A O 1
ATOM 2511 N N . VAL A 1 323 ? 11.675 -5.523 5.557 1.00 86.00 323 VAL A N 1
ATOM 2512 C CA . VAL A 1 323 ? 10.322 -6.066 5.390 1.00 86.00 323 VAL A CA 1
ATOM 2513 C C . VAL A 1 323 ? 10.230 -7.422 6.077 1.00 86.00 323 VAL A C 1
ATOM 2515 O O . VAL A 1 323 ? 11.025 -8.321 5.824 1.00 86.00 323 VAL A O 1
ATOM 2518 N N . SER A 1 324 ? 9.236 -7.573 6.951 1.00 88.56 324 SER A N 1
ATOM 2519 C CA . SER A 1 324 ? 9.019 -8.800 7.717 1.00 88.56 324 SER A CA 1
ATOM 2520 C C . SER A 1 324 ? 8.173 -9.826 6.964 1.00 88.56 324 SER A C 1
ATOM 2522 O O . SER A 1 324 ? 8.384 -11.025 7.115 1.00 88.56 324 SER A O 1
ATOM 2524 N N . ILE A 1 325 ? 7.195 -9.357 6.185 1.00 91.69 325 ILE A N 1
ATOM 2525 C CA . ILE A 1 325 ? 6.249 -10.195 5.444 1.00 91.69 325 ILE A CA 1
ATOM 2526 C C . ILE A 1 325 ? 6.168 -9.678 4.006 1.00 91.69 325 ILE A C 1
ATOM 2528 O O . ILE A 1 325 ? 5.794 -8.527 3.779 1.00 91.69 325 ILE A O 1
ATOM 2532 N N . SER A 1 326 ? 6.490 -10.536 3.043 1.00 91.94 326 SER A N 1
ATOM 2533 C CA . SER A 1 326 ? 6.318 -10.301 1.606 1.00 91.94 326 SER A CA 1
ATOM 2534 C C . SER A 1 326 ? 6.015 -11.621 0.883 1.00 91.94 326 SER A C 1
ATOM 2536 O O . SER A 1 326 ? 6.296 -12.687 1.442 1.00 91.94 326 SER A O 1
ATOM 2538 N N . PRO A 1 327 ? 5.479 -11.587 -0.356 1.00 89.12 327 PRO A N 1
ATOM 2539 C CA . PRO A 1 327 ? 5.123 -12.792 -1.111 1.00 89.12 327 PRO A CA 1
ATOM 2540 C C . PRO A 1 327 ? 6.291 -13.758 -1.349 1.00 89.12 327 PRO A C 1
ATOM 2542 O O . PRO A 1 327 ? 6.069 -14.939 -1.602 1.00 89.12 327 PRO A O 1
ATOM 2545 N N . ASP A 1 328 ? 7.522 -13.267 -1.257 1.00 88.50 328 ASP A N 1
ATOM 2546 C CA . ASP A 1 328 ? 8.769 -13.998 -1.465 1.00 88.50 328 ASP A CA 1
ATOM 2547 C C . ASP A 1 328 ? 9.620 -14.161 -0.188 1.00 88.50 328 ASP A C 1
ATOM 2549 O O . ASP A 1 328 ? 10.748 -14.643 -0.263 1.00 88.50 328 ASP A O 1
ATOM 2553 N N . ALA A 1 329 ? 9.103 -13.782 0.990 1.00 86.62 329 ALA A N 1
ATOM 2554 C CA . ALA A 1 329 ? 9.858 -13.837 2.249 1.00 86.62 329 ALA A CA 1
ATOM 2555 C C . ALA A 1 329 ? 10.096 -15.269 2.768 1.00 86.62 329 ALA A C 1
ATOM 2557 O O . ALA A 1 329 ? 11.109 -15.536 3.417 1.00 86.62 329 ALA A O 1
ATOM 2558 N N . TYR A 1 330 ? 9.148 -16.178 2.521 1.00 86.50 330 TYR A N 1
ATOM 2559 C CA . TYR A 1 330 ? 9.147 -17.541 3.081 1.00 86.50 330 TYR A CA 1
ATOM 2560 C C . TYR A 1 330 ? 9.126 -18.639 2.021 1.00 86.50 330 TYR A C 1
ATOM 2562 O O . TYR A 1 330 ? 9.630 -19.733 2.257 1.00 86.50 330 TYR A O 1
ATOM 2570 N N . GLU A 1 331 ? 8.549 -18.353 0.858 1.00 86.00 331 GLU A N 1
ATOM 2571 C CA . GLU A 1 331 ? 8.464 -19.274 -0.271 1.00 86.00 331 GLU A CA 1
ATOM 2572 C C . GLU A 1 331 ? 8.750 -18.511 -1.559 1.00 86.00 331 GLU A C 1
ATOM 2574 O O . GLU A 1 331 ? 8.384 -17.336 -1.635 1.00 86.00 331 GLU A O 1
ATOM 2579 N N . PRO A 1 332 ? 9.350 -19.151 -2.578 1.00 83.75 332 PRO A N 1
ATOM 2580 C CA . PRO A 1 332 ? 9.567 -18.510 -3.865 1.00 83.75 332 PRO A CA 1
ATOM 2581 C C . PRO A 1 332 ? 8.258 -17.979 -4.453 1.00 83.75 332 PRO A C 1
ATOM 2583 O O . PRO A 1 332 ? 7.255 -18.693 -4.528 1.00 83.75 332 PRO A O 1
ATOM 2586 N N . TRP A 1 333 ? 8.280 -16.725 -4.896 1.00 87.31 333 TRP A N 1
ATOM 2587 C CA . TRP A 1 333 ? 7.166 -16.121 -5.611 1.00 87.31 333 TRP A CA 1
ATOM 2588 C C . TRP A 1 333 ? 7.282 -16.455 -7.110 1.00 87.31 333 TRP A C 1
ATOM 2590 O O . TRP A 1 333 ? 8.314 -16.158 -7.709 1.00 87.31 333 TRP A O 1
ATOM 2600 N N . PRO A 1 334 ? 6.278 -17.104 -7.734 1.00 83.44 334 PRO A N 1
ATOM 2601 C CA . PRO A 1 334 ? 6.415 -17.646 -9.090 1.00 83.44 334 PRO A CA 1
ATOM 2602 C C . PRO A 1 334 ? 6.176 -16.617 -10.208 1.00 83.44 334 PRO A C 1
ATOM 2604 O O . PRO A 1 334 ? 6.321 -16.954 -11.382 1.00 83.44 334 PRO A O 1
ATOM 2607 N N . PHE A 1 335 ? 5.791 -15.386 -9.866 1.00 87.38 335 PHE A N 1
ATOM 2608 C CA . PHE A 1 335 ? 5.480 -14.320 -10.819 1.00 87.38 335 PHE A CA 1
ATOM 2609 C C . PHE A 1 335 ? 6.506 -13.200 -10.713 1.00 87.38 335 PHE A C 1
ATOM 2611 O O . PHE A 1 335 ? 7.050 -12.961 -9.641 1.00 87.38 335 PHE A O 1
ATOM 2618 N N . ASN A 1 336 ? 6.753 -12.487 -11.806 1.00 83.56 336 ASN A N 1
ATOM 2619 C CA . ASN A 1 336 ? 7.713 -11.384 -11.790 1.00 83.56 336 ASN A CA 1
ATOM 2620 C C . ASN A 1 336 ? 7.096 -10.076 -11.265 1.00 83.56 336 ASN A C 1
ATOM 2622 O O . ASN A 1 336 ? 5.871 -9.914 -11.171 1.00 83.56 336 ASN A O 1
ATOM 2626 N N . TYR A 1 337 ? 7.954 -9.100 -10.980 1.00 82.44 337 TYR A N 1
ATOM 2627 C CA . TYR A 1 337 ? 7.542 -7.791 -10.477 1.00 82.44 337 TYR A CA 1
ATOM 2628 C C . TYR A 1 337 ? 6.584 -7.044 -11.425 1.00 82.44 337 TYR A C 1
ATOM 2630 O O . TYR A 1 337 ? 5.625 -6.415 -10.976 1.00 82.44 337 TYR A O 1
ATOM 2638 N N . ALA A 1 338 ? 6.788 -7.131 -12.743 1.00 82.75 338 ALA A N 1
ATOM 2639 C CA . ALA A 1 338 ? 5.938 -6.446 -13.722 1.00 82.75 338 ALA A CA 1
ATOM 2640 C C . ALA A 1 338 ? 4.501 -7.001 -13.746 1.00 82.75 338 ALA A C 1
ATOM 2642 O O . ALA A 1 338 ? 3.540 -6.237 -13.878 1.00 82.75 338 ALA A O 1
ATOM 2643 N N . GLN A 1 339 ? 4.337 -8.314 -13.564 1.00 86.38 339 GLN A N 1
ATOM 2644 C CA . GLN A 1 339 ? 3.026 -8.946 -13.402 1.00 86.38 339 GLN A CA 1
ATOM 2645 C C . GLN A 1 339 ? 2.329 -8.446 -12.133 1.00 86.38 339 GLN A C 1
ATOM 2647 O O . GLN A 1 339 ? 1.156 -8.088 -12.188 1.00 86.38 339 GLN A O 1
ATOM 2652 N N . MET A 1 340 ? 3.060 -8.312 -11.022 1.00 87.69 340 MET A N 1
ATOM 2653 C CA . MET A 1 340 ? 2.515 -7.748 -9.780 1.00 87.69 340 MET A CA 1
ATOM 2654 C C . MET A 1 340 ? 2.048 -6.301 -9.942 1.00 87.69 340 MET A C 1
ATOM 2656 O O . MET A 1 340 ? 0.960 -5.954 -9.492 1.00 87.69 340 MET A O 1
ATOM 2660 N N . VAL A 1 341 ? 2.828 -5.459 -10.626 1.00 86.38 341 VAL A N 1
ATOM 2661 C CA . VAL A 1 341 ? 2.423 -4.075 -10.936 1.00 86.38 341 VAL A CA 1
ATOM 2662 C C . VAL A 1 341 ? 1.187 -4.053 -11.834 1.00 86.38 341 VAL A C 1
ATOM 2664 O O . VAL A 1 341 ? 0.293 -3.231 -11.634 1.00 86.38 341 VAL A O 1
ATOM 2667 N N . THR A 1 342 ? 1.102 -4.981 -12.789 1.00 88.50 342 THR A N 1
ATOM 2668 C CA . THR A 1 342 ? -0.083 -5.125 -13.642 1.00 88.50 342 THR A CA 1
ATOM 2669 C C . THR A 1 342 ? -1.310 -5.452 -12.800 1.00 88.50 342 THR A C 1
ATOM 2671 O O . THR A 1 342 ? -2.316 -4.765 -12.939 1.00 88.50 342 THR A O 1
ATOM 2674 N N . TRP A 1 343 ? -1.215 -6.418 -11.882 1.00 89.50 343 TRP A N 1
ATOM 2675 C CA . TRP A 1 343 ? -2.321 -6.793 -10.995 1.00 89.50 343 TRP A CA 1
ATOM 2676 C C . TRP A 1 343 ? -2.680 -5.740 -9.947 1.00 89.50 343 TRP A C 1
ATOM 2678 O O . TRP A 1 343 ? -3.828 -5.679 -9.509 1.00 89.50 343 TRP A O 1
ATOM 2688 N N . ALA A 1 344 ? -1.730 -4.885 -9.568 1.00 87.19 344 ALA A N 1
ATOM 2689 C CA . ALA A 1 344 ? -1.989 -3.744 -8.696 1.00 87.19 344 ALA A CA 1
ATOM 2690 C C . ALA A 1 344 ? -2.855 -2.669 -9.378 1.00 87.19 344 ALA A C 1
ATOM 2692 O O . ALA A 1 344 ? -3.598 -1.960 -8.703 1.00 87.19 344 ALA A O 1
ATOM 2693 N N . LEU A 1 345 ? -2.767 -2.541 -10.707 1.00 86.75 345 LEU A N 1
ATOM 2694 C CA . LEU A 1 345 ? -3.586 -1.607 -11.481 1.00 86.75 345 LEU A CA 1
ATOM 2695 C C . LEU A 1 345 ? -4.868 -2.284 -11.970 1.00 86.75 345 LEU A C 1
ATOM 2697 O O . LEU A 1 345 ? -5.967 -1.796 -11.713 1.00 86.75 345 LEU A O 1
ATOM 2701 N N . VAL A 1 346 ? -4.733 -3.406 -12.668 1.00 87.56 346 VAL A N 1
ATOM 2702 C CA . VAL A 1 346 ? -5.831 -4.147 -13.284 1.00 87.56 346 VAL A CA 1
ATOM 2703 C C . VAL A 1 346 ? -6.050 -5.438 -12.500 1.00 87.56 346 VAL A C 1
ATOM 2705 O O . VAL A 1 346 ? -5.158 -6.282 -12.487 1.00 87.56 346 VAL A O 1
ATOM 2708 N N . PRO A 1 347 ? -7.214 -5.633 -11.864 1.00 87.88 347 PRO A N 1
ATOM 2709 C CA . PRO A 1 347 ? -7.439 -6.800 -11.021 1.00 87.88 347 PRO A CA 1
ATOM 2710 C C . PRO A 1 347 ? -7.269 -8.109 -11.795 1.00 87.88 347 PRO A C 1
ATOM 2712 O O . PRO A 1 347 ? -7.799 -8.273 -12.895 1.00 87.88 347 PRO A O 1
ATOM 2715 N N . ALA A 1 348 ? -6.554 -9.048 -11.175 1.00 88.06 348 ALA A N 1
ATOM 2716 C CA . ALA A 1 348 ? -6.411 -10.413 -11.664 1.00 88.06 348 ALA A CA 1
ATOM 2717 C C . ALA A 1 348 ? -7.763 -11.154 -11.691 1.00 88.06 348 ALA A C 1
ATOM 2719 O O . ALA A 1 348 ? -8.761 -10.675 -11.141 1.00 88.06 348 ALA A O 1
ATOM 2720 N N . ASP A 1 349 ? -7.800 -12.336 -12.306 1.00 89.62 349 ASP A N 1
ATOM 2721 C CA . ASP A 1 349 ? -8.948 -13.239 -12.184 1.00 89.62 349 ASP A CA 1
ATOM 2722 C C . ASP A 1 349 ? -9.166 -13.704 -10.728 1.00 89.62 349 ASP A C 1
ATOM 2724 O O . ASP A 1 349 ? -8.339 -13.487 -9.836 1.00 89.62 349 ASP A O 1
ATOM 2728 N N . ASP A 1 350 ? -10.325 -14.311 -10.466 1.00 89.06 350 ASP A N 1
ATOM 2729 C CA . ASP A 1 350 ? -10.706 -14.694 -9.105 1.00 89.06 350 ASP A CA 1
ATOM 2730 C C . ASP A 1 350 ? -9.824 -15.796 -8.511 1.00 89.06 350 ASP A C 1
ATOM 2732 O O . ASP A 1 350 ? -9.646 -15.828 -7.292 1.00 89.06 350 ASP A O 1
ATOM 2736 N N . ASP A 1 351 ? -9.253 -16.676 -9.332 1.00 88.12 351 ASP A N 1
ATOM 2737 C CA . ASP A 1 351 ? -8.379 -17.747 -8.852 1.00 88.12 351 ASP A CA 1
ATOM 2738 C C . ASP A 1 351 ? -7.036 -17.182 -8.400 1.00 88.12 351 ASP A C 1
ATOM 2740 O O . ASP A 1 351 ? -6.561 -17.490 -7.303 1.00 88.12 351 ASP A O 1
ATOM 2744 N N . MET A 1 352 ? -6.473 -16.269 -9.187 1.00 90.62 352 MET A N 1
ATOM 2745 C CA . MET A 1 352 ? -5.264 -15.540 -8.840 1.00 90.62 352 MET A CA 1
ATOM 2746 C C . MET A 1 352 ? -5.484 -14.632 -7.621 1.00 90.62 352 MET A C 1
ATOM 2748 O O . MET A 1 352 ? -4.633 -14.568 -6.731 1.00 90.62 352 MET A O 1
ATOM 2752 N N . LEU A 1 353 ? -6.648 -13.982 -7.510 1.00 89.56 353 LEU A N 1
ATOM 2753 C CA . LEU A 1 353 ? -7.006 -13.185 -6.333 1.00 89.56 353 LEU A CA 1
ATOM 2754 C C . LEU A 1 353 ? -7.083 -14.047 -5.062 1.00 89.56 353 LEU A C 1
ATOM 2756 O O . LEU A 1 353 ? -6.477 -13.702 -4.044 1.00 89.56 353 LEU A O 1
ATOM 2760 N N . ARG A 1 354 ? -7.746 -15.211 -5.127 1.00 90.50 354 ARG A N 1
ATOM 2761 C CA . ARG A 1 354 ? -7.774 -16.190 -4.023 1.00 90.50 354 ARG A CA 1
ATOM 2762 C C . ARG A 1 354 ? -6.375 -16.678 -3.670 1.00 90.50 354 ARG A C 1
ATOM 2764 O O . ARG A 1 354 ? -6.052 -16.798 -2.487 1.00 90.50 354 ARG A O 1
ATOM 2771 N N . TYR A 1 355 ? -5.542 -16.942 -4.675 1.00 89.38 355 TYR A N 1
ATOM 2772 C CA . TYR A 1 355 ? -4.158 -17.348 -4.470 1.00 89.38 355 TYR A CA 1
ATOM 2773 C C . TYR A 1 355 ? -3.367 -16.277 -3.708 1.00 89.38 355 TYR A C 1
ATOM 2775 O O . TYR A 1 355 ? -2.731 -16.609 -2.709 1.00 89.38 355 TYR A O 1
ATOM 2783 N N . MET A 1 356 ? -3.460 -14.998 -4.095 1.00 90.31 356 MET A N 1
ATOM 2784 C CA . MET A 1 356 ? -2.781 -13.895 -3.396 1.00 90.31 356 MET A CA 1
ATOM 2785 C C . MET A 1 356 ? -3.230 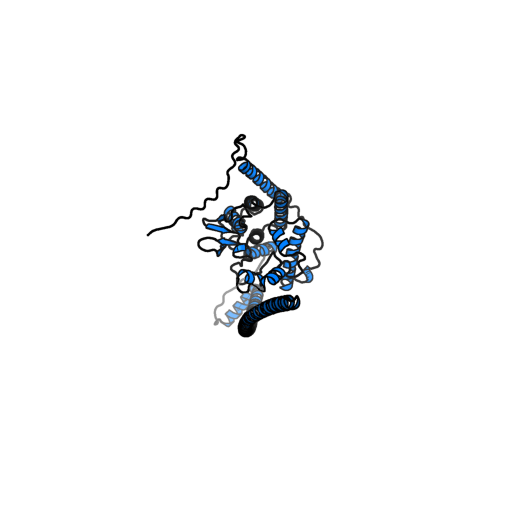-13.769 -1.936 1.00 90.31 356 MET A C 1
ATOM 2787 O O . MET A 1 356 ? -2.394 -13.654 -1.039 1.00 90.31 356 MET A O 1
ATOM 2791 N N . ILE A 1 357 ? -4.538 -13.858 -1.675 1.00 90.44 357 ILE A N 1
ATOM 2792 C CA . ILE A 1 357 ? -5.089 -13.801 -0.312 1.00 90.44 357 ILE A CA 1
ATOM 2793 C C . ILE A 1 357 ? -4.565 -14.970 0.533 1.00 90.44 357 ILE A C 1
ATOM 2795 O O . ILE A 1 357 ? -4.112 -14.783 1.667 1.00 90.44 357 ILE A O 1
ATOM 2799 N N . ASN A 1 358 ? -4.603 -16.188 -0.012 1.00 90.44 358 ASN A N 1
ATOM 2800 C CA . ASN A 1 358 ? -4.122 -17.378 0.684 1.00 90.44 358 ASN A CA 1
ATOM 2801 C C . ASN A 1 358 ? -2.610 -17.336 0.910 1.00 90.44 358 ASN A C 1
ATOM 2803 O O . ASN A 1 358 ? -2.153 -17.730 1.986 1.00 90.44 358 ASN A O 1
ATOM 2807 N N . LYS A 1 359 ? -1.844 -16.803 -0.049 1.00 90.44 359 LYS A N 1
ATOM 2808 C CA . LYS A 1 359 ? -0.408 -16.587 0.109 1.00 90.44 359 LYS A CA 1
ATOM 2809 C C . LYS A 1 359 ? -0.120 -15.610 1.246 1.00 90.44 359 LYS A C 1
ATOM 2811 O O . LYS A 1 359 ? 0.633 -15.964 2.145 1.00 90.44 359 LYS A O 1
ATOM 2816 N N . GLY A 1 360 ? -0.794 -14.458 1.289 1.00 91.06 360 GLY A N 1
ATOM 2817 C CA . GLY A 1 360 ? -0.638 -13.489 2.379 1.00 91.06 360 GLY A CA 1
ATOM 2818 C C . GLY A 1 360 ? -0.960 -14.080 3.758 1.00 91.06 360 GLY A C 1
ATOM 2819 O O . GLY A 1 360 ? -0.209 -13.887 4.714 1.00 91.06 360 GLY A O 1
ATOM 2820 N N . ARG A 1 361 ? -2.027 -14.888 3.862 1.00 90.56 361 ARG A N 1
ATOM 2821 C CA . ARG A 1 361 ? -2.356 -15.628 5.098 1.00 90.56 361 ARG A CA 1
ATOM 2822 C C . ARG A 1 361 ? -1.261 -16.622 5.485 1.00 90.56 361 ARG A C 1
ATOM 2824 O O . ARG A 1 361 ? -0.949 -16.754 6.668 1.00 90.56 361 ARG A O 1
ATOM 2831 N N . LYS A 1 362 ? -0.702 -17.340 4.510 1.00 91.69 362 LYS A N 1
ATOM 2832 C CA . LYS A 1 362 ? 0.370 -18.316 4.727 1.00 91.69 362 LYS A CA 1
ATOM 2833 C C . LYS A 1 362 ? 1.655 -17.636 5.198 1.00 91.69 362 LYS A C 1
ATOM 2835 O O . LYS A 1 362 ? 2.220 -18.080 6.192 1.00 91.69 362 LYS A O 1
ATOM 2840 N N . ASP A 1 363 ? 2.052 -16.536 4.564 1.00 91.56 363 ASP A N 1
ATOM 2841 C CA . ASP A 1 363 ? 3.251 -15.775 4.932 1.00 91.56 363 ASP A CA 1
ATOM 2842 C C . ASP A 1 363 ? 3.116 -15.129 6.311 1.00 91.56 363 ASP A C 1
ATOM 2844 O O . ASP A 1 363 ? 4.039 -15.203 7.119 1.00 91.56 363 ASP A O 1
ATOM 2848 N N . GLY A 1 364 ? 1.939 -14.585 6.639 1.00 90.75 364 GLY A N 1
ATOM 2849 C CA . GLY A 1 364 ? 1.662 -14.075 7.983 1.00 90.75 364 GLY A CA 1
ATOM 2850 C C . GLY A 1 364 ? 1.779 -15.154 9.065 1.00 90.75 364 GLY A C 1
ATOM 2851 O O . GLY A 1 364 ? 2.343 -14.909 10.132 1.00 90.75 364 GLY A O 1
ATOM 2852 N N . ARG A 1 365 ? 1.314 -16.381 8.785 1.00 89.56 365 ARG A N 1
ATOM 2853 C CA . ARG A 1 365 ? 1.488 -17.522 9.703 1.00 89.56 365 ARG A CA 1
ATOM 2854 C C . ARG A 1 365 ? 2.943 -17.965 9.806 1.00 89.56 365 ARG A C 1
ATOM 2856 O O . ARG A 1 365 ? 3.405 -18.205 10.916 1.00 89.56 365 ARG A O 1
ATOM 2863 N N . ALA A 1 366 ? 3.657 -18.062 8.686 1.00 89.69 366 ALA A N 1
ATOM 2864 C CA . ALA A 1 366 ? 5.071 -18.435 8.671 1.00 89.69 366 ALA A CA 1
ATOM 2865 C C . ALA A 1 366 ? 5.919 -17.429 9.466 1.00 89.69 366 ALA A C 1
ATOM 2867 O O . ALA A 1 366 ? 6.786 -17.819 10.251 1.00 89.69 366 ALA A O 1
ATOM 2868 N N . TRP A 1 367 ? 5.606 -16.137 9.345 1.00 91.50 367 TRP A N 1
ATOM 2869 C CA . TRP A 1 367 ? 6.195 -15.089 10.171 1.00 91.50 367 TRP A CA 1
ATOM 2870 C C . TRP A 1 367 ? 5.889 -15.280 11.658 1.00 91.50 367 TRP A C 1
ATOM 2872 O O . TRP A 1 367 ? 6.815 -15.316 12.469 1.00 91.50 367 TRP A O 1
ATOM 2882 N N . ALA A 1 368 ? 4.621 -15.488 12.020 1.00 87.31 368 ALA A N 1
ATOM 2883 C CA . ALA A 1 368 ? 4.224 -15.683 13.414 1.00 87.31 368 ALA A CA 1
ATOM 2884 C C . ALA A 1 368 ? 4.879 -16.928 14.046 1.00 87.31 368 ALA A C 1
ATOM 2886 O O . ALA A 1 368 ? 5.288 -16.891 15.206 1.00 87.31 368 ALA A O 1
ATOM 2887 N N . GLN A 1 369 ? 5.039 -18.009 13.275 1.00 87.25 369 GLN A N 1
ATOM 2888 C CA . GLN A 1 369 ? 5.762 -19.215 13.690 1.00 87.25 369 GLN A CA 1
ATOM 2889 C C . GLN A 1 369 ? 7.254 -18.944 13.898 1.00 87.25 369 GLN A C 1
ATOM 2891 O O . GLN A 1 369 ? 7.812 -19.337 14.921 1.00 87.25 369 GLN A O 1
ATOM 2896 N N . ARG A 1 370 ? 7.902 -18.230 12.967 1.00 87.50 370 ARG A N 1
ATOM 2897 C CA . ARG A 1 370 ? 9.318 -17.848 13.088 1.00 87.50 370 ARG A CA 1
ATOM 2898 C C . ARG A 1 370 ? 9.574 -16.972 14.315 1.00 87.50 370 ARG A C 1
ATOM 2900 O O . ARG A 1 370 ? 10.622 -17.105 14.941 1.00 87.50 370 ARG A O 1
ATOM 2907 N N . MET A 1 371 ? 8.611 -16.124 14.668 1.00 86.44 371 MET A N 1
ATOM 2908 C CA . MET A 1 371 ? 8.640 -15.291 15.874 1.00 86.44 371 MET A CA 1
ATOM 2909 C C . MET A 1 371 ? 8.177 -16.025 17.142 1.00 86.44 371 MET A C 1
ATOM 2911 O O . MET A 1 371 ? 8.138 -15.417 18.207 1.00 86.44 371 MET A O 1
ATOM 2915 N N . GLN A 1 372 ? 7.838 -17.318 17.049 1.00 86.31 372 GLN A N 1
ATOM 2916 C CA . GLN A 1 372 ? 7.372 -18.153 18.164 1.00 86.31 372 GLN A CA 1
ATOM 2917 C C . GLN A 1 372 ? 6.111 -17.604 18.860 1.00 86.31 372 GLN A C 1
ATOM 2919 O O . GLN A 1 372 ? 5.882 -17.854 20.040 1.00 86.31 372 GLN A O 1
ATOM 2924 N N . LEU A 1 373 ? 5.273 -16.868 18.122 1.00 78.88 373 LEU A N 1
ATOM 2925 C CA . LEU A 1 373 ? 4.028 -16.277 18.626 1.00 78.88 373 LEU A CA 1
ATOM 2926 C C . LEU A 1 373 ? 2.847 -17.259 18.596 1.00 78.88 373 LEU A C 1
ATOM 2928 O O . LEU A 1 373 ? 1.829 -17.024 19.241 1.00 78.88 373 LEU A O 1
ATOM 2932 N N . VAL A 1 374 ? 2.964 -18.355 17.840 1.00 73.00 374 VAL A N 1
ATOM 2933 C CA . VAL A 1 374 ? 1.938 -19.399 17.720 1.00 73.00 374 VAL A CA 1
ATOM 2934 C C . VAL A 1 374 ? 2.591 -20.769 17.946 1.00 73.00 374 VAL A C 1
ATOM 2936 O O . VAL A 1 374 ? 3.649 -21.020 17.362 1.00 73.00 374 VAL A O 1
ATOM 2939 N N . PRO A 1 375 ? 1.992 -21.671 18.753 1.00 55.06 375 PRO A N 1
ATOM 2940 C CA . PRO A 1 375 ? 2.506 -23.026 18.942 1.00 55.06 375 PRO A CA 1
ATOM 2941 C C . PRO A 1 375 ? 2.591 -23.794 17.615 1.00 55.06 375 PRO A C 1
ATOM 2943 O O . PRO A 1 375 ? 1.671 -23.725 16.797 1.00 55.06 375 PRO A O 1
ATOM 2946 N N . GLY A 1 376 ? 3.664 -24.573 17.430 1.00 51.09 376 GLY A N 1
ATOM 2947 C CA . GLY A 1 376 ? 3.901 -25.375 16.219 1.00 51.09 376 GLY A CA 1
ATOM 2948 C C . GLY A 1 376 ? 2.774 -26.363 15.876 1.00 51.09 376 GLY A C 1
ATOM 2949 O O . GLY A 1 376 ? 2.579 -26.673 14.705 1.00 51.09 376 GLY A O 1
ATOM 2950 N N . ASP A 1 377 ? 1.972 -26.767 16.868 1.00 44.56 377 ASP A N 1
ATOM 2951 C CA . ASP A 1 377 ? 0.912 -27.779 16.744 1.00 44.56 377 ASP A CA 1
ATOM 2952 C C . ASP A 1 377 ? -0.483 -27.228 16.396 1.00 44.56 377 ASP A C 1
ATOM 2954 O O . ASP A 1 377 ? -1.416 -27.999 16.176 1.00 44.56 377 ASP A O 1
ATOM 2958 N N . ALA A 1 378 ? -0.650 -25.912 16.217 1.00 45.88 378 ALA A N 1
ATOM 2959 C CA . ALA A 1 378 ? -1.860 -25.377 15.570 1.00 45.88 378 ALA A CA 1
ATOM 2960 C C . ALA A 1 378 ? -1.929 -25.729 14.058 1.00 45.88 378 ALA A C 1
ATOM 2962 O O . ALA A 1 378 ? -2.859 -25.328 13.356 1.00 45.88 378 ALA A O 1
ATOM 2963 N N . ALA A 1 379 ? -0.932 -26.469 13.554 1.00 43.38 379 ALA A N 1
ATOM 2964 C CA . ALA A 1 379 ? -0.668 -26.752 12.149 1.00 43.38 379 ALA A CA 1
ATOM 2965 C C . ALA A 1 379 ? -1.437 -27.943 11.535 1.00 43.38 379 ALA A C 1
ATOM 2967 O O . ALA A 1 379 ? -1.346 -28.133 10.326 1.00 43.38 379 ALA A O 1
ATOM 2968 N N . ALA A 1 380 ? -2.224 -28.720 12.292 1.00 38.56 380 ALA A N 1
ATOM 2969 C CA . ALA A 1 380 ? -2.882 -29.932 11.764 1.00 38.56 380 ALA A CA 1
ATOM 2970 C C . ALA A 1 380 ? -4.424 -29.948 11.854 1.00 38.56 380 ALA A C 1
ATOM 2972 O O . ALA A 1 380 ? -5.040 -30.998 11.700 1.00 38.56 380 ALA A O 1
ATOM 2973 N N . GLY A 1 381 ? -5.074 -28.801 12.079 1.00 35.50 381 GLY A N 1
ATOM 2974 C CA . GLY A 1 381 ? -6.520 -28.753 12.331 1.00 35.50 381 GLY A CA 1
ATOM 2975 C C . GLY A 1 381 ? -7.222 -27.541 11.735 1.00 35.50 381 GLY A C 1
ATOM 2976 O O . GLY A 1 381 ? -7.738 -26.715 12.481 1.00 35.50 381 GLY A O 1
ATOM 2977 N N . ARG A 1 382 ? -7.216 -27.428 10.401 1.00 38.22 382 ARG A N 1
ATOM 2978 C CA . ARG A 1 382 ? -8.268 -26.792 9.575 1.00 38.22 382 ARG A CA 1
ATOM 2979 C C . ARG A 1 382 ? -7.939 -27.000 8.089 1.00 38.22 382 ARG A C 1
ATOM 2981 O O . ARG A 1 382 ? -7.618 -26.074 7.353 1.00 38.22 382 ARG A O 1
ATOM 2988 N N . SER A 1 383 ? -7.963 -28.263 7.672 1.00 34.88 383 SER A N 1
ATOM 2989 C CA . SER A 1 383 ? -7.985 -28.692 6.266 1.00 34.88 383 SER A CA 1
ATOM 2990 C C . SER A 1 383 ? -9.415 -28.897 5.736 1.00 34.88 383 SER A C 1
ATOM 2992 O O . SER A 1 383 ? -9.592 -29.402 4.633 1.00 34.88 383 SER A O 1
ATOM 2994 N N . GLY A 1 384 ? -10.439 -28.491 6.490 1.00 28.78 384 GLY A N 1
ATOM 2995 C CA . GLY A 1 384 ? -11.820 -28.409 6.021 1.00 28.78 384 GLY A CA 1
ATOM 2996 C C . GLY A 1 384 ? -12.172 -26.957 5.734 1.00 28.78 384 GLY A C 1
ATOM 2997 O O . GLY A 1 384 ? -11.981 -26.100 6.597 1.00 28.78 384 GLY A O 1
ATOM 2998 N N . GLY A 1 385 ? -12.642 -26.678 4.519 1.00 39.62 385 GLY A N 1
ATOM 2999 C CA . GLY A 1 385 ? -13.342 -25.432 4.242 1.00 39.62 385 GLY A CA 1
ATOM 3000 C C . GLY A 1 385 ? -14.545 -25.311 5.171 1.00 39.62 385 GLY A C 1
ATOM 3001 O O . GLY A 1 385 ? -15.300 -26.261 5.281 1.00 39.62 385 GLY A O 1
ATOM 3002 N N . GLU A 1 386 ? -14.651 -24.177 5.858 1.00 32.78 386 GLU A N 1
ATOM 3003 C CA . GLU A 1 386 ? -15.790 -23.684 6.648 1.00 32.78 386 GLU A CA 1
ATOM 3004 C C . GLU A 1 386 ? -15.266 -22.406 7.356 1.00 32.78 386 GLU A C 1
ATOM 3006 O O . GLU A 1 386 ? -14.237 -22.456 8.026 1.00 32.78 386 GLU A O 1
ATOM 3011 N N . GLY A 1 387 ? -15.829 -21.205 7.225 1.00 33.31 387 GLY A N 1
ATOM 3012 C CA . GLY A 1 387 ? -17.115 -20.825 6.675 1.00 33.31 387 GLY A CA 1
ATOM 3013 C C . GLY A 1 387 ? -16.997 -19.930 5.444 1.00 33.31 387 GLY A C 1
ATOM 3014 O O . GLY A 1 387 ? -16.322 -18.911 5.428 1.00 33.31 387 GLY A O 1
ATOM 3015 N N . ALA A 1 388 ? -17.746 -20.298 4.411 1.00 34.91 388 ALA A N 1
ATOM 3016 C CA . ALA A 1 388 ? -18.728 -19.352 3.922 1.00 34.91 388 ALA A CA 1
ATOM 3017 C C . ALA A 1 388 ? -19.828 -19.328 4.995 1.00 34.91 388 ALA A C 1
ATOM 3019 O O . ALA A 1 388 ? -20.765 -20.124 4.951 1.00 34.91 388 ALA A O 1
ATOM 3020 N N . GLY A 1 389 ? -19.633 -18.527 6.044 1.00 29.53 389 GLY A N 1
ATOM 3021 C CA . GLY A 1 389 ? -20.702 -18.253 6.985 1.00 29.53 389 GLY A CA 1
ATOM 3022 C C . GLY A 1 389 ? -21.691 -17.356 6.265 1.00 29.53 389 GLY A C 1
ATOM 3023 O O . GLY A 1 389 ? -21.365 -16.222 5.925 1.00 29.53 389 GLY A O 1
ATOM 3024 N N . ASP A 1 390 ? -22.877 -17.878 5.981 1.00 37.84 390 ASP A N 1
ATOM 3025 C CA . ASP A 1 390 ? -24.002 -17.112 5.466 1.00 37.84 390 ASP A CA 1
ATOM 3026 C C . ASP A 1 390 ? -24.303 -15.924 6.403 1.00 37.84 390 ASP A C 1
ATOM 3028 O O . ASP A 1 390 ? -25.000 -16.037 7.409 1.00 37.84 390 ASP A O 1
ATOM 3032 N N . ILE A 1 391 ? -23.731 -14.762 6.081 1.00 38.62 391 ILE A N 1
ATOM 3033 C CA . ILE A 1 391 ? -24.210 -13.448 6.517 1.00 38.62 391 ILE A CA 1
ATOM 3034 C C . ILE A 1 391 ? -24.942 -12.810 5.324 1.00 38.62 391 ILE A C 1
ATOM 3036 O O . ILE A 1 391 ? -24.703 -11.647 4.977 1.00 38.62 391 ILE A O 1
ATOM 3040 N N . GLY A 1 392 ? -25.795 -13.590 4.650 1.00 36.62 392 GLY A N 1
ATOM 3041 C CA . GLY A 1 392 ? -26.425 -13.269 3.369 1.00 36.62 392 GLY A CA 1
ATOM 3042 C C . GLY A 1 392 ? -27.134 -11.923 3.365 1.00 36.62 392 GLY A C 1
ATOM 3043 O O . GLY A 1 392 ? -26.951 -11.127 2.454 1.00 36.62 392 GLY A O 1
ATOM 3044 N N . GLY A 1 393 ? -27.796 -11.541 4.457 1.00 48.69 393 GLY A N 1
ATOM 3045 C CA . GLY A 1 393 ? -28.518 -10.267 4.478 1.00 48.69 393 GLY A CA 1
ATOM 3046 C C . GLY A 1 393 ? -27.628 -9.018 4.518 1.00 48.69 393 GLY A C 1
ATOM 3047 O O . GLY A 1 393 ? -27.989 -7.977 3.983 1.00 48.69 393 GLY A O 1
ATOM 3048 N N . GLY A 1 394 ? -26.482 -9.048 5.202 1.00 49.38 394 GLY A N 1
ATOM 3049 C CA . GLY A 1 394 ? -25.674 -7.839 5.425 1.00 49.38 394 GLY A CA 1
ATOM 3050 C C . GLY A 1 394 ? -24.871 -7.425 4.196 1.00 49.38 394 GLY A C 1
ATOM 3051 O O . GLY A 1 394 ? -24.879 -6.258 3.813 1.00 49.38 394 GLY A O 1
ATOM 3052 N N . ALA A 1 395 ? -24.197 -8.398 3.588 1.00 53.69 395 ALA A N 1
ATOM 3053 C CA . ALA A 1 395 ? -23.321 -8.162 2.451 1.00 53.69 395 ALA A CA 1
ATOM 3054 C C . ALA A 1 395 ? -24.101 -7.918 1.153 1.00 53.69 395 ALA A C 1
ATOM 3056 O O . ALA A 1 395 ? -23.730 -7.033 0.396 1.00 53.69 395 ALA A O 1
ATOM 3057 N N . GLU A 1 396 ? -25.212 -8.625 0.917 1.00 66.69 396 GLU A N 1
ATOM 3058 C CA . GLU A 1 396 ? -26.072 -8.351 -0.248 1.00 66.69 396 GLU A CA 1
ATOM 3059 C C . GLU A 1 396 ? -26.662 -6.940 -0.195 1.00 66.69 396 GLU A C 1
ATOM 3061 O O . GLU A 1 396 ? -26.681 -6.236 -1.199 1.00 66.69 396 GLU A O 1
ATOM 3066 N N . ARG A 1 397 ? -27.051 -6.467 0.998 1.00 73.69 397 ARG A N 1
ATOM 3067 C CA . ARG A 1 397 ? -27.496 -5.078 1.184 1.00 73.69 397 ARG A CA 1
ATOM 3068 C C . ARG A 1 397 ? -26.386 -4.058 0.925 1.00 73.69 397 ARG A C 1
ATOM 3070 O O . ARG A 1 397 ? -26.692 -2.964 0.466 1.00 73.69 397 ARG A O 1
ATOM 3077 N N . ALA A 1 398 ? -25.127 -4.376 1.230 1.00 61.12 398 ALA A N 1
ATOM 3078 C CA . ALA A 1 398 ? -23.996 -3.500 0.922 1.00 61.12 398 ALA A CA 1
ATOM 3079 C C . ALA A 1 398 ? -23.713 -3.464 -0.589 1.00 61.12 398 ALA A C 1
ATOM 3081 O O . ALA A 1 398 ? -23.594 -2.377 -1.149 1.00 61.12 398 ALA A O 1
ATOM 3082 N N . ALA A 1 399 ? -23.704 -4.624 -1.250 1.00 72.25 399 ALA A N 1
ATOM 3083 C CA . ALA A 1 399 ? -23.560 -4.733 -2.700 1.00 72.25 399 ALA A CA 1
ATOM 3084 C C . ALA A 1 399 ? -24.665 -3.962 -3.447 1.00 72.25 399 ALA A C 1
ATOM 3086 O O . ALA A 1 399 ? -24.378 -3.197 -4.365 1.00 72.25 399 ALA A O 1
ATOM 3087 N N . GLU A 1 400 ? -25.917 -4.075 -2.994 1.00 82.75 400 GLU A N 1
ATOM 3088 C CA . GLU A 1 400 ? -27.039 -3.330 -3.574 1.00 82.75 400 GLU A CA 1
ATOM 3089 C C . GLU A 1 400 ? -26.882 -1.813 -3.394 1.00 82.75 400 GLU A C 1
ATOM 3091 O O . GLU A 1 400 ? -27.128 -1.051 -4.324 1.00 82.75 400 GLU A O 1
ATOM 3096 N N . ARG A 1 401 ? -26.412 -1.350 -2.225 1.00 82.88 401 ARG A N 1
ATOM 3097 C CA . ARG A 1 401 ? -26.136 0.082 -1.994 1.00 82.88 401 ARG A CA 1
ATOM 3098 C C . ARG A 1 401 ? -25.082 0.623 -2.951 1.00 82.88 401 ARG A C 1
ATOM 3100 O O . ARG A 1 401 ? -25.237 1.743 -3.430 1.00 82.88 401 ARG A O 1
ATOM 3107 N N . VAL A 1 402 ? -24.032 -0.155 -3.214 1.00 82.12 402 VAL A N 1
ATOM 3108 C CA . VAL A 1 402 ? -23.008 0.208 -4.200 1.00 82.12 402 VAL A CA 1
ATOM 3109 C C . VAL A 1 402 ? -23.636 0.310 -5.586 1.00 82.12 402 VAL A C 1
ATOM 3111 O O . VAL A 1 402 ? -23.450 1.326 -6.248 1.00 82.12 402 VAL A O 1
ATOM 3114 N N . ARG A 1 403 ? -24.422 -0.690 -6.004 1.00 84.56 403 ARG A N 1
ATOM 3115 C CA . ARG A 1 403 ? -25.074 -0.687 -7.320 1.00 84.56 403 ARG A CA 1
ATOM 3116 C C . ARG A 1 403 ? -25.976 0.535 -7.512 1.00 84.56 403 ARG A C 1
ATOM 3118 O O . ARG A 1 403 ? -25.822 1.258 -8.488 1.00 84.56 403 ARG A O 1
ATOM 3125 N N . VAL A 1 404 ? -26.839 0.828 -6.538 1.00 85.00 404 VAL A N 1
ATOM 3126 C CA . VAL A 1 404 ? -27.739 1.995 -6.578 1.00 85.00 404 VAL A CA 1
ATOM 3127 C C . VAL A 1 404 ? -26.957 3.315 -6.615 1.00 85.00 404 VAL A C 1
ATOM 3129 O O . VAL A 1 404 ? -27.342 4.254 -7.309 1.00 85.00 404 VAL A O 1
ATOM 3132 N N . ALA A 1 405 ? -25.852 3.424 -5.873 1.00 81.44 405 ALA A N 1
ATOM 3133 C CA . ALA A 1 405 ? -25.022 4.629 -5.879 1.00 81.44 405 ALA A CA 1
ATOM 3134 C C . ALA A 1 405 ? -24.263 4.821 -7.206 1.00 81.44 405 ALA A C 1
ATOM 3136 O O . ALA A 1 405 ? -24.081 5.958 -7.650 1.00 81.44 405 ALA A O 1
ATOM 3137 N N . GLN A 1 406 ? -23.873 3.728 -7.866 1.00 80.62 406 GLN A N 1
ATOM 3138 C CA . GLN A 1 406 ? -23.295 3.756 -9.209 1.00 80.62 406 GLN A CA 1
ATOM 3139 C C . GLN A 1 406 ? -24.312 4.217 -10.252 1.00 80.62 406 GLN A C 1
ATOM 3141 O O . GLN A 1 406 ? -24.018 5.165 -10.973 1.00 80.62 406 GLN A O 1
ATOM 3146 N N . GLU A 1 407 ? -25.511 3.630 -10.266 1.00 85.00 407 GLU A N 1
ATOM 3147 C CA . GLU A 1 407 ? -26.591 4.007 -11.189 1.00 85.00 407 GLU A CA 1
ATOM 3148 C C . GLU A 1 407 ? -26.906 5.506 -11.092 1.00 85.00 407 GLU A C 1
ATOM 3150 O O . GLU A 1 407 ? -26.919 6.210 -12.100 1.00 85.00 407 GLU A O 1
ATOM 3155 N N . ARG A 1 408 ? -27.032 6.036 -9.868 1.00 82.31 408 ARG A N 1
ATOM 3156 C CA . ARG A 1 408 ? -27.254 7.474 -9.646 1.00 82.31 408 ARG A CA 1
ATOM 3157 C C . ARG A 1 408 ? -26.127 8.352 -10.192 1.00 82.31 408 ARG A C 1
ATOM 3159 O O . ARG A 1 408 ? -26.391 9.419 -10.737 1.00 82.31 408 ARG A O 1
ATOM 3166 N N . ARG A 1 409 ? -24.865 7.936 -10.048 1.00 77.62 409 ARG A N 1
ATOM 3167 C CA . ARG A 1 409 ? -23.734 8.701 -10.599 1.00 77.62 409 ARG A CA 1
ATOM 3168 C C . ARG A 1 409 ? -23.681 8.653 -12.115 1.00 77.62 409 ARG A C 1
ATOM 3170 O O . ARG A 1 409 ? -23.318 9.662 -12.720 1.00 77.62 409 ARG A O 1
ATOM 3177 N N . ASP A 1 410 ? -24.007 7.511 -12.703 1.00 76.38 410 ASP A N 1
ATOM 3178 C CA . ASP A 1 410 ? -24.039 7.345 -14.151 1.00 76.38 410 ASP A CA 1
ATOM 3179 C C . ASP A 1 410 ? -25.171 8.189 -14.762 1.00 76.38 410 ASP A C 1
ATOM 3181 O O . ASP A 1 410 ? -24.971 8.816 -15.801 1.00 76.38 410 ASP A O 1
ATOM 3185 N N . GLU A 1 411 ? -26.310 8.326 -14.074 1.00 77.75 411 GLU A N 1
ATOM 3186 C CA . GLU A 1 411 ? -27.378 9.270 -14.435 1.00 77.75 411 GLU A CA 1
ATOM 3187 C C . GLU A 1 411 ? -26.920 10.738 -14.350 1.00 77.75 411 GLU A C 1
ATOM 3189 O O . GLU A 1 411 ? -27.156 11.521 -15.274 1.00 77.75 411 GLU A O 1
ATOM 3194 N N . GLU A 1 412 ? -26.213 11.117 -13.280 1.00 70.44 412 GLU A N 1
ATOM 3195 C CA . GLU A 1 412 ? -25.684 12.478 -13.097 1.00 70.44 412 GLU A CA 1
ATOM 3196 C C . GLU A 1 412 ? -24.610 12.843 -14.143 1.00 70.44 412 GLU A C 1
ATOM 3198 O O . GLU A 1 412 ? -24.556 13.987 -14.599 1.00 70.44 412 GLU A O 1
ATOM 3203 N N . HIS A 1 413 ? -23.784 11.881 -14.573 1.00 58.75 413 HIS A N 1
ATOM 3204 C CA . HIS A 1 413 ? -22.744 12.090 -15.593 1.00 58.75 413 HIS A CA 1
ATOM 3205 C C . HIS A 1 413 ? -23.252 11.887 -17.034 1.00 58.75 413 HIS A C 1
ATOM 3207 O O . HIS A 1 413 ? -22.665 12.430 -17.971 1.00 58.75 413 HIS A O 1
ATOM 3213 N N . GLY A 1 414 ? -24.360 11.165 -17.230 1.00 48.84 414 GLY A N 1
ATOM 3214 C CA . GLY A 1 414 ? -25.016 10.961 -18.527 1.00 48.84 414 GLY A CA 1
ATOM 3215 C C . GLY A 1 414 ? -25.814 12.172 -19.033 1.00 48.84 414 GLY A C 1
ATOM 3216 O O . GLY A 1 414 ? -26.123 12.258 -20.221 1.00 48.84 414 GL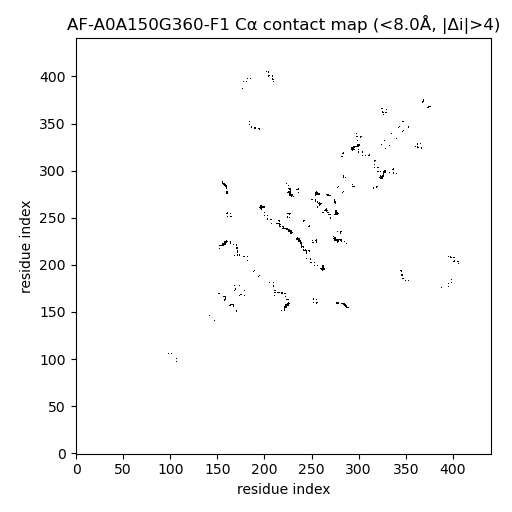Y A O 1
ATOM 3217 N N . GLY A 1 415 ? -26.101 13.154 -18.171 1.00 39.47 415 GLY A N 1
ATOM 3218 C CA . GLY A 1 415 ? -26.893 14.348 -18.496 1.00 39.47 415 GLY A CA 1
ATOM 3219 C C . GLY A 1 415 ? -26.202 15.429 -19.345 1.00 39.47 415 GLY A C 1
ATOM 3220 O O . GLY A 1 415 ? -26.796 16.479 -19.570 1.00 39.47 415 GLY A O 1
ATOM 3221 N N . HIS A 1 416 ? -24.962 15.225 -19.808 1.00 41.12 416 HIS A N 1
ATOM 3222 C CA . HIS A 1 416 ? -24.207 16.206 -20.617 1.00 41.12 416 HIS A CA 1
ATOM 3223 C C . HIS A 1 416 ? -23.882 15.743 -22.050 1.00 41.12 416 HIS A C 1
ATOM 3225 O O . HIS A 1 416 ? -23.020 16.319 -22.711 1.00 41.12 416 HIS A O 1
ATOM 3231 N N . GLY A 1 417 ? -24.587 14.732 -22.566 1.00 38.41 417 GLY A N 1
ATOM 3232 C CA . GLY A 1 417 ? -24.289 14.131 -23.869 1.00 38.41 417 GLY A CA 1
ATOM 3233 C C . GLY A 1 417 ? -25.484 13.968 -24.804 1.00 38.41 417 GLY A C 1
ATOM 3234 O O . GLY A 1 417 ? -25.630 12.896 -25.373 1.00 38.41 417 GLY A O 1
ATOM 3235 N N . ALA A 1 418 ? -26.350 14.974 -24.969 1.00 38.44 418 ALA A N 1
ATOM 3236 C CA . ALA A 1 418 ? -27.385 14.932 -26.013 1.00 38.44 418 ALA A CA 1
ATOM 3237 C C . ALA A 1 418 ? -27.925 16.325 -26.393 1.00 38.44 418 ALA A C 1
ATOM 3239 O O . ALA A 1 418 ? -29.063 16.661 -26.081 1.00 38.44 418 ALA A O 1
ATOM 3240 N N . ALA A 1 419 ? -27.128 17.138 -27.092 1.00 32.84 419 ALA A N 1
ATOM 3241 C CA . ALA A 1 419 ? -27.652 18.210 -27.945 1.00 32.84 419 ALA A CA 1
ATOM 3242 C C . ALA A 1 419 ? -26.595 18.660 -28.967 1.00 32.84 419 ALA A C 1
ATOM 3244 O O . ALA A 1 419 ? -25.573 19.223 -28.585 1.00 32.84 419 ALA A O 1
ATOM 3245 N N . GLY A 1 420 ? -26.872 18.456 -30.259 1.00 30.03 420 GLY A N 1
ATOM 3246 C CA . GLY A 1 420 ? -26.184 19.162 -31.345 1.00 30.03 420 GLY A CA 1
ATOM 3247 C C . GLY A 1 420 ? -25.681 18.281 -32.484 1.00 30.03 420 GLY A C 1
ATOM 3248 O O . GLY A 1 420 ? -24.478 18.125 -32.657 1.00 30.03 420 GLY A O 1
ATOM 3249 N N . ASP A 1 421 ? -26.605 17.755 -33.285 1.00 34.69 421 ASP A N 1
ATOM 3250 C CA . ASP A 1 421 ? -26.322 17.351 -34.664 1.00 34.69 421 ASP A CA 1
ATOM 3251 C C . ASP A 1 421 ? -26.033 18.600 -35.523 1.00 34.69 421 ASP A C 1
ATOM 3253 O O . ASP A 1 421 ? -26.743 19.601 -35.413 1.00 34.69 421 ASP A O 1
ATOM 3257 N N . GLY A 1 422 ? -25.063 18.505 -36.440 1.00 28.52 422 GLY A N 1
ATOM 3258 C CA . GLY A 1 422 ? -25.101 19.259 -37.699 1.00 28.52 422 GLY A CA 1
ATOM 3259 C C . GLY A 1 422 ? -24.002 20.295 -37.984 1.00 28.52 422 GLY A C 1
ATOM 3260 O O . GLY A 1 422 ? -24.056 21.428 -37.524 1.00 28.52 422 GLY A O 1
ATOM 3261 N N . ALA A 1 423 ? -23.159 19.922 -38.955 1.00 30.14 423 ALA A N 1
ATOM 3262 C CA . ALA A 1 423 ? -22.520 20.763 -39.978 1.00 30.14 423 ALA A CA 1
ATOM 3263 C C . ALA A 1 423 ? -21.205 21.508 -39.664 1.00 30.14 423 ALA A C 1
ATOM 3265 O O . ALA A 1 423 ? -21.104 22.332 -38.764 1.00 30.14 423 ALA A O 1
ATOM 3266 N N . GLY A 1 424 ? -20.235 21.314 -40.569 1.00 27.78 424 GLY A N 1
ATOM 3267 C CA . GLY A 1 424 ? -19.180 22.291 -40.849 1.00 27.78 424 GLY A CA 1
ATOM 3268 C C . GLY A 1 424 ? -17.773 21.711 -40.855 1.00 27.78 424 GLY A C 1
ATOM 3269 O O . GLY A 1 424 ? -17.064 21.781 -39.859 1.00 27.78 424 GLY A O 1
ATOM 3270 N N . GLY A 1 425 ? -17.342 21.171 -41.997 1.00 34.44 425 GLY A N 1
ATOM 3271 C CA . GLY A 1 425 ? -15.932 20.875 -42.221 1.00 34.44 425 GLY A CA 1
ATOM 3272 C C . GLY A 1 425 ? -15.089 22.151 -42.216 1.00 34.44 425 GLY A C 1
ATOM 3273 O O . GLY A 1 425 ? -15.438 23.129 -42.870 1.00 34.44 425 GLY A O 1
ATOM 3274 N N . ALA A 1 426 ? -13.954 22.115 -41.524 1.00 29.19 426 ALA A N 1
ATOM 3275 C CA . ALA A 1 426 ? -12.826 23.000 -41.780 1.00 29.19 426 ALA A CA 1
ATOM 3276 C C . ALA A 1 426 ? -11.543 22.332 -41.275 1.00 29.19 426 ALA A C 1
ATOM 3278 O O . ALA A 1 426 ? -11.342 22.134 -40.078 1.00 29.19 426 ALA A O 1
ATOM 3279 N N . GLN A 1 427 ? -10.681 21.969 -42.224 1.00 31.98 427 GLN A N 1
ATOM 3280 C CA . GLN A 1 427 ? -9.270 21.688 -41.987 1.00 31.98 427 GLN A CA 1
ATOM 3281 C C . GLN A 1 427 ? -8.631 22.888 -41.281 1.00 31.98 427 GLN A C 1
ATOM 3283 O O . GLN A 1 427 ? -8.746 24.011 -41.769 1.00 31.98 427 GLN A O 1
ATOM 3288 N N . VAL A 1 428 ? -7.893 22.654 -40.195 1.00 29.91 428 VAL A N 1
ATOM 3289 C CA . VAL A 1 428 ? -6.928 23.635 -39.686 1.00 29.91 428 VAL A CA 1
ATOM 3290 C C . VAL A 1 428 ? -5.540 23.020 -39.747 1.00 29.91 428 VAL A C 1
ATOM 3292 O O . VAL A 1 428 ? -5.172 22.109 -39.010 1.00 29.91 428 VAL A O 1
ATOM 3295 N N . GLN A 1 429 ? -4.816 23.536 -40.729 1.00 28.00 429 GLN A N 1
ATOM 3296 C CA . GLN A 1 429 ? -3.414 23.343 -41.040 1.00 28.00 429 GLN A CA 1
ATOM 3297 C C . GLN A 1 429 ? -2.555 23.865 -39.878 1.00 28.00 429 GLN A C 1
ATOM 3299 O O . GLN A 1 429 ? -2.716 25.004 -39.440 1.00 28.00 429 GLN A O 1
ATOM 3304 N N . ALA A 1 430 ? -1.624 23.044 -39.392 1.00 30.28 430 ALA A N 1
ATOM 3305 C CA . ALA A 1 430 ? -0.592 23.475 -38.458 1.00 30.28 430 ALA A CA 1
ATOM 3306 C C . ALA A 1 430 ? 0.401 24.399 -39.186 1.00 30.28 430 ALA A C 1
ATOM 3308 O O . ALA A 1 430 ? 1.217 23.947 -39.989 1.00 30.28 430 ALA A O 1
ATOM 3309 N N . GLY A 1 431 ? 0.302 25.703 -38.924 1.00 27.41 431 GLY A N 1
ATOM 3310 C CA . GLY A 1 431 ? 1.251 26.715 -39.378 1.00 27.41 431 GLY A CA 1
ATOM 3311 C C . GLY A 1 431 ? 2.417 26.849 -38.403 1.00 27.41 431 GLY A C 1
ATOM 3312 O O . GLY A 1 431 ? 2.278 27.429 -37.330 1.00 27.41 431 GLY A O 1
ATOM 3313 N N . ILE A 1 432 ? 3.574 26.325 -38.801 1.00 31.28 432 ILE A N 1
ATOM 3314 C CA . ILE A 1 432 ? 4.882 26.676 -38.246 1.00 31.28 432 ILE A CA 1
ATOM 3315 C C . ILE A 1 432 ? 5.207 28.099 -38.719 1.00 31.28 432 ILE A C 1
ATOM 3317 O O . ILE A 1 432 ? 5.262 28.342 -39.921 1.00 31.28 432 ILE A O 1
ATOM 3321 N N . SER A 1 433 ? 5.460 29.023 -37.792 1.00 27.14 433 SER A N 1
ATOM 3322 C CA . SER A 1 433 ? 6.041 30.334 -38.098 1.00 27.14 433 SER A CA 1
ATOM 3323 C C . SER A 1 433 ? 7.302 30.533 -37.268 1.00 27.14 433 SER A C 1
ATOM 3325 O O . SER A 1 433 ? 7.243 30.890 -36.093 1.00 27.14 433 SER A O 1
ATOM 3327 N N . MET A 1 434 ? 8.448 30.300 -37.911 1.00 30.58 434 MET A N 1
ATOM 3328 C CA . MET A 1 434 ? 9.722 30.895 -37.524 1.00 30.58 434 MET A CA 1
ATOM 3329 C C . MET A 1 434 ? 9.656 32.411 -37.732 1.00 30.58 434 MET A C 1
ATOM 3331 O O . MET A 1 434 ? 9.191 32.876 -38.768 1.00 30.58 434 MET A O 1
ATOM 3335 N N . GLY A 1 435 ? 10.174 33.164 -36.768 1.00 27.14 435 GLY A N 1
ATOM 3336 C CA . GLY A 1 435 ? 10.401 34.600 -36.877 1.00 27.14 435 GLY A CA 1
ATOM 3337 C C . GLY A 1 435 ? 11.617 34.973 -36.048 1.00 27.14 435 GLY A C 1
ATOM 3338 O O . GLY A 1 435 ? 11.494 35.330 -34.881 1.00 27.14 435 GLY A O 1
ATOM 3339 N N . ALA A 1 436 ? 12.795 34.826 -36.648 1.00 32.03 436 ALA A N 1
ATOM 3340 C CA . ALA A 1 436 ? 13.972 35.568 -36.241 1.00 32.03 436 ALA A CA 1
ATOM 3341 C C . ALA A 1 436 ? 13.791 37.009 -36.727 1.00 32.03 436 ALA A C 1
ATOM 3343 O O . ALA A 1 436 ? 13.505 37.193 -37.905 1.00 32.03 436 ALA A O 1
ATOM 3344 N N . ASP A 1 437 ? 13.996 38.004 -35.864 1.00 28.73 437 ASP A N 1
ATOM 3345 C CA . ASP A 1 437 ? 14.836 39.125 -36.275 1.00 28.73 437 ASP A CA 1
ATOM 3346 C C . ASP A 1 437 ? 15.389 39.939 -35.107 1.00 28.73 437 ASP A C 1
ATOM 3348 O O . ASP A 1 437 ? 14.828 40.022 -34.013 1.00 28.73 437 ASP A O 1
ATOM 3352 N N . ALA A 1 438 ? 16.571 40.472 -35.377 1.00 36.38 438 ALA A N 1
ATOM 3353 C CA . ALA A 1 438 ? 17.528 41.019 -34.442 1.00 36.38 438 ALA A CA 1
ATOM 3354 C C . ALA A 1 438 ? 17.410 42.544 -34.240 1.00 36.38 438 ALA A C 1
ATOM 3356 O O . ALA A 1 438 ? 16.788 43.263 -35.015 1.00 36.38 438 ALA A O 1
ATOM 3357 N N . HIS A 1 439 ? 18.198 43.004 -33.259 1.00 31.39 439 HIS A N 1
ATOM 3358 C CA . HIS A 1 439 ? 18.927 44.281 -33.182 1.00 31.39 439 HIS A CA 1
ATOM 3359 C C . HIS A 1 439 ? 18.408 45.487 -32.372 1.00 31.39 439 HIS A C 1
ATOM 3361 O O . HIS A 1 439 ? 17.351 46.049 -32.628 1.00 31.39 439 HIS A O 1
ATOM 3367 N N . LYS A 1 440 ? 19.385 45.992 -31.582 1.00 36.28 440 LYS A N 1
ATOM 3368 C CA . LYS A 1 440 ? 19.612 47.350 -31.035 1.00 36.28 440 LYS A CA 1
ATOM 3369 C C . LYS A 1 440 ? 18.711 47.714 -29.845 1.00 36.28 440 LYS A C 1
ATOM 3371 O O . LYS A 1 440 ? 17.502 47.751 -29.980 1.00 36.28 440 LYS A O 1
ATOM 3376 N N . LYS A 1 441 ? 19.231 48.025 -28.656 1.00 37.81 441 LYS A N 1
ATOM 3377 C CA . LYS A 1 441 ? 20.431 48.784 -28.260 1.00 37.81 441 LYS A CA 1
ATOM 3378 C C . LYS A 1 441 ? 20.974 48.286 -26.927 1.00 37.81 441 LYS A C 1
ATOM 3380 O O . LYS A 1 441 ? 20.150 47.784 -26.135 1.00 37.81 441 LYS A O 1
#

Solvent-accessible surface area (backbone atoms only — not comparable to full-atom values): 25880 Å² total; per-residue (Å²): 134,58,75,64,60,58,51,51,52,53,52,51,50,53,51,51,51,51,53,53,52,50,52,53,51,52,54,51,50,53,52,50,51,51,54,50,53,54,50,52,57,51,49,54,53,50,50,55,52,49,53,54,49,52,55,52,52,52,53,53,49,52,55,51,52,53,48,51,51,54,53,51,54,53,49,54,52,50,53,53,52,51,52,52,52,50,55,52,50,52,50,52,53,50,51,49,55,52,60,69,66,46,57,70,70,58,51,51,51,52,53,48,49,57,48,58,75,69,51,82,91,81,91,87,86,83,89,86,88,86,87,85,90,82,87,84,86,86,88,86,76,84,49,71,68,56,58,51,54,59,62,53,66,72,56,66,36,39,11,17,24,75,43,25,52,53,46,48,40,54,55,45,64,52,53,68,67,58,53,53,49,53,50,52,53,52,37,50,52,33,64,75,76,50,44,76,46,45,40,54,65,55,50,50,37,48,49,66,43,68,46,61,80,60,29,21,67,56,25,38,78,24,36,29,38,26,26,15,34,50,74,97,57,73,39,67,43,74,47,30,81,43,92,34,48,67,53,37,51,48,51,50,52,41,9,46,28,40,60,54,36,24,58,52,46,61,58,47,79,56,96,94,41,49,28,24,21,3,42,77,61,32,65,71,46,76,42,103,56,96,73,79,88,35,71,42,96,53,53,49,68,64,52,44,71,74,39,61,93,77,49,95,83,45,71,73,51,63,59,57,75,66,56,66,35,29,64,43,71,85,47,88,56,94,68,56,71,69,58,51,57,46,41,72,67,48,58,62,57,72,66,57,48,51,47,52,54,51,47,53,54,49,39,53,48,54,45,35,46,76,68,65,74,45,71,84,79,73,74,82,78,76,92,63,93,77,72,89,67,86,56,63,70,64,56,53,54,23,54,49,49,31,50,56,53,48,53,55,49,51,54,67,66,57,75,80,75,88,85,83,88,83,89,82,91,74,89,81,80,88,79,87,77,89,78,88,86,84,84,87,132

Sequence (441 aa):
MSARQEAEAKLDDVSSNLRSQLKSKEEELMNLTSVHTAAVAAYDRRVAELELKVARLTEANKQLELRRHLDCEGWTADVTVLRKMLTAVDRKLHEMRLVERLEDDDRLDTILKQLRQKAPKGVQLPGRSPAPAQGGGGGEAQSVKSALAEGLQDVQMAGASAGSLAVATYNCGLDPEKATKALHEFAANCRENGTRYRLGGLLRDFLHAYLPDDAHERCRGNTHVALTRLFPVVRNEMISEFESKDDFVNALLTSCHIPFYFNGSWMTEFRGRFYMDGGVAAFIPRPPTEYAVKVCCFPVSEVLATVQDRVAQYDRVASLLDVSISPDAYEPWPFNYAQMVTWALVPADDDMLRYMINKGRKDGRAWAQRMQLVPGDAAAGRSGGEGAGDIGGGAERAAERVRVAQERRDEEHGGHGAAGDGAGGAQVQAGISMGADAHKK

InterPro domains:
  IPR002641 Patatin-like phospholipase domain [PF01734] (157-285)
  IPR016035 Acyl transferase/acyl hydrolase/lysophospholipase [SSF52151] (157-365)
  IPR033562 Patatin-like phospholipase domain-containing protein [PTHR12406] (155-376)

pLDDT: mean 75.57, std 22.26, range [27.14, 98.0]

Organism: Gonium pectorale (NCBI:txid33097)